Protein AF-A0A401PZJ7-F1 (afdb_monomer_lite)

Radius of gyration: 38.01 Å; chains: 1; bounding box: 97×87×136 Å

Sequence (450 aa):
APEYLLEGAASLKMEALFVRVILQQQQDALQALQRRCSITPVTDADALIGRIQQLTEECEKTSIPNIHKLLNKCSQAVEFTDRLRNDVHDWWEQPAQFVLPWVKHHGHNVQGWIHKWNGLIHWGFSPRGGGFGDRGGRGGFGGRGGFGDRVGRGGFGDRGGRGGFGGRGSFGDRGSRGGGFRSPGGRGGGFRGRGGGRGGGRGGRGGFRGGARVTVEPHRHEGVFICRGKEDALVTKNMVPGESVYGEKRIGVEEAETKIEYRAWNPFRSKLAAAILGGIDQIHIKPGAKVLYLGAASGTTVSHVSDIVGPEGLVYAVEFSHRSGRDLINVAKKRTNIIPIIEDARHPHKYRMLLGMVDVIFADVAQPDQGRIVALNAHHFLKVGGHFVISIKANCIDSTAAPEAVFAAEVKKMQQENMKPQEQLTLEPYERDHAVVVGTYRPASKQKRF

Foldseek 3Di:
DVVVVVVVVVVVVVVVVVVVVVVVVVVVVVVVVVVVVPPDDPPDDVVVVVVVVVVVVVCVVPVVVVVVVVVVVVVVVVVVVVVVVVVVVVVVPPCVLVVDCPDDDPNDHPVRVVVVVVVVVVVDDDDDDDDDDDDDDDDDDDDDDDDDDDDDDDDDDDDDDDDDDDDDDDDDDDDDDDDDDDDDDDDDDDDDDDDDDDDDDDDDDPDDDPDFDWDWAPDPAFQWIWIDGPDIFIKGWQLQPPDDLPPFDKDWDQDPHDTIIITTDDVLVDVVVLCSVLPPDDPQLAALFEEEEAACQLVNVVSRSLRRNDDNYAYEYEHQDPVSLVNNVVSCVRRVRYDYHHHDLLCVVVCLVVAAAGQEYEYPDLALCRLNSVLVCCVRHYDQFGKYKYKDQQCSNPVVDDLVVSVVVSQVSNVVSQWHWDDKTASPPSDPSIIMTMTTHNHDDPPPPD

InterPro domains:
  IPR000692 rRNA 2'-O-methyltransferase fibrillarin-like [MF_00351] (230-442)
  IPR000692 rRNA 2'-O-methyltransferase fibrillarin-like [NF003276] (226-439)
  IPR000692 rRNA 2'-O-methyltransferase fibrillarin-like [PF01269] (216-442)
  IPR000692 rRNA 2'-O-methyltransferase fibrillarin-like [PR00052] (234-253)
  IPR000692 rRNA 2'-O-methyltransferase fibrillarin-like [PR00052] (261-280)
  IPR000692 rRNA 2'-O-methyltransferase fibrillarin-like [PR00052] (288-309)
  IPR000692 rRNA 2'-O-methyltransferase fibrillarin-like [PR00052] (313-330)
  IPR000692 rRNA 2'-O-methyltransferase fibrillarin-like [PR00052] (338-367)
  IPR000692 rRNA 2'-O-methyltransferase fibrillarin-like [PR00052] (368-397)
  IPR000692 rRNA 2'-O-methyltransferase fibrillarin-like [PR00052] (420-441)
  IPR000692 rRNA 2'-O-methyltransferase fibrillarin-like [SM01206] (216-443)
  IPR020813 Fibrillarin, conserved site [PS00566] (313-327)
  IPR029063 S-adenosyl-L-methionine-dependent methyltransferase superfamily [G3DSA:3.40.50.150] (266-443)
  IPR029063 S-adenosyl-L-methionine-dependent methyltransferase superfamily [SSF53335] (215-441)
  IPR029131 HAUS augmin-like complex subunit 5 [PF14817] (1-114)

Organism: Scyliorhinus torazame (NCBI:txid75743)

Secondary structure (DSSP, 8-state):
-HHHHHHHHHHHHHHHHHHHHHHHHHHHHHHHHHHHHHS-----HHHHHHHHHHHHHHIIIIIHHHHHHHHHHHHHHHHHHHHHHHHHHHHHH-GGGGT-TT--BTTB-HHHHHHHHHHHHHHS--------------PPP--------------------------------------------------------------------TT---EEEE-SSTTEEEEESSS-EEEEE-SSTT--SSS--EEEEEETTEEEEEEE--TTT-HHHHHHHTT-S-----TT-EEEEE--TTSHHHHHHHHHHTTTSEEEEEE--HHHHHHHHHHHTT-TTEEEEES-TT-GGGTTTT---EEEEEE----TTHHHHHHHHHHHHEEEEEEEEEEEEHHHH-SSS-HHHHHHHHHHHHHHTTEEEEEEEE-TTTSTTEEEEEEEESPPP-----

pLDDT: mean 72.61, std 24.81, range [25.14, 98.25]

Structure (mmCIF, N/CA/C/O backbone):
data_AF-A0A401PZJ7-F1
#
_entry.id   AF-A0A401PZJ7-F1
#
loop_
_atom_site.group_PDB
_atom_site.id
_atom_site.type_symbol
_atom_site.label_atom_id
_atom_site.label_alt_id
_atom_site.label_comp_id
_atom_site.label_asym_id
_atom_site.label_entity_id
_atom_site.label_seq_id
_atom_site.pdbx_PDB_ins_code
_atom_site.Cartn_x
_atom_site.Cartn_y
_atom_site.Cartn_z
_atom_site.occupancy
_atom_site.B_iso_or_equiv
_atom_site.auth_seq_id
_atom_site.auth_comp_id
_atom_site.auth_asym_id
_atom_site.auth_atom_id
_atom_site.pdbx_PDB_model_num
ATOM 1 N N . ALA A 1 1 ? 2.634 43.056 -22.298 1.00 42.91 1 ALA A N 1
ATOM 2 C CA . ALA A 1 1 ? 2.279 43.895 -23.457 1.00 42.91 1 ALA A CA 1
ATOM 3 C C . ALA A 1 1 ? 2.464 43.071 -24.730 1.00 42.91 1 ALA A C 1
ATOM 5 O O . ALA A 1 1 ? 3.428 42.308 -24.773 1.00 42.91 1 ALA A O 1
ATOM 6 N N . PRO A 1 2 ? 1.566 43.188 -25.723 1.00 42.06 2 PRO A N 1
ATOM 7 C CA . PRO A 1 2 ? 1.641 42.486 -27.015 1.00 42.06 2 PRO A CA 1
ATOM 8 C C . PRO A 1 2 ? 2.972 42.691 -27.754 1.00 42.06 2 PRO A C 1
ATOM 10 O O . PRO A 1 2 ? 3.372 41.855 -28.551 1.00 42.06 2 PRO A O 1
ATOM 13 N N . GLU A 1 3 ? 3.673 43.772 -27.427 1.00 44.66 3 GLU A N 1
ATOM 14 C CA . GLU A 1 3 ? 4.953 44.196 -27.998 1.00 44.66 3 GLU A CA 1
ATOM 15 C C . GLU A 1 3 ? 6.093 43.189 -27.734 1.00 44.66 3 GLU A C 1
ATOM 17 O O . GLU A 1 3 ? 6.811 42.826 -28.658 1.00 44.66 3 GLU A O 1
ATOM 22 N N . TYR A 1 4 ? 6.181 42.615 -26.526 1.00 47.19 4 TYR A N 1
ATOM 23 C CA . TYR A 1 4 ? 7.206 41.608 -26.186 1.00 47.19 4 TYR A CA 1
ATOM 24 C C . TYR A 1 4 ? 6.922 40.222 -26.791 1.00 47.19 4 TYR A C 1
ATOM 26 O O . TYR A 1 4 ? 7.841 39.455 -27.073 1.00 47.19 4 TYR A O 1
ATOM 34 N N . LEU A 1 5 ? 5.644 39.889 -27.018 1.00 46.72 5 LEU A N 1
ATOM 35 C CA . LEU A 1 5 ? 5.260 38.677 -27.753 1.00 46.72 5 LEU A CA 1
ATOM 36 C C . LEU A 1 5 ? 5.563 38.820 -29.245 1.00 46.72 5 LEU A C 1
ATOM 38 O O . LEU A 1 5 ? 5.867 37.827 -29.901 1.00 46.72 5 LEU A O 1
ATOM 42 N N . LEU A 1 6 ? 5.508 40.046 -29.767 1.00 48.94 6 LEU A N 1
ATOM 43 C CA . LEU A 1 6 ? 5.826 40.353 -31.153 1.00 48.94 6 LEU A CA 1
ATOM 44 C C . LEU A 1 6 ? 7.336 40.261 -31.407 1.00 48.94 6 LEU A C 1
ATOM 46 O O . LEU A 1 6 ? 7.728 39.666 -32.405 1.00 48.94 6 LEU A O 1
ATOM 50 N N . GLU A 1 7 ? 8.177 40.730 -30.478 1.00 54.94 7 GLU A N 1
ATOM 51 C CA . GLU A 1 7 ? 9.636 40.530 -30.533 1.00 54.94 7 GLU A CA 1
ATOM 52 C C . GLU A 1 7 ? 10.036 39.053 -30.400 1.00 54.94 7 GLU A C 1
ATOM 54 O O . GLU A 1 7 ? 10.824 38.556 -31.206 1.00 54.94 7 GLU A O 1
ATOM 59 N N . GLY A 1 8 ? 9.456 38.317 -29.444 1.00 57.09 8 GLY A N 1
ATOM 60 C CA . GLY A 1 8 ? 9.737 36.887 -29.269 1.00 57.09 8 GLY A CA 1
ATOM 61 C C . GLY A 1 8 ? 9.267 36.034 -30.452 1.00 57.09 8 GLY A C 1
ATOM 62 O O . GLY A 1 8 ? 9.990 35.155 -30.923 1.00 57.09 8 GLY A O 1
ATOM 63 N N . ALA A 1 9 ? 8.082 36.326 -30.998 1.00 58.72 9 ALA A N 1
ATOM 64 C CA . ALA A 1 9 ? 7.582 35.665 -32.200 1.00 58.72 9 ALA A CA 1
ATOM 65 C C . ALA A 1 9 ? 8.387 36.054 -33.448 1.00 58.72 9 ALA A C 1
ATOM 67 O O . ALA A 1 9 ? 8.610 35.204 -34.307 1.00 58.72 9 ALA A O 1
ATOM 68 N N . ALA A 1 10 ? 8.852 37.303 -33.556 1.00 61.34 10 ALA A N 1
ATOM 69 C CA . ALA A 1 10 ? 9.729 37.734 -34.641 1.00 61.34 10 ALA A CA 1
ATOM 70 C C . ALA A 1 10 ? 11.089 37.026 -34.577 1.00 61.34 10 ALA A C 1
ATOM 72 O O . ALA A 1 10 ? 11.555 36.533 -35.601 1.00 61.34 10 ALA A O 1
ATOM 73 N N . SER A 1 11 ? 11.678 36.890 -33.386 1.00 68.56 11 SER A N 1
ATOM 74 C CA . SER A 1 11 ? 12.932 36.160 -33.167 1.00 68.56 11 SER A CA 1
ATOM 75 C C . SER A 1 11 ? 12.806 34.679 -33.544 1.00 68.56 11 SER A C 1
ATOM 77 O O . SER A 1 11 ? 13.568 34.198 -34.381 1.00 68.56 11 SER A O 1
ATOM 79 N N . LEU A 1 12 ? 11.771 33.984 -33.058 1.00 67.69 12 LEU A N 1
ATOM 80 C CA . LEU A 1 12 ? 11.519 32.582 -33.419 1.00 67.69 12 LEU A CA 1
ATOM 81 C C . LEU A 1 12 ? 11.203 32.402 -34.910 1.00 67.69 12 LEU A C 1
ATOM 83 O O . LEU A 1 12 ? 11.574 31.399 -35.519 1.00 67.69 12 LEU A O 1
ATOM 87 N N . LYS A 1 13 ? 10.536 33.379 -35.534 1.00 71.94 13 LYS A N 1
ATOM 88 C CA . LYS A 1 13 ? 10.262 33.362 -36.975 1.00 71.94 13 LYS A CA 1
ATOM 89 C C . LYS A 1 13 ? 11.540 33.573 -37.788 1.00 71.94 13 LYS A C 1
ATOM 91 O O . LYS A 1 13 ? 11.697 32.921 -38.816 1.00 71.94 13 LYS A O 1
ATOM 96 N N . MET A 1 14 ? 12.462 34.415 -37.322 1.00 72.25 14 MET A N 1
ATOM 97 C CA . MET A 1 14 ? 13.782 34.592 -37.934 1.00 72.25 14 MET A CA 1
ATOM 98 C C . MET A 1 14 ? 14.638 33.328 -37.813 1.00 72.25 14 MET A C 1
ATOM 100 O O . MET A 1 14 ? 15.237 32.915 -38.802 1.00 72.25 14 MET A O 1
ATOM 104 N N . GLU A 1 15 ? 14.630 32.656 -36.660 1.00 72.00 15 GLU A N 1
ATOM 105 C CA . GLU A 1 15 ? 15.321 31.371 -36.482 1.00 72.00 15 GLU A CA 1
ATOM 106 C C . GLU A 1 15 ? 14.721 30.269 -37.365 1.00 72.00 15 GLU A C 1
ATOM 108 O O . GLU A 1 15 ? 15.451 29.545 -38.042 1.00 72.00 15 GLU A O 1
ATOM 113 N N . ALA A 1 16 ? 13.391 30.181 -37.453 1.00 70.25 16 ALA A N 1
ATOM 114 C CA . ALA A 1 16 ? 12.723 29.224 -38.333 1.00 70.25 16 ALA A CA 1
ATOM 115 C C . ALA A 1 16 ? 13.013 29.491 -39.821 1.00 70.25 16 ALA A C 1
ATOM 117 O O . ALA A 1 16 ? 13.184 28.548 -40.599 1.00 70.25 16 ALA A O 1
ATOM 118 N N . LEU A 1 17 ? 13.087 30.762 -40.230 1.00 74.62 17 LEU A N 1
ATOM 119 C CA . LEU A 1 17 ? 13.484 31.144 -41.587 1.00 74.62 17 LEU A CA 1
ATOM 120 C C . LEU A 1 17 ? 14.946 30.785 -41.859 1.00 74.62 17 LEU A C 1
ATOM 122 O O . LEU A 1 17 ? 15.239 30.216 -42.907 1.00 74.62 17 LEU A O 1
ATOM 126 N N . PHE A 1 18 ? 15.842 31.034 -40.906 1.00 74.31 18 PHE A N 1
ATOM 127 C CA . PHE A 1 18 ? 17.253 30.679 -41.020 1.00 74.31 18 PHE A CA 1
ATOM 128 C C . PHE A 1 18 ? 17.451 29.165 -41.187 1.00 74.31 18 PHE A C 1
ATOM 130 O O . PHE A 1 18 ? 18.151 28.724 -42.099 1.00 74.31 18 PHE A O 1
ATOM 137 N N . VAL A 1 19 ? 16.753 28.354 -40.385 1.00 72.44 19 VAL A N 1
ATOM 138 C CA . VAL A 1 19 ? 16.792 26.887 -40.498 1.00 72.44 19 VAL A CA 1
ATOM 139 C C . VAL A 1 19 ? 16.222 26.410 -41.837 1.00 72.44 19 VAL A C 1
ATOM 141 O O . VAL A 1 19 ? 16.793 25.513 -42.454 1.00 72.44 19 VAL A O 1
ATOM 144 N N . ARG A 1 20 ? 15.142 27.026 -42.340 1.00 77.81 20 ARG A N 1
ATOM 145 C CA . ARG A 1 20 ? 14.593 26.698 -43.669 1.00 77.81 20 ARG A CA 1
ATOM 146 C C . ARG A 1 20 ? 15.560 27.026 -44.802 1.00 77.81 20 ARG A C 1
ATOM 148 O O . ARG A 1 20 ? 15.676 26.227 -45.724 1.00 77.81 20 ARG A O 1
ATOM 155 N N . VAL A 1 21 ? 16.269 28.153 -44.729 1.00 81.12 21 VAL A N 1
ATOM 156 C CA . VAL A 1 21 ? 17.274 28.534 -45.735 1.00 81.12 21 VAL A CA 1
ATOM 157 C C . VAL A 1 21 ? 18.438 27.541 -45.749 1.00 81.12 21 VAL A C 1
ATOM 159 O O . VAL A 1 21 ? 18.858 27.115 -46.823 1.00 81.12 21 VAL A O 1
ATOM 162 N N . ILE A 1 22 ? 18.913 27.107 -44.577 1.00 76.06 22 ILE A N 1
ATOM 163 C CA . ILE A 1 22 ? 19.961 26.080 -44.484 1.00 76.06 22 ILE A CA 1
ATOM 164 C C . ILE A 1 22 ? 19.470 24.748 -45.058 1.00 76.06 22 ILE A C 1
ATOM 166 O O . ILE A 1 22 ? 20.191 24.098 -45.811 1.00 76.06 22 ILE A O 1
ATOM 170 N N . LEU A 1 23 ? 18.241 24.341 -44.736 1.00 76.81 23 LEU A N 1
ATOM 171 C CA . LEU A 1 23 ? 17.678 23.081 -45.217 1.00 76.81 23 LEU A CA 1
ATOM 172 C C . LEU A 1 23 ? 17.476 23.092 -46.740 1.00 76.81 23 LEU A C 1
ATOM 174 O O . LEU A 1 23 ? 17.767 22.092 -47.394 1.00 76.81 23 LEU A O 1
ATOM 178 N N . GLN A 1 24 ? 17.081 24.236 -47.305 1.00 80.50 24 GLN A N 1
ATOM 179 C CA . GLN A 1 24 ? 16.994 24.435 -48.751 1.00 80.50 24 GLN A CA 1
ATOM 180 C C . GLN A 1 24 ? 18.377 24.359 -49.415 1.00 80.50 24 GLN A C 1
ATOM 182 O O . GLN A 1 24 ? 18.541 23.620 -50.379 1.00 80.50 24 GLN A O 1
ATOM 187 N N . GLN A 1 25 ? 19.399 25.026 -48.862 1.00 77.31 25 GLN A N 1
ATOM 188 C CA . GLN A 1 25 ? 20.772 24.929 -49.380 1.00 77.31 25 GLN A CA 1
ATOM 189 C C . GLN A 1 25 ? 21.308 23.492 -49.356 1.00 77.31 25 GLN A C 1
ATOM 191 O O . GLN A 1 25 ? 21.995 23.074 -50.287 1.00 77.31 25 GLN A O 1
ATOM 196 N N . GLN A 1 26 ? 20.987 22.723 -48.313 1.00 74.31 26 GLN A N 1
ATOM 197 C CA . GLN A 1 26 ? 21.368 21.313 -48.225 1.00 74.31 26 GLN A CA 1
ATOM 198 C C . GLN A 1 26 ? 20.631 20.461 -49.267 1.00 74.31 26 GLN A C 1
ATOM 200 O O . GLN A 1 26 ? 21.256 19.626 -49.915 1.00 74.31 26 GLN A O 1
ATOM 205 N N . GLN A 1 27 ? 19.333 20.692 -49.482 1.00 75.00 27 GLN A N 1
ATOM 206 C CA . GLN A 1 27 ? 18.560 19.999 -50.519 1.00 75.00 27 GLN A CA 1
ATOM 207 C C . GLN A 1 27 ? 19.060 20.324 -51.931 1.00 75.00 27 GLN A C 1
ATOM 209 O O . GLN A 1 27 ? 19.200 19.413 -52.747 1.00 75.00 27 GLN A O 1
ATOM 214 N N . ASP A 1 28 ? 19.401 21.583 -52.202 1.00 74.00 28 ASP A N 1
AT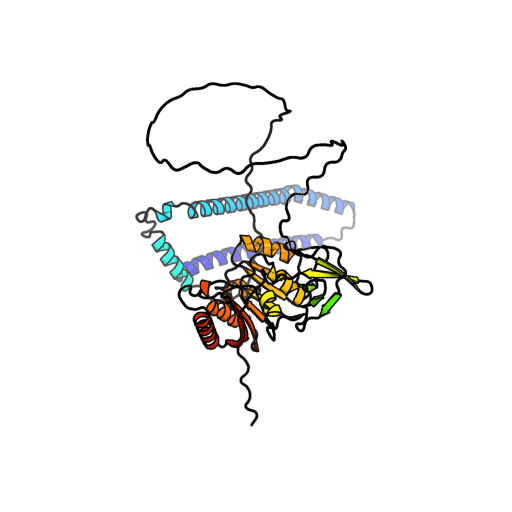OM 215 C CA . ASP A 1 28 ? 19.938 22.017 -53.493 1.00 74.00 28 ASP A CA 1
ATOM 216 C C . ASP A 1 28 ? 21.334 21.423 -53.745 1.00 74.00 28 ASP A C 1
ATOM 218 O O . ASP A 1 28 ? 21.620 20.955 -54.850 1.00 74.00 28 ASP A O 1
ATOM 222 N N . ALA A 1 29 ? 22.191 21.354 -52.718 1.00 67.62 29 ALA A N 1
ATOM 223 C CA . ALA A 1 29 ? 23.496 20.695 -52.802 1.00 67.62 29 ALA A CA 1
ATOM 224 C C . ALA A 1 29 ? 23.366 19.184 -53.069 1.00 67.62 29 ALA A C 1
ATOM 226 O O . ALA A 1 29 ? 24.102 18.626 -53.887 1.00 67.62 29 ALA A O 1
ATOM 227 N N . LEU A 1 30 ? 22.394 18.525 -52.432 1.00 70.38 30 LEU A N 1
ATOM 228 C CA . LEU A 1 30 ? 22.123 17.097 -52.607 1.00 70.38 30 LEU A CA 1
ATOM 229 C C . LEU A 1 30 ? 21.560 16.807 -54.007 1.00 70.38 30 LEU A C 1
ATOM 231 O O . LEU A 1 30 ? 22.012 15.875 -54.672 1.00 70.38 30 LEU A O 1
ATOM 235 N N . GLN A 1 31 ? 20.662 17.659 -54.512 1.00 73.94 31 GLN A N 1
ATOM 236 C CA . GLN A 1 31 ? 20.187 17.585 -55.895 1.00 73.94 31 GLN A CA 1
ATOM 237 C C . GLN A 1 31 ? 21.302 17.868 -56.908 1.00 73.94 31 GLN A C 1
ATOM 239 O O . GLN A 1 31 ? 21.369 17.199 -57.938 1.00 73.94 31 GLN A O 1
ATOM 244 N N . ALA A 1 32 ? 22.203 18.816 -56.637 1.00 68.69 32 ALA A N 1
ATOM 245 C CA . ALA A 1 32 ? 23.353 19.088 -57.497 1.00 68.69 32 ALA A CA 1
ATOM 246 C C . ALA A 1 32 ? 24.316 17.890 -57.557 1.00 68.69 32 ALA A C 1
ATOM 248 O O . ALA A 1 32 ? 24.800 17.550 -58.638 1.00 68.69 32 ALA A O 1
ATOM 249 N N . LEU A 1 33 ? 24.547 17.206 -56.432 1.00 61.28 33 LEU A N 1
ATOM 250 C CA . LEU A 1 33 ? 25.321 15.962 -56.379 1.00 61.28 33 LEU A CA 1
ATOM 251 C C . LEU A 1 33 ? 24.624 14.823 -57.136 1.00 61.28 33 LEU A C 1
ATOM 253 O O . LEU A 1 33 ? 25.261 14.153 -57.944 1.00 61.28 33 LEU A O 1
ATOM 257 N N . GLN A 1 34 ? 23.311 14.651 -56.971 1.00 64.81 34 GLN A N 1
ATOM 258 C CA . GLN A 1 34 ? 22.532 13.646 -57.708 1.00 64.81 34 GLN A CA 1
ATOM 259 C C . GLN A 1 34 ? 22.506 13.909 -59.223 1.00 64.81 34 GLN A C 1
ATOM 261 O O . GLN A 1 34 ? 22.612 12.974 -60.019 1.00 64.81 34 GLN A O 1
ATOM 266 N N . ARG A 1 35 ? 22.436 15.179 -59.646 1.00 61.78 35 ARG A N 1
ATOM 267 C CA . ARG A 1 35 ? 22.569 15.578 -61.059 1.00 61.78 35 ARG A CA 1
ATOM 268 C C . ARG A 1 35 ? 23.974 15.304 -61.599 1.00 61.78 35 ARG A C 1
ATOM 270 O O . ARG A 1 35 ? 24.113 14.873 -62.735 1.00 61.78 35 ARG A O 1
ATOM 277 N N . ARG A 1 36 ? 25.021 15.484 -60.787 1.00 60.12 36 ARG A N 1
ATOM 278 C CA . ARG A 1 36 ? 26.405 15.145 -61.169 1.00 60.12 36 ARG A CA 1
ATOM 279 C C . ARG A 1 36 ? 26.646 13.635 -61.257 1.00 60.12 36 ARG A C 1
ATOM 281 O O . ARG A 1 36 ? 27.396 13.215 -62.127 1.00 60.12 36 ARG A O 1
ATOM 288 N N . CYS A 1 37 ? 25.983 12.829 -60.427 1.00 56.44 37 CYS A N 1
ATOM 289 C CA . CYS A 1 37 ? 26.050 11.364 -60.499 1.00 56.44 37 CYS A CA 1
ATOM 290 C C . CYS A 1 37 ? 25.240 10.763 -61.662 1.00 56.44 37 CYS A C 1
ATOM 292 O O . CYS A 1 37 ? 25.500 9.631 -62.051 1.00 56.44 37 CYS A O 1
ATOM 294 N N . SER A 1 38 ? 24.262 11.490 -62.214 1.00 56.03 38 SER A N 1
ATOM 295 C CA . SER A 1 38 ? 23.412 11.014 -63.321 1.00 56.03 38 SER A CA 1
ATOM 296 C C . SER A 1 38 ? 23.908 11.420 -64.714 1.00 56.03 38 SER A C 1
ATOM 298 O O . SER A 1 38 ? 23.410 10.901 -65.711 1.00 56.03 38 SER A O 1
ATOM 300 N N . ILE A 1 39 ? 24.914 12.297 -64.811 1.00 55.81 39 ILE A N 1
ATOM 301 C CA . ILE A 1 39 ? 25.521 12.712 -66.082 1.00 55.81 39 ILE A CA 1
ATOM 302 C C . ILE A 1 39 ? 26.857 11.984 -66.243 1.00 55.81 39 ILE A C 1
ATOM 304 O O . ILE A 1 39 ? 27.904 12.518 -65.894 1.00 55.81 39 ILE A O 1
ATOM 308 N N . THR A 1 40 ? 26.786 10.742 -66.726 1.00 51.03 40 THR A N 1
ATOM 309 C CA . THR A 1 40 ? 27.726 10.004 -67.606 1.00 51.03 40 THR A CA 1
ATOM 310 C C . THR A 1 40 ? 27.756 8.516 -67.231 1.00 51.03 40 THR A C 1
ATOM 312 O O . THR A 1 40 ? 28.077 8.178 -66.093 1.00 51.03 40 THR A O 1
ATOM 315 N N . PRO A 1 41 ? 27.450 7.593 -68.162 1.00 56.16 41 PRO A N 1
ATOM 316 C CA . PRO A 1 41 ? 27.803 6.194 -67.976 1.00 56.16 41 PRO A CA 1
ATOM 317 C C . PRO A 1 41 ? 29.326 6.093 -68.100 1.00 56.16 41 PRO A C 1
ATOM 319 O O . PRO A 1 41 ? 29.883 6.234 -69.186 1.00 56.16 41 PRO A O 1
ATOM 322 N N . VAL A 1 42 ? 30.013 5.932 -66.971 1.00 54.16 42 VAL A N 1
ATOM 323 C CA . VAL A 1 42 ? 31.464 5.728 -66.945 1.00 54.16 42 VAL A CA 1
ATOM 324 C C . VAL A 1 42 ? 31.743 4.335 -67.503 1.00 54.16 42 VAL A C 1
ATOM 326 O O . VAL A 1 42 ? 31.357 3.336 -66.904 1.00 54.16 42 VAL A O 1
ATOM 329 N N . THR A 1 43 ? 32.373 4.270 -68.673 1.00 57.19 43 THR A N 1
ATOM 330 C CA . THR A 1 43 ? 32.692 3.014 -69.366 1.00 57.19 43 THR A CA 1
ATOM 331 C C . THR A 1 43 ? 34.053 2.429 -68.980 1.00 57.19 43 THR A C 1
ATOM 333 O O . THR A 1 43 ? 34.396 1.372 -69.495 1.00 57.19 43 THR A O 1
ATOM 336 N N . ASP A 1 44 ? 34.817 3.067 -68.082 1.00 63.16 44 ASP A N 1
ATOM 337 C CA . ASP A 1 44 ? 36.165 2.614 -67.713 1.00 63.16 44 ASP A CA 1
ATOM 338 C C . ASP A 1 44 ? 36.464 2.746 -66.206 1.00 63.16 44 ASP A C 1
ATOM 340 O O . ASP A 1 44 ? 36.192 3.779 -65.585 1.00 63.16 44 ASP A O 1
ATOM 344 N N . ALA A 1 45 ? 37.008 1.682 -65.608 1.00 60.75 45 ALA A N 1
ATOM 345 C CA . ALA A 1 45 ? 37.173 1.525 -64.159 1.00 60.75 45 ALA A CA 1
ATOM 346 C C . ALA A 1 45 ? 38.220 2.487 -63.570 1.00 60.75 45 ALA A C 1
ATOM 348 O O . ALA A 1 45 ? 38.030 3.012 -62.469 1.00 60.75 45 ALA A O 1
ATOM 349 N N . ASP A 1 46 ? 39.274 2.793 -64.329 1.00 67.19 46 ASP A N 1
ATOM 350 C CA . ASP A 1 46 ? 40.363 3.669 -63.884 1.00 67.19 46 ASP A CA 1
ATOM 351 C C . ASP A 1 46 ? 39.916 5.135 -63.754 1.00 67.19 46 ASP A C 1
ATOM 353 O O . ASP A 1 46 ? 40.320 5.847 -62.830 1.00 67.19 46 ASP A O 1
ATOM 357 N N . ALA A 1 47 ? 38.986 5.579 -64.606 1.00 63.16 47 ALA A N 1
ATOM 358 C CA . ALA A 1 47 ? 38.390 6.912 -64.512 1.00 63.16 47 ALA A CA 1
ATOM 359 C C . ALA A 1 47 ? 37.508 7.069 -63.259 1.00 63.16 47 ALA A C 1
ATOM 361 O O . ALA A 1 47 ? 37.427 8.154 -62.675 1.00 63.16 47 ALA A O 1
ATOM 362 N N . LEU A 1 48 ? 36.868 5.981 -62.819 1.00 62.47 48 LEU A N 1
ATOM 363 C CA . LEU A 1 48 ? 36.020 5.952 -61.628 1.00 62.47 48 LEU A CA 1
ATOM 364 C C . LEU A 1 48 ? 36.871 5.990 -60.350 1.00 62.47 48 LEU A C 1
ATOM 366 O O . LEU A 1 48 ? 36.570 6.759 -59.436 1.00 62.47 48 LEU A O 1
ATOM 370 N N . ILE A 1 49 ? 37.984 5.249 -60.326 1.00 70.12 49 ILE A N 1
ATOM 371 C CA . ILE A 1 49 ? 38.968 5.290 -59.234 1.00 70.12 49 ILE A CA 1
ATOM 372 C C . ILE A 1 49 ? 39.567 6.696 -59.102 1.00 70.12 49 ILE A C 1
ATOM 374 O O . ILE A 1 49 ? 39.595 7.242 -57.998 1.00 70.12 49 ILE A O 1
ATOM 378 N N . GLY A 1 50 ? 39.951 7.333 -60.215 1.00 73.25 50 GLY A N 1
ATOM 379 C CA . GLY A 1 50 ? 40.458 8.710 -60.199 1.00 73.25 50 GLY A CA 1
ATOM 380 C C . GLY A 1 50 ? 39.434 9.724 -59.672 1.00 73.25 50 GLY A C 1
ATOM 381 O O . GLY A 1 50 ? 39.777 10.625 -58.903 1.00 73.25 50 GLY A O 1
ATOM 382 N N . ARG A 1 51 ? 38.148 9.549 -60.009 1.00 69.56 51 ARG A N 1
ATOM 383 C CA . ARG A 1 51 ? 37.059 10.406 -59.511 1.00 69.56 51 ARG A CA 1
ATOM 384 C C . ARG A 1 51 ? 36.822 10.224 -58.011 1.00 69.56 51 ARG A C 1
ATOM 386 O O . ARG A 1 51 ? 36.615 11.211 -57.307 1.00 69.56 51 ARG A O 1
ATOM 393 N N . ILE A 1 52 ? 36.864 8.982 -57.524 1.00 72.44 52 ILE A N 1
ATOM 394 C CA . ILE A 1 52 ? 36.747 8.675 -56.093 1.00 72.44 52 ILE A CA 1
ATOM 395 C C . ILE A 1 52 ? 37.920 9.295 -55.331 1.00 72.44 52 ILE A C 1
ATOM 397 O O . ILE A 1 52 ? 37.698 9.917 -54.295 1.00 72.44 52 ILE A O 1
ATOM 401 N N . GLN A 1 53 ? 39.145 9.203 -55.851 1.00 75.75 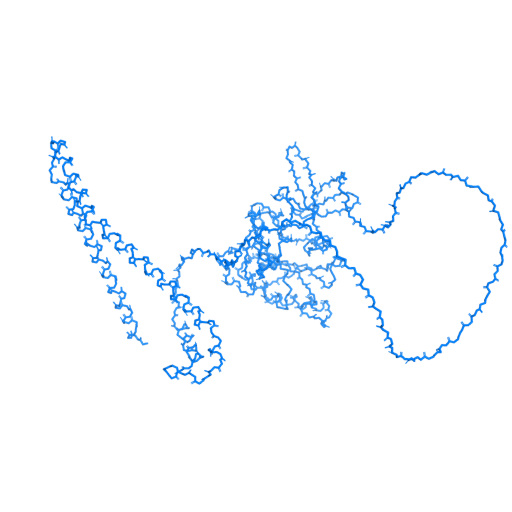53 GLN A N 1
ATOM 402 C CA . GLN A 1 53 ? 40.324 9.799 -55.215 1.00 75.75 53 GLN A CA 1
ATOM 403 C C . GLN A 1 53 ? 40.222 11.326 -55.125 1.00 75.75 53 GLN A C 1
ATOM 405 O O . GLN A 1 53 ? 40.445 11.878 -54.050 1.00 75.75 53 GLN A O 1
ATOM 410 N N . GLN A 1 54 ? 39.786 12.004 -56.194 1.00 77.31 54 GLN A N 1
ATOM 411 C CA . GLN A 1 54 ? 39.571 13.457 -56.166 1.00 77.31 54 GLN A CA 1
ATOM 412 C C . GLN A 1 54 ? 38.490 13.880 -55.166 1.00 77.31 54 GLN A C 1
ATOM 414 O O . GLN A 1 54 ? 38.698 14.820 -54.403 1.00 77.31 54 GLN A O 1
ATOM 419 N N . LEU A 1 55 ? 37.355 13.174 -55.130 1.00 70.62 55 LEU A N 1
ATOM 420 C CA . LEU A 1 55 ? 36.290 13.452 -54.161 1.00 70.62 55 LEU A CA 1
ATOM 421 C C . LEU A 1 55 ? 36.734 13.163 -52.721 1.00 70.62 55 LEU A C 1
ATOM 423 O O . LEU A 1 55 ? 36.376 13.907 -51.810 1.00 70.62 55 LEU A O 1
ATOM 427 N N . THR A 1 56 ? 37.542 12.122 -52.510 1.00 71.81 56 THR A N 1
ATOM 428 C CA . THR A 1 56 ? 38.098 11.801 -51.187 1.00 71.81 56 THR A CA 1
ATOM 429 C C . THR A 1 56 ? 39.042 12.908 -50.713 1.00 71.81 56 THR A C 1
ATOM 431 O O . THR A 1 56 ? 38.889 13.390 -49.591 1.00 71.81 56 THR A O 1
ATOM 434 N N . GLU A 1 57 ? 39.937 13.401 -51.577 1.00 77.94 57 GLU A N 1
ATOM 435 C CA . GLU A 1 57 ? 40.806 14.541 -51.253 1.00 77.94 57 GLU A CA 1
ATOM 436 C C . GLU A 1 57 ? 40.022 15.834 -50.989 1.00 77.94 57 GLU A C 1
ATOM 438 O O . GLU A 1 57 ? 40.376 16.602 -50.092 1.00 77.94 57 GLU A O 1
ATOM 443 N N . GLU A 1 58 ? 38.958 16.102 -51.751 1.00 75.38 58 GLU A N 1
ATOM 444 C CA . GLU A 1 58 ? 38.103 17.271 -51.524 1.00 75.38 58 GLU A CA 1
ATOM 445 C C . GLU A 1 58 ? 37.401 17.189 -50.165 1.00 75.38 58 GLU A C 1
ATOM 447 O O . GLU A 1 58 ? 37.388 18.171 -49.410 1.00 75.38 58 GLU A O 1
ATOM 452 N N . CYS A 1 59 ? 36.871 16.016 -49.808 1.00 66.19 59 CYS A N 1
ATOM 453 C CA . CYS A 1 59 ? 36.266 15.774 -48.503 1.00 66.19 59 CYS A CA 1
ATOM 454 C C . CYS A 1 59 ? 37.277 15.950 -47.361 1.00 66.19 59 CYS A C 1
ATOM 456 O O . CYS A 1 59 ? 36.952 16.617 -46.372 1.00 66.19 59 CYS A O 1
ATOM 458 N N . GLU A 1 60 ? 38.499 15.433 -47.505 1.00 70.88 60 GLU A N 1
ATOM 459 C CA . GLU A 1 60 ? 39.566 15.591 -46.510 1.00 70.88 60 GLU A CA 1
ATOM 460 C C . GLU A 1 60 ? 40.007 17.047 -46.336 1.00 70.88 60 GLU A C 1
ATOM 462 O O . GLU A 1 60 ? 40.176 17.509 -45.207 1.00 70.88 60 GLU A O 1
ATOM 467 N N . LYS A 1 61 ? 40.143 17.803 -47.432 1.00 75.81 61 LYS A N 1
ATOM 468 C CA . LYS A 1 61 ? 40.644 19.186 -47.385 1.00 75.81 61 LYS A CA 1
ATOM 469 C C . LYS A 1 61 ? 39.594 20.196 -46.924 1.00 75.81 61 LYS A C 1
ATOM 471 O O . LYS A 1 61 ? 39.953 21.202 -46.315 1.00 75.81 61 LYS A O 1
ATOM 476 N N . THR A 1 62 ? 38.309 19.961 -47.199 1.00 72.38 62 THR A N 1
ATOM 477 C CA . THR A 1 62 ? 37.257 20.972 -46.965 1.00 72.38 62 THR A CA 1
ATOM 478 C C . THR A 1 62 ? 36.196 20.549 -45.959 1.00 72.38 62 THR A C 1
ATOM 480 O O . THR A 1 62 ? 35.813 21.340 -45.096 1.00 72.38 62 THR A O 1
ATOM 483 N N . SER A 1 63 ? 35.711 19.312 -46.033 1.00 71.31 63 SER A N 1
ATOM 484 C CA . SER A 1 63 ? 34.541 18.889 -45.260 1.00 71.31 63 SER A CA 1
ATOM 485 C C . SER A 1 63 ? 34.929 18.466 -43.845 1.00 71.31 63 SER A C 1
ATOM 487 O O . SER A 1 63 ? 34.323 18.935 -42.880 1.00 71.31 63 SER A O 1
ATOM 489 N N . ILE A 1 64 ? 35.992 17.668 -43.696 1.00 73.88 64 ILE A N 1
ATOM 490 C CA . ILE A 1 64 ? 36.467 17.189 -42.386 1.00 73.88 64 ILE A CA 1
ATOM 491 C C . ILE A 1 64 ? 36.871 18.346 -41.446 1.00 73.88 64 ILE A C 1
ATOM 493 O O . ILE A 1 64 ? 36.394 18.374 -40.306 1.00 73.88 64 ILE A O 1
ATOM 497 N N . PRO A 1 65 ? 37.650 19.362 -41.876 1.00 80.88 65 PRO A N 1
ATOM 498 C CA . PRO A 1 65 ? 38.031 20.472 -40.999 1.00 80.88 65 PRO A CA 1
ATOM 499 C C . PRO A 1 65 ? 36.832 21.322 -40.565 1.00 80.88 65 PRO A C 1
ATOM 501 O 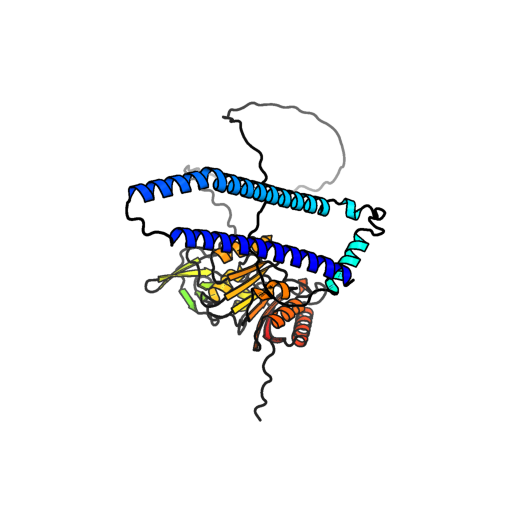O . PRO A 1 65 ? 36.773 21.786 -39.424 1.00 80.88 65 PRO A O 1
ATOM 504 N N . ASN A 1 66 ? 35.845 21.503 -41.448 1.00 70.44 66 ASN A N 1
ATOM 505 C CA . ASN A 1 66 ? 34.626 22.247 -41.137 1.00 70.44 66 ASN A CA 1
ATOM 506 C C . ASN A 1 66 ? 33.735 21.501 -40.138 1.00 70.44 66 ASN A C 1
ATOM 508 O O . ASN A 1 66 ? 33.200 22.127 -39.220 1.00 70.44 66 ASN A O 1
ATOM 512 N N . ILE A 1 67 ? 33.638 20.173 -40.255 1.00 71.12 67 ILE A N 1
ATOM 513 C CA . ILE A 1 67 ? 32.942 19.328 -39.277 1.00 71.12 67 ILE A CA 1
ATOM 514 C C . ILE A 1 67 ? 33.635 19.419 -37.916 1.00 71.12 67 ILE A C 1
ATOM 516 O O . ILE A 1 67 ? 32.972 19.698 -36.920 1.00 71.12 67 ILE A O 1
ATOM 520 N N . HIS A 1 68 ? 34.965 19.291 -37.858 1.00 76.69 68 HIS A N 1
ATOM 521 C CA . HIS A 1 68 ? 35.714 19.445 -36.604 1.00 76.69 68 HIS A CA 1
ATOM 522 C C . HIS A 1 68 ? 35.548 20.842 -35.987 1.00 76.69 68 HIS A C 1
ATOM 524 O O . HIS A 1 68 ? 35.381 20.975 -34.774 1.00 76.69 68 HIS A O 1
ATOM 530 N N . LYS A 1 69 ? 35.520 21.898 -36.807 1.00 81.00 69 LYS A N 1
ATOM 531 C CA . LYS A 1 69 ? 35.283 23.272 -36.341 1.00 81.00 69 LYS A CA 1
ATOM 532 C C . LYS A 1 69 ? 33.883 23.451 -35.750 1.00 81.00 69 LYS A C 1
ATOM 534 O O . LYS A 1 69 ? 33.739 24.135 -34.738 1.00 81.00 69 LYS A O 1
ATOM 539 N N . LEU A 1 70 ? 32.858 22.853 -36.359 1.00 71.12 70 LEU A N 1
ATOM 540 C CA . LEU A 1 70 ? 31.489 22.871 -35.834 1.00 71.12 70 LEU A CA 1
ATOM 541 C C . LEU A 1 70 ? 31.371 22.057 -34.544 1.00 71.12 70 LEU A C 1
ATOM 543 O O . LEU A 1 70 ? 30.774 22.532 -33.582 1.00 71.12 70 LEU A O 1
ATOM 547 N N . LEU A 1 71 ? 32.009 20.888 -34.488 1.00 77.25 71 LEU A N 1
ATOM 548 C CA . LEU A 1 71 ? 31.998 20.021 -33.313 1.00 77.25 71 LEU A CA 1
ATOM 549 C C . LEU A 1 71 ? 32.652 20.706 -32.102 1.00 77.25 71 LEU A C 1
ATOM 551 O O . LEU A 1 71 ? 32.091 20.700 -31.007 1.00 77.25 71 LEU A O 1
ATOM 555 N N . ASN A 1 72 ? 33.770 21.405 -32.321 1.00 82.94 72 ASN A N 1
ATOM 556 C CA . ASN A 1 72 ? 34.424 22.212 -31.289 1.00 82.94 72 ASN A CA 1
ATOM 557 C C . ASN A 1 72 ? 33.545 23.375 -30.805 1.00 82.94 72 ASN A C 1
ATOM 559 O O . ASN A 1 72 ? 33.487 23.636 -29.605 1.00 82.94 72 ASN A O 1
ATOM 563 N N . LYS A 1 73 ? 32.816 24.049 -31.706 1.00 78.75 73 LYS A N 1
ATOM 564 C CA . LYS A 1 73 ? 31.862 25.104 -31.319 1.00 78.75 73 LYS A CA 1
ATOM 565 C C . LYS A 1 73 ? 30.706 24.557 -30.482 1.00 78.75 73 LYS A C 1
ATOM 567 O O . LYS A 1 73 ? 30.328 25.181 -29.496 1.00 78.75 73 LYS A O 1
ATOM 572 N N . CYS A 1 74 ? 30.170 23.390 -30.838 1.00 67.38 74 CYS A N 1
ATOM 573 C CA . CYS A 1 74 ? 29.133 22.727 -30.049 1.00 67.38 74 CYS A CA 1
ATOM 574 C C . CYS A 1 74 ? 29.652 22.321 -28.664 1.00 67.38 74 CYS A C 1
ATOM 576 O O . CYS A 1 74 ? 28.967 22.558 -27.674 1.00 67.38 74 CYS A O 1
ATOM 578 N N . SER A 1 75 ? 30.875 21.789 -28.572 1.00 80.75 75 SER A N 1
ATOM 579 C CA . SER A 1 75 ? 31.495 21.441 -27.286 1.00 80.75 75 SER A CA 1
ATOM 580 C C . SER A 1 75 ? 31.663 22.666 -26.381 1.00 80.75 75 SER A C 1
ATOM 582 O O . SER A 1 75 ? 31.292 22.627 -25.211 1.00 80.75 75 SER A O 1
ATOM 584 N N . GLN A 1 76 ? 32.145 23.786 -26.931 1.00 80.12 76 GLN A N 1
ATOM 585 C CA . GLN A 1 76 ? 32.284 25.045 -26.191 1.00 80.12 76 GLN A CA 1
ATOM 586 C C . GLN A 1 76 ? 30.932 25.599 -25.716 1.00 80.12 76 GLN A C 1
ATOM 588 O O . GLN A 1 76 ? 30.839 26.124 -24.608 1.00 80.12 76 GLN A O 1
ATOM 593 N N . ALA A 1 77 ? 29.877 25.460 -26.524 1.00 67.81 77 ALA A N 1
ATOM 594 C CA . ALA A 1 77 ? 28.529 25.872 -26.139 1.00 67.81 77 ALA A CA 1
ATOM 595 C C . ALA A 1 77 ? 27.968 25.018 -24.989 1.00 67.81 77 ALA A C 1
ATOM 597 O O . ALA A 1 77 ? 27.369 25.569 -24.068 1.00 67.81 77 ALA A O 1
ATOM 598 N N . VAL A 1 78 ? 28.213 23.702 -25.002 1.00 73.88 78 VAL A N 1
ATOM 599 C CA . VAL A 1 78 ? 27.800 22.786 -23.924 1.00 73.88 78 VAL A CA 1
ATOM 600 C C . VAL A 1 78 ? 28.510 23.129 -22.611 1.00 73.88 78 VAL A C 1
ATOM 602 O O . VAL A 1 78 ? 27.857 23.273 -21.575 1.00 73.88 78 VAL A O 1
ATOM 605 N N . GLU A 1 79 ? 29.825 23.355 -22.652 1.00 75.31 79 GLU A N 1
ATOM 606 C CA . GLU A 1 79 ? 30.584 23.792 -21.474 1.00 75.31 79 GLU A CA 1
ATOM 607 C C . GLU A 1 79 ? 30.117 25.149 -20.936 1.00 75.31 79 GLU A C 1
ATOM 609 O O . GLU A 1 79 ? 30.098 25.366 -19.724 1.00 75.31 79 GLU A O 1
ATOM 614 N N . PHE A 1 80 ? 29.739 26.074 -21.822 1.00 77.50 80 PHE A N 1
ATOM 615 C CA . PHE A 1 80 ? 29.181 27.362 -21.423 1.00 77.50 80 PHE A CA 1
ATOM 616 C C . PHE A 1 80 ? 27.821 27.201 -20.732 1.00 77.50 80 PHE A C 1
ATOM 618 O O . PHE A 1 80 ? 27.589 27.839 -19.709 1.00 77.50 80 PHE A O 1
ATOM 625 N N . THR A 1 81 ? 26.944 26.318 -21.219 1.00 65.00 81 THR A N 1
ATOM 626 C CA . THR A 1 81 ? 25.660 26.039 -20.553 1.00 65.00 81 THR A CA 1
ATOM 627 C C . THR A 1 81 ? 25.814 25.385 -19.184 1.00 65.00 81 THR A C 1
ATOM 629 O O . THR A 1 81 ? 25.036 25.699 -18.284 1.00 65.00 81 THR A O 1
ATOM 632 N N . ASP A 1 82 ? 26.813 24.522 -18.990 1.00 69.12 82 ASP A N 1
ATOM 633 C CA . ASP A 1 82 ? 27.090 23.944 -17.670 1.00 69.12 82 ASP A CA 1
ATOM 634 C C . ASP A 1 82 ? 27.664 24.991 -16.704 1.00 69.12 82 ASP A C 1
ATOM 636 O O . ASP A 1 82 ? 27.269 25.022 -15.538 1.00 69.12 82 ASP A O 1
ATOM 640 N N . ARG A 1 83 ? 28.518 25.909 -17.184 1.00 69.50 83 ARG A N 1
ATOM 641 C CA . ARG A 1 83 ? 28.961 27.070 -16.391 1.00 69.50 83 ARG A CA 1
ATOM 642 C C . ARG A 1 83 ? 27.793 27.968 -16.003 1.00 69.50 83 ARG A C 1
ATOM 644 O O . ARG A 1 83 ? 27.629 28.247 -14.827 1.00 69.50 83 ARG A O 1
ATOM 651 N N . LEU A 1 84 ? 26.929 28.318 -16.955 1.00 64.38 84 LEU A N 1
ATOM 652 C CA . LEU A 1 84 ? 25.742 29.132 -16.697 1.00 64.38 84 LEU A CA 1
ATOM 653 C C . LEU A 1 84 ? 24.797 28.461 -15.686 1.00 64.38 84 LEU A C 1
ATOM 655 O O . LEU A 1 84 ? 24.231 29.128 -14.826 1.00 64.38 84 LEU A O 1
ATOM 659 N N . ARG A 1 85 ? 24.630 27.134 -15.762 1.00 67.81 85 ARG A N 1
ATOM 660 C CA . ARG A 1 85 ? 23.833 26.368 -14.794 1.00 67.81 85 ARG A CA 1
ATOM 661 C C . ARG A 1 85 ? 24.427 26.451 -13.389 1.00 67.81 85 ARG A C 1
ATOM 663 O O . ARG A 1 85 ? 23.668 26.632 -12.442 1.00 67.81 85 ARG A O 1
ATOM 670 N N . ASN A 1 86 ? 25.745 26.320 -13.262 1.00 70.50 86 ASN A N 1
ATOM 671 C CA . ASN A 1 86 ? 26.430 26.431 -11.976 1.00 70.50 86 ASN A CA 1
ATOM 672 C C . ASN A 1 86 ? 26.378 27.865 -11.442 1.00 70.50 86 ASN A C 1
ATOM 674 O O . ASN A 1 86 ? 26.033 28.048 -10.286 1.00 70.50 86 ASN A O 1
ATOM 678 N N . ASP A 1 87 ? 26.579 28.873 -12.292 1.00 65.44 87 ASP A N 1
ATOM 679 C CA . ASP A 1 87 ? 26.463 30.282 -11.909 1.00 65.44 87 ASP A CA 1
ATOM 680 C C . ASP A 1 87 ? 25.049 30.610 -11.408 1.00 65.44 87 ASP A C 1
ATOM 682 O O . ASP A 1 87 ? 24.894 31.299 -10.405 1.00 65.44 87 ASP A O 1
ATOM 686 N N . VAL A 1 88 ? 24.006 30.082 -12.062 1.00 61.06 88 VAL A N 1
ATOM 687 C CA . VAL A 1 88 ? 22.604 30.228 -11.629 1.00 61.06 88 VAL A CA 1
ATOM 688 C C . VAL A 1 88 ? 22.340 29.479 -10.322 1.00 61.06 88 VAL A C 1
ATOM 690 O O . VAL A 1 88 ? 21.649 30.009 -9.455 1.00 61.06 88 VAL A O 1
ATOM 693 N N . HIS A 1 89 ? 22.885 28.272 -10.161 1.00 61.91 89 HIS A N 1
ATOM 694 C CA . HIS A 1 89 ? 22.781 27.497 -8.924 1.00 61.91 89 HIS A CA 1
ATOM 695 C C . HIS A 1 89 ? 23.462 28.223 -7.752 1.00 61.91 89 HIS A C 1
ATOM 697 O O . HIS A 1 89 ? 22.873 28.359 -6.682 1.00 61.91 89 HIS A O 1
ATOM 703 N N . ASP A 1 90 ? 24.657 28.767 -7.973 1.00 59.75 90 ASP A N 1
ATOM 704 C CA . ASP A 1 90 ? 25.421 29.532 -6.988 1.00 59.75 90 ASP A CA 1
ATOM 705 C C . ASP A 1 90 ? 24.737 30.868 -6.660 1.00 59.75 90 ASP A C 1
ATOM 707 O O . ASP A 1 90 ? 24.711 31.287 -5.503 1.00 59.75 90 ASP A O 1
ATOM 711 N N . TRP A 1 91 ? 24.104 31.518 -7.645 1.00 56.50 91 TRP A N 1
ATOM 712 C CA . TRP A 1 91 ? 23.252 32.690 -7.412 1.00 56.50 91 TRP A CA 1
ATOM 713 C C . TRP A 1 91 ? 22.023 32.362 -6.561 1.00 56.50 91 TRP A C 1
ATOM 715 O O . TRP A 1 91 ? 21.591 33.192 -5.760 1.00 56.50 91 TRP A O 1
ATOM 725 N N . TRP A 1 92 ? 21.451 31.172 -6.748 1.00 58.53 92 TRP A N 1
ATOM 726 C CA . TRP A 1 92 ? 20.238 30.719 -6.070 1.00 58.53 92 TRP A CA 1
ATOM 727 C C . TRP A 1 92 ? 20.500 30.247 -4.632 1.00 58.53 92 TRP A C 1
ATOM 729 O O . TRP A 1 92 ? 19.635 30.408 -3.773 1.00 58.53 92 TRP A O 1
ATOM 739 N N . GLU A 1 93 ? 21.695 29.720 -4.342 1.00 53.00 93 GLU A N 1
ATOM 740 C CA . GLU A 1 93 ? 22.087 29.274 -2.997 1.00 53.00 93 GLU A CA 1
ATOM 741 C C . GLU A 1 93 ? 22.797 30.341 -2.143 1.00 53.00 93 GLU A C 1
ATOM 743 O O . GLU A 1 93 ? 23.048 30.103 -0.959 1.00 53.00 93 GLU A O 1
ATOM 748 N N . GLN A 1 94 ? 23.078 31.544 -2.662 1.00 56.94 94 GLN A N 1
ATOM 749 C CA . GLN A 1 94 ? 23.632 32.617 -1.830 1.00 56.94 94 GLN A CA 1
ATOM 750 C C . GLN A 1 94 ? 22.582 33.187 -0.848 1.00 56.94 94 GLN A C 1
ATOM 752 O O . GLN A 1 94 ? 21.620 33.837 -1.271 1.00 56.94 94 GLN A O 1
ATOM 757 N N . PRO A 1 95 ? 22.792 33.083 0.485 1.00 47.88 95 PRO A N 1
ATOM 758 C CA . PRO A 1 95 ? 21.847 33.573 1.498 1.00 47.88 95 PRO A CA 1
ATOM 759 C C . PRO A 1 95 ? 21.670 35.099 1.500 1.00 47.88 95 PRO A C 1
ATOM 761 O O . PRO A 1 95 ? 20.784 35.615 2.178 1.00 47.88 95 PRO A O 1
ATOM 764 N N . ALA A 1 96 ? 22.491 35.842 0.747 1.00 47.12 96 ALA A N 1
ATOM 765 C CA . ALA A 1 96 ? 22.449 37.301 0.678 1.00 47.12 96 ALA A CA 1
ATOM 766 C C . ALA A 1 96 ? 21.090 37.843 0.194 1.00 47.12 96 ALA A C 1
ATOM 768 O O . ALA A 1 96 ? 20.684 38.933 0.605 1.00 47.12 96 ALA A O 1
ATOM 769 N N . GLN A 1 97 ? 20.343 37.064 -0.600 1.00 50.16 97 GLN A N 1
ATOM 770 C CA . GLN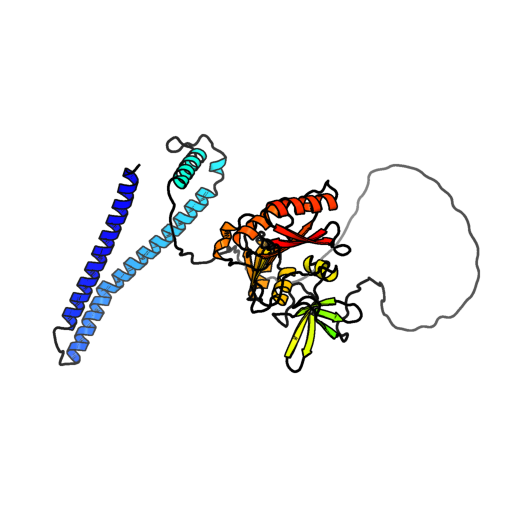 A 1 97 ? 19.010 37.446 -1.082 1.00 50.16 97 GLN A CA 1
ATOM 771 C C . GLN A 1 97 ? 17.951 37.515 0.033 1.00 50.16 97 GLN A C 1
ATOM 773 O O . GLN A 1 97 ? 16.929 38.182 -0.134 1.00 50.16 97 GLN A O 1
ATOM 778 N N . PHE A 1 98 ? 18.205 36.885 1.185 1.00 52.44 98 PHE A N 1
ATOM 779 C CA . PHE A 1 98 ? 17.306 36.888 2.343 1.00 52.44 98 PHE A CA 1
ATOM 780 C C . PHE A 1 98 ? 17.728 37.862 3.454 1.00 52.44 98 PHE A C 1
ATOM 782 O O . PHE A 1 98 ? 16.987 38.025 4.420 1.00 52.44 98 PHE A O 1
ATOM 789 N N . VAL A 1 99 ? 18.884 38.530 3.329 1.00 52.34 99 VAL A N 1
ATOM 790 C CA . VAL A 1 99 ? 19.461 39.359 4.409 1.00 52.34 99 VAL A CA 1
ATOM 791 C C . VAL A 1 99 ? 19.447 40.864 4.088 1.00 52.34 99 VAL A C 1
ATOM 793 O O . VAL A 1 99 ? 19.545 41.674 5.007 1.00 52.34 99 VAL A O 1
ATOM 796 N N . LEU A 1 100 ? 19.256 41.278 2.823 1.00 56.72 100 LEU A N 1
ATOM 797 C CA . LEU A 1 100 ? 19.371 42.692 2.409 1.00 56.72 100 LEU A CA 1
ATOM 798 C C . LEU A 1 100 ? 18.109 43.240 1.692 1.00 56.72 100 LEU A C 1
ATOM 800 O O . LEU A 1 100 ? 18.103 43.393 0.469 1.00 56.72 100 LEU A O 1
ATOM 804 N N . PRO A 1 101 ? 17.037 43.614 2.421 1.00 55.78 101 PRO A N 1
ATOM 805 C CA . PRO A 1 101 ? 15.803 44.183 1.849 1.00 55.78 101 PRO A CA 1
ATOM 806 C C . PRO A 1 101 ? 15.967 45.496 1.058 1.00 55.78 101 PRO A C 1
ATOM 808 O O . PRO A 1 101 ? 15.043 45.903 0.348 1.00 55.78 101 PRO A O 1
ATOM 811 N N . TRP A 1 102 ? 17.103 46.184 1.208 1.00 59.16 102 TRP A N 1
ATOM 812 C CA . TRP A 1 102 ? 17.375 47.503 0.623 1.00 59.16 102 TRP A CA 1
ATOM 813 C C . TRP A 1 102 ? 18.062 47.462 -0.745 1.00 59.16 102 TRP A C 1
ATOM 815 O O . TRP A 1 102 ? 18.099 48.485 -1.428 1.00 59.16 102 TRP A O 1
ATOM 825 N N . VAL A 1 103 ? 18.574 46.308 -1.178 1.00 57.50 103 VAL A N 1
ATOM 826 C CA . VAL A 1 103 ? 19.177 46.170 -2.508 1.00 57.50 103 VAL A CA 1
ATOM 827 C C . VAL A 1 103 ? 18.053 46.010 -3.533 1.00 57.50 103 VAL A C 1
ATOM 829 O O . VAL A 1 103 ? 17.356 44.996 -3.572 1.00 57.50 103 VAL A O 1
ATOM 832 N N . LYS A 1 104 ? 17.840 47.051 -4.342 1.00 57.69 104 LYS A N 1
ATOM 833 C CA . LYS A 1 104 ? 16.808 47.096 -5.384 1.00 57.69 104 LYS A CA 1
ATOM 834 C C . LYS A 1 104 ? 17.473 47.166 -6.750 1.00 57.69 104 LYS A C 1
ATOM 836 O O . LYS A 1 104 ? 18.183 48.124 -7.036 1.00 57.69 104 LYS A O 1
ATOM 841 N N . HIS A 1 105 ? 17.179 46.200 -7.612 1.00 51.28 105 HIS A N 1
ATOM 842 C CA . HIS A 1 105 ? 17.526 46.273 -9.029 1.00 51.28 105 HIS A CA 1
ATOM 843 C C . HIS A 1 105 ? 16.276 46.656 -9.822 1.00 51.28 105 HIS A C 1
ATOM 845 O O . HIS A 1 105 ? 15.217 46.043 -9.668 1.00 51.28 105 HIS A O 1
ATOM 851 N N . HIS A 1 106 ? 16.385 47.708 -10.639 1.00 53.84 106 HIS A N 1
ATOM 852 C CA . HIS A 1 106 ? 15.260 48.283 -11.393 1.00 53.84 106 HIS A CA 1
ATOM 853 C C . HIS A 1 106 ? 14.036 48.610 -10.514 1.00 53.84 106 HIS A C 1
ATOM 855 O O . HIS A 1 106 ? 12.893 48.336 -10.872 1.00 53.84 106 HIS A O 1
ATOM 861 N N . GLY A 1 107 ? 14.281 49.171 -9.325 1.00 68.62 107 GLY A N 1
ATOM 862 C CA . GLY A 1 107 ? 13.231 49.648 -8.418 1.00 68.62 107 GLY A CA 1
ATOM 863 C C . GLY A 1 107 ? 12.517 48.572 -7.589 1.00 68.62 107 GLY A C 1
ATOM 864 O O . GLY A 1 107 ? 11.743 48.928 -6.700 1.00 68.62 107 GLY A O 1
ATOM 865 N N . HIS A 1 108 ? 12.803 47.282 -7.796 1.00 61.75 108 HIS A N 1
ATOM 866 C CA . HIS A 1 108 ? 12.186 46.177 -7.054 1.00 61.75 108 HIS A CA 1
ATOM 867 C C . HIS A 1 108 ? 13.232 45.294 -6.354 1.00 61.75 108 HIS A C 1
ATOM 869 O O . HIS A 1 108 ? 14.354 45.132 -6.830 1.00 61.75 108 HIS A O 1
ATOM 875 N N . ASN A 1 109 ? 12.858 44.726 -5.204 1.00 70.50 109 ASN A N 1
ATOM 876 C CA . ASN A 1 109 ? 13.633 43.686 -4.520 1.00 70.50 109 ASN A CA 1
ATOM 877 C C . ASN A 1 109 ? 13.185 42.286 -4.988 1.00 70.50 109 ASN A C 1
ATOM 879 O O . ASN A 1 109 ? 12.212 42.158 -5.735 1.00 70.50 109 ASN A O 1
ATOM 883 N N . VAL A 1 110 ? 13.882 41.235 -4.548 1.00 60.22 110 VAL A N 1
ATOM 884 C CA . VAL A 1 110 ? 13.630 39.840 -4.968 1.00 60.22 110 VAL A CA 1
ATOM 885 C C . VAL A 1 110 ? 12.181 39.409 -4.701 1.00 60.22 110 VAL A C 1
ATOM 887 O O . VAL A 1 110 ? 11.549 38.826 -5.572 1.00 60.22 110 VAL A O 1
ATOM 890 N N . GLN A 1 111 ? 11.602 39.782 -3.557 1.00 61.41 111 GLN A N 1
ATOM 891 C CA . GLN A 1 111 ? 10.190 39.519 -3.234 1.00 61.41 111 GLN A CA 1
ATOM 892 C C . GLN A 1 111 ? 9.223 40.235 -4.196 1.00 61.41 111 GLN A C 1
ATOM 894 O O . GLN A 1 111 ? 8.247 39.642 -4.652 1.00 61.41 111 GLN A O 1
ATOM 899 N N . GLY A 1 112 ? 9.516 41.486 -4.565 1.00 67.00 112 GLY A N 1
ATOM 900 C CA . GLY A 1 112 ? 8.744 42.236 -5.558 1.00 67.00 112 GLY A CA 1
ATOM 901 C C . GLY A 1 112 ? 8.830 41.633 -6.962 1.00 67.00 112 GLY A C 1
ATOM 902 O O . GLY A 1 112 ? 7.826 41.593 -7.674 1.00 67.00 112 GLY A O 1
ATOM 903 N N . TRP A 1 113 ? 9.998 41.105 -7.338 1.00 63.31 113 TRP A N 1
ATOM 904 C CA . TRP A 1 113 ? 10.172 40.359 -8.583 1.00 63.31 113 TRP A CA 1
ATOM 905 C C . TRP A 1 113 ? 9.437 39.019 -8.558 1.00 63.31 113 TRP A C 1
ATOM 907 O O . TRP A 1 113 ? 8.713 38.743 -9.505 1.00 63.31 113 TRP A O 1
ATOM 917 N N . ILE A 1 114 ? 9.518 38.246 -7.470 1.00 62.34 114 ILE A N 1
ATOM 918 C CA . ILE A 1 114 ? 8.770 36.988 -7.290 1.00 62.34 114 ILE A CA 1
ATOM 919 C C . ILE A 1 114 ? 7.261 37.231 -7.396 1.00 62.34 114 ILE A C 1
ATOM 921 O O . ILE A 1 114 ? 6.561 36.480 -8.069 1.00 62.34 114 ILE A O 1
ATOM 925 N N . HIS A 1 115 ? 6.748 38.304 -6.792 1.00 62.72 115 HIS A N 1
ATOM 926 C CA . HIS A 1 115 ? 5.326 38.633 -6.866 1.00 62.72 115 HIS A CA 1
ATOM 927 C C . HIS A 1 115 ? 4.893 39.003 -8.295 1.00 62.72 115 HIS A C 1
ATOM 929 O O . HIS A 1 115 ? 3.869 38.521 -8.779 1.00 62.72 115 HIS A O 1
ATOM 935 N N . LYS A 1 116 ? 5.713 39.784 -9.015 1.00 58.06 116 LYS A N 1
ATOM 936 C CA . LYS A 1 116 ? 5.503 40.084 -10.443 1.00 58.06 116 LYS A CA 1
ATOM 937 C C . LYS A 1 116 ? 5.569 38.829 -11.317 1.00 58.06 116 LYS A C 1
ATOM 939 O O . LYS A 1 116 ? 4.760 38.678 -12.228 1.00 58.06 116 LYS A O 1
ATOM 944 N N . TRP A 1 117 ? 6.512 37.933 -11.038 1.00 57.12 117 TRP A N 1
ATOM 945 C CA . TRP A 1 117 ? 6.750 36.711 -11.805 1.00 57.12 117 TRP A CA 1
ATOM 946 C C . TRP A 1 117 ? 5.627 35.684 -11.598 1.00 57.12 117 TRP A C 1
ATOM 948 O O . TRP A 1 117 ? 5.098 35.138 -12.562 1.00 57.12 117 TRP A O 1
ATOM 958 N N . ASN A 1 118 ? 5.157 35.520 -10.360 1.00 62.47 118 ASN A N 1
ATOM 959 C CA . ASN A 1 118 ? 3.994 34.688 -10.043 1.00 62.47 118 ASN A CA 1
ATOM 960 C C . ASN A 1 118 ? 2.693 35.265 -10.626 1.00 62.47 118 ASN A C 1
ATOM 962 O O . ASN A 1 118 ? 1.840 34.511 -11.093 1.00 62.47 118 ASN A O 1
ATOM 966 N N . GLY A 1 119 ? 2.559 36.596 -10.670 1.00 50.00 119 GLY A N 1
ATOM 967 C CA . GLY A 1 119 ? 1.458 37.264 -11.370 1.00 50.00 119 GLY A CA 1
ATOM 968 C C . GLY A 1 119 ? 1.463 37.017 -12.884 1.00 50.00 119 GLY A C 1
ATOM 969 O O . GLY A 1 119 ? 0.399 36.878 -13.482 1.00 50.00 119 GLY A O 1
ATOM 970 N N . LEU A 1 120 ? 2.644 36.898 -13.500 1.00 48.34 120 LEU A N 1
ATOM 971 C CA . LEU A 1 120 ? 2.806 36.574 -14.922 1.00 48.34 120 LEU A CA 1
ATOM 972 C C . LEU A 1 120 ? 2.510 35.098 -15.234 1.00 48.34 120 LEU A C 1
ATOM 974 O O . LEU A 1 120 ? 1.877 34.821 -16.251 1.00 48.34 120 LEU A O 1
ATOM 978 N N . ILE A 1 121 ? 2.893 34.164 -14.353 1.00 50.16 121 ILE A N 1
ATOM 979 C CA . ILE A 1 121 ? 2.573 32.730 -14.505 1.00 50.16 121 ILE A CA 1
ATOM 980 C C . ILE A 1 121 ? 1.068 32.473 -14.417 1.00 50.16 121 ILE A C 1
ATOM 982 O O . ILE A 1 121 ? 0.539 31.653 -15.157 1.00 50.16 121 ILE A O 1
ATOM 986 N N . HIS A 1 122 ? 0.353 33.172 -13.536 1.00 46.50 122 HIS A N 1
ATOM 987 C CA . HIS A 1 122 ? -1.092 32.970 -13.408 1.00 46.50 122 HIS A CA 1
ATOM 988 C C . HIS A 1 122 ? -1.900 33.478 -14.617 1.00 46.50 122 HIS A C 1
ATOM 990 O O . HIS A 1 122 ? -3.033 33.040 -14.804 1.00 46.50 122 HIS A O 1
ATOM 996 N N . TRP A 1 123 ? -1.332 34.365 -15.445 1.00 37.31 123 TRP A N 1
ATOM 997 C CA . TRP A 1 123 ? -2.003 34.964 -16.608 1.00 37.31 123 TRP A CA 1
ATOM 998 C C . TRP A 1 123 ? -1.622 34.349 -17.963 1.00 37.31 123 TRP A C 1
ATOM 1000 O O . TRP A 1 123 ? -2.288 34.623 -18.961 1.00 37.31 123 TRP A O 1
ATOM 1010 N N . GLY A 1 124 ? -0.590 33.507 -18.028 1.00 36.66 124 GLY A N 1
ATOM 1011 C CA . GLY A 1 124 ? -0.201 32.790 -19.239 1.00 36.66 124 GLY A CA 1
ATOM 1012 C C . GLY A 1 124 ? -0.065 31.304 -18.942 1.00 36.66 124 GLY A C 1
ATOM 1013 O O . GLY A 1 124 ? 0.650 30.952 -18.021 1.00 36.66 124 GLY A O 1
ATOM 1014 N N . PHE A 1 125 ? -0.693 30.455 -19.758 1.00 31.55 125 PHE A N 1
ATOM 1015 C CA . PHE A 1 125 ? -0.665 28.980 -19.732 1.00 31.55 125 PHE A CA 1
ATOM 1016 C C . PHE A 1 125 ? -1.860 28.264 -19.072 1.00 31.55 125 PHE A C 1
ATOM 1018 O O . PHE A 1 125 ? -1.794 27.640 -18.020 1.00 31.55 125 PHE A O 1
ATOM 1025 N N . SER A 1 126 ? -2.941 28.174 -19.842 1.00 35.31 126 SER A N 1
ATOM 1026 C CA . SER A 1 126 ? -3.383 26.869 -20.369 1.00 35.31 126 SER A CA 1
ATOM 1027 C C . SER A 1 126 ? -3.335 26.992 -21.900 1.00 35.31 126 SER A C 1
ATOM 1029 O O . SER A 1 126 ? -3.754 28.051 -22.366 1.00 35.31 126 SER A O 1
ATOM 1031 N N . PRO A 1 127 ? -2.837 26.021 -22.706 1.00 37.34 127 PRO A N 1
ATOM 1032 C CA . PRO A 1 127 ? -3.227 24.605 -22.642 1.00 37.34 127 PRO A CA 1
ATOM 1033 C C . PRO A 1 127 ? -2.150 23.555 -23.060 1.00 37.34 127 PRO A C 1
ATOM 1035 O O . PRO A 1 127 ? -1.122 23.870 -23.639 1.00 37.34 127 PRO A O 1
ATOM 1038 N N . ARG A 1 128 ? -2.499 22.271 -22.860 1.00 28.66 128 ARG A N 1
ATOM 1039 C CA . ARG A 1 128 ? -2.143 21.087 -23.686 1.00 28.66 128 ARG A CA 1
ATOM 1040 C C . ARG A 1 128 ? -0.655 20.753 -23.957 1.00 28.66 128 ARG A C 1
ATOM 1042 O O . ARG A 1 128 ? -0.066 21.237 -24.907 1.00 28.66 128 ARG A O 1
ATOM 1049 N N . GLY A 1 129 ? -0.204 19.684 -23.288 1.00 27.06 129 GLY A N 1
ATOM 1050 C CA . GLY A 1 129 ? 0.240 18.452 -23.967 1.00 27.06 129 GLY A CA 1
ATOM 1051 C C . GLY A 1 129 ? 1.727 18.288 -24.325 1.00 27.06 129 GLY A C 1
ATOM 1052 O O . GLY A 1 129 ? 2.209 18.929 -25.244 1.00 27.06 129 GLY A O 1
ATOM 1053 N N . GLY A 1 130 ? 2.364 17.288 -23.691 1.00 28.23 130 GLY A N 1
ATOM 1054 C CA . GLY A 1 130 ? 3.593 16.597 -24.133 1.00 28.23 130 GLY A CA 1
ATOM 1055 C C . GLY A 1 130 ? 4.895 17.325 -23.766 1.00 28.23 130 GLY A C 1
ATOM 1056 O O . GLY A 1 130 ? 5.104 18.448 -24.183 1.00 28.23 130 GLY A O 1
ATOM 1057 N N . GLY A 1 131 ? 5.838 16.809 -22.978 1.00 27.86 131 GLY A N 1
ATOM 1058 C CA . GLY A 1 131 ? 6.175 15.422 -22.677 1.00 27.86 131 GLY A CA 1
ATOM 1059 C C . GLY A 1 131 ? 7.459 15.018 -23.404 1.00 27.86 131 GLY A C 1
ATOM 1060 O O . GLY A 1 131 ? 7.375 14.281 -24.370 1.00 27.86 131 GLY A O 1
ATOM 1061 N N . PHE A 1 132 ? 8.621 15.482 -22.931 1.00 25.14 132 PHE A N 1
ATOM 1062 C CA . PHE A 1 132 ? 9.929 14.849 -23.154 1.00 25.14 132 PHE A CA 1
ATOM 1063 C C . PHE A 1 132 ? 10.788 15.080 -21.905 1.00 25.14 132 PHE A C 1
ATOM 1065 O O . PHE A 1 132 ? 11.459 16.098 -21.766 1.00 25.14 132 PHE A O 1
ATOM 1072 N N . GLY A 1 133 ? 10.689 14.153 -20.954 1.00 31.30 133 GLY A N 1
ATOM 1073 C CA . GLY A 1 133 ? 11.563 14.068 -19.790 1.00 31.30 133 GLY A CA 1
ATOM 1074 C C . GLY A 1 133 ? 12.376 12.791 -19.899 1.00 31.30 133 GLY A C 1
ATOM 1075 O O . GLY A 1 133 ? 11.865 11.715 -19.602 1.00 31.30 133 GLY A O 1
ATOM 1076 N N . ASP A 1 134 ? 13.615 12.928 -20.360 1.00 29.52 134 ASP A N 1
ATOM 1077 C CA . ASP A 1 134 ? 14.632 11.891 -20.296 1.00 29.52 134 ASP A CA 1
ATOM 1078 C C . ASP A 1 134 ? 15.583 12.207 -19.129 1.00 29.52 134 ASP A C 1
ATOM 1080 O O . ASP A 1 134 ? 15.960 13.357 -18.910 1.00 29.52 134 ASP A O 1
ATOM 1084 N N . ARG A 1 135 ? 15.980 11.136 -18.438 1.00 30.91 135 ARG A N 1
ATOM 1085 C CA . ARG A 1 135 ? 17.122 10.988 -17.517 1.00 30.91 135 ARG A CA 1
ATOM 1086 C C . ARG A 1 135 ? 17.110 11.673 -16.147 1.00 30.91 135 ARG A C 1
ATOM 1088 O O . ARG A 1 135 ? 17.331 12.861 -15.983 1.00 30.91 135 ARG A O 1
ATOM 1095 N N . GLY A 1 136 ? 17.162 10.789 -15.151 1.00 27.47 136 GLY A N 1
ATOM 1096 C CA . GLY A 1 136 ? 18.476 10.391 -14.640 1.00 27.47 136 GLY A CA 1
ATOM 1097 C C . GLY A 1 136 ? 19.031 11.298 -13.554 1.00 27.47 136 GLY A C 1
ATOM 1098 O O . GLY A 1 136 ? 19.529 12.388 -13.806 1.00 27.47 136 GLY A O 1
ATOM 1099 N N . GLY A 1 137 ? 19.013 10.776 -12.330 1.00 30.17 137 GLY A N 1
ATOM 1100 C CA . GLY A 1 137 ? 19.732 11.378 -11.225 1.00 30.17 137 GLY A CA 1
ATOM 1101 C C . GLY A 1 137 ? 21.243 11.395 -11.431 1.00 30.17 137 GLY A C 1
ATOM 1102 O O . GLY A 1 137 ? 21.814 10.632 -12.213 1.00 30.17 137 GLY A O 1
ATOM 1103 N N . ARG A 1 138 ? 21.905 12.194 -10.600 1.00 31.73 138 ARG A N 1
ATOM 1104 C CA . ARG A 1 138 ? 23.256 11.885 -10.155 1.00 31.73 138 ARG A CA 1
ATOM 1105 C C . ARG A 1 138 ? 23.462 12.411 -8.745 1.00 31.73 138 ARG A C 1
ATOM 1107 O O . ARG A 1 138 ? 23.354 13.603 -8.490 1.00 31.73 138 ARG A O 1
ATOM 1114 N N . GLY A 1 139 ? 23.747 11.476 -7.843 1.00 29.48 139 GLY A N 1
ATOM 1115 C CA . GLY A 1 139 ? 24.446 11.763 -6.603 1.00 29.48 139 GLY A CA 1
ATOM 1116 C C . GLY A 1 139 ? 25.887 12.160 -6.905 1.00 29.48 139 GLY A C 1
ATOM 1117 O O . GLY A 1 139 ? 26.491 11.689 -7.873 1.00 29.48 139 GLY A O 1
ATOM 1118 N N . GLY A 1 140 ? 26.392 13.057 -6.066 1.00 30.84 140 GLY A N 1
ATOM 1119 C CA . GLY A 1 140 ? 27.734 13.603 -6.126 1.00 30.84 140 GLY A CA 1
ATOM 1120 C C . GLY A 1 140 ? 28.822 12.619 -5.701 1.00 30.84 140 GLY A C 1
ATOM 1121 O O . GLY A 1 140 ? 28.620 11.717 -4.887 1.00 30.84 140 GLY A O 1
ATOM 1122 N N . PHE A 1 141 ? 29.994 12.866 -6.275 1.00 26.67 141 PHE A N 1
ATOM 1123 C CA . PHE A 1 141 ? 31.294 12.388 -5.835 1.00 26.67 141 PHE A CA 1
ATOM 1124 C C . PHE A 1 141 ? 31.845 13.319 -4.749 1.00 26.67 141 PHE A C 1
ATOM 1126 O O . PHE A 1 141 ? 31.780 14.538 -4.883 1.00 26.67 141 PHE A O 1
ATOM 1133 N N . GLY A 1 142 ? 32.477 12.736 -3.735 1.00 29.14 142 GLY A N 1
ATOM 1134 C CA . GLY A 1 142 ? 33.466 13.398 -2.891 1.00 29.14 142 GLY A CA 1
ATOM 1135 C C . GLY A 1 142 ? 34.683 12.486 -2.801 1.00 29.14 142 GLY A C 1
ATOM 1136 O O . GLY A 1 142 ? 34.586 11.386 -2.264 1.00 29.14 142 GLY A O 1
ATOM 1137 N N . GLY A 1 143 ? 35.801 12.910 -3.388 1.00 29.08 143 GLY A N 1
ATOM 1138 C CA . GLY A 1 143 ? 37.075 12.201 -3.341 1.00 29.08 143 GLY A CA 1
ATOM 1139 C C . GLY A 1 143 ? 38.040 12.826 -2.337 1.00 29.08 143 GLY A C 1
ATOM 1140 O O . GLY A 1 143 ? 38.043 14.040 -2.140 1.00 29.08 143 GLY A O 1
ATOM 1141 N N . ARG A 1 144 ? 38.923 12.004 -1.764 1.00 28.77 144 ARG A N 1
ATOM 1142 C CA . ARG A 1 144 ? 40.285 12.420 -1.407 1.00 28.77 144 ARG A CA 1
ATOM 1143 C C . ARG A 1 144 ? 41.204 11.200 -1.362 1.00 28.77 144 ARG A C 1
ATOM 1145 O O . ARG A 1 144 ? 40.843 10.175 -0.793 1.00 28.77 144 ARG A O 1
ATOM 1152 N N . GLY A 1 145 ? 42.334 11.322 -2.056 1.00 29.30 145 GLY A N 1
ATOM 1153 C CA . GLY A 1 145 ? 43.263 10.245 -2.385 1.00 29.30 145 GLY A CA 1
ATOM 1154 C C . GLY A 1 145 ? 44.050 9.673 -1.208 1.00 29.30 145 GLY A C 1
ATOM 1155 O O . GLY A 1 145 ? 44.162 10.279 -0.144 1.00 29.30 145 GLY A O 1
ATOM 1156 N N . GLY A 1 146 ? 44.589 8.479 -1.448 1.00 28.41 146 GLY A N 1
ATOM 1157 C CA . GLY A 1 146 ? 45.538 7.793 -0.582 1.00 28.41 146 GLY A CA 1
ATOM 1158 C C . GLY A 1 146 ? 46.989 8.019 -1.002 1.00 28.41 146 GLY A C 1
ATOM 1159 O O . GLY A 1 146 ? 47.246 8.525 -2.087 1.00 28.41 146 GLY A O 1
ATOM 1160 N N . PHE A 1 147 ? 47.904 7.657 -0.106 1.00 26.64 147 PHE A N 1
ATOM 1161 C CA . PHE A 1 147 ? 49.064 6.772 -0.303 1.00 26.64 147 PHE A CA 1
ATOM 1162 C C . PHE A 1 147 ? 49.859 6.745 1.014 1.00 26.64 147 PHE A C 1
ATOM 1164 O O . PHE A 1 147 ? 50.056 7.790 1.632 1.00 26.64 147 PHE A O 1
ATOM 1171 N N . GLY A 1 148 ? 50.315 5.564 1.442 1.00 26.62 148 GLY A N 1
ATOM 1172 C CA . GLY A 1 148 ? 51.278 5.424 2.539 1.00 26.62 148 GLY A CA 1
ATOM 1173 C C . GLY A 1 148 ? 51.038 4.213 3.435 1.00 26.62 148 GLY A C 1
ATOM 1174 O O . GLY A 1 148 ? 50.287 4.291 4.404 1.00 26.62 148 GLY A O 1
ATOM 1175 N N . ASP A 1 149 ? 51.710 3.115 3.104 1.00 31.66 149 ASP A N 1
ATOM 1176 C CA . ASP A 1 149 ? 51.795 1.857 3.844 1.00 31.66 149 ASP A CA 1
ATOM 1177 C C . ASP A 1 149 ? 52.162 2.011 5.330 1.00 31.66 149 ASP A C 1
ATOM 1179 O O . ASP A 1 149 ? 53.013 2.824 5.701 1.00 31.66 149 ASP A O 1
ATOM 1183 N N . ARG A 1 150 ? 51.629 1.122 6.184 1.00 28.12 150 ARG A N 1
ATOM 1184 C CA . ARG A 1 150 ? 52.320 0.754 7.428 1.00 28.12 150 ARG A CA 1
ATOM 1185 C C . ARG A 1 150 ? 52.062 -0.684 7.873 1.00 28.12 150 ARG A C 1
ATOM 1187 O O . ARG A 1 150 ? 51.013 -1.039 8.402 1.00 28.12 150 ARG A O 1
ATOM 1194 N N . VAL A 1 151 ? 53.118 -1.468 7.682 1.00 27.62 151 VAL A N 1
ATOM 1195 C CA . VAL A 1 151 ? 53.524 -2.650 8.449 1.00 27.62 151 VAL A CA 1
ATOM 1196 C C . VAL A 1 151 ? 53.559 -2.323 9.954 1.00 27.62 151 VAL A C 1
ATOM 1198 O O . VAL A 1 151 ? 53.787 -1.178 10.340 1.00 27.62 151 VAL A O 1
ATOM 1201 N N . GLY A 1 152 ? 53.300 -3.336 10.790 1.00 26.45 152 GLY A N 1
ATOM 1202 C CA . GLY A 1 152 ? 53.105 -3.216 12.238 1.00 26.45 152 GLY A CA 1
ATOM 1203 C C . GLY A 1 152 ? 54.346 -2.954 13.105 1.00 26.45 152 GLY A C 1
ATOM 1204 O O . GLY A 1 152 ? 55.317 -2.350 12.657 1.00 26.45 152 GLY A O 1
ATOM 1205 N N . ARG A 1 153 ? 54.273 -3.477 14.349 1.00 27.05 153 ARG A N 1
ATOM 1206 C CA . ARG A 1 153 ? 55.162 -3.303 15.533 1.00 27.05 153 ARG A CA 1
ATOM 1207 C C . ARG A 1 153 ? 54.623 -2.205 16.471 1.00 27.05 153 ARG A C 1
ATOM 1209 O O . ARG A 1 153 ? 54.462 -1.070 16.055 1.00 27.05 153 ARG A O 1
ATOM 1216 N N . GLY A 1 154 ? 54.140 -2.508 17.680 1.00 25.66 154 GLY A N 1
ATOM 1217 C CA . GLY A 1 154 ? 54.856 -3.091 18.826 1.00 25.66 154 GLY A CA 1
ATOM 1218 C C . GLY A 1 154 ? 55.307 -1.929 19.725 1.00 25.66 154 GLY A C 1
ATOM 1219 O O . GLY A 1 154 ? 56.160 -1.166 19.305 1.00 25.66 154 GLY A O 1
ATOM 1220 N N . GLY A 1 155 ? 54.654 -1.665 20.858 1.00 25.48 155 GLY A N 1
ATOM 1221 C CA . GLY A 1 155 ? 55.147 -2.074 22.181 1.00 25.48 155 GLY A CA 1
ATOM 1222 C C . GLY A 1 155 ? 55.666 -0.860 22.979 1.00 25.48 155 GLY A C 1
ATOM 1223 O O . GLY A 1 155 ? 56.022 0.138 22.367 1.00 25.48 155 GLY A O 1
ATOM 1224 N N . PHE A 1 156 ? 55.739 -1.002 24.313 1.00 26.64 156 PHE A N 1
ATOM 1225 C CA . PHE A 1 156 ? 56.107 -0.015 25.360 1.00 26.64 156 PHE A CA 1
ATOM 1226 C C . PHE A 1 156 ? 54.965 0.947 25.742 1.00 26.64 156 PHE A C 1
ATOM 1228 O O . PHE A 1 156 ? 54.479 1.694 24.907 1.00 26.64 156 PHE A O 1
ATOM 1235 N N . GLY A 1 157 ? 54.392 0.901 26.952 1.00 26.53 157 GLY A N 1
ATOM 1236 C CA . GLY A 1 157 ? 55.023 0.861 28.286 1.00 26.53 157 GLY A CA 1
ATOM 1237 C C . GLY A 1 157 ? 55.013 2.292 28.853 1.00 26.53 157 GLY A C 1
ATOM 1238 O O . GLY A 1 157 ? 55.110 3.235 28.086 1.00 26.53 157 GLY A O 1
ATOM 1239 N N . ASP A 1 158 ? 54.918 2.607 30.134 1.00 30.34 158 ASP A N 1
ATOM 1240 C CA . ASP A 1 158 ? 54.748 1.909 31.402 1.00 30.34 158 ASP A CA 1
ATOM 1241 C C . ASP A 1 158 ? 54.665 3.057 32.450 1.00 30.34 158 ASP A C 1
ATOM 1243 O O . ASP A 1 158 ? 55.258 4.109 32.212 1.00 30.34 158 ASP A O 1
ATOM 1247 N N . ARG A 1 159 ? 54.015 2.842 33.609 1.00 30.06 159 ARG A N 1
ATOM 1248 C CA . ARG A 1 159 ? 54.060 3.684 34.847 1.00 30.06 159 ARG A CA 1
ATOM 1249 C C . ARG A 1 159 ? 53.493 5.119 34.758 1.00 30.06 159 ARG A C 1
ATOM 1251 O O . ARG A 1 159 ? 53.650 5.818 33.778 1.00 30.06 159 ARG A O 1
ATOM 1258 N N . GLY A 1 160 ? 52.851 5.696 35.771 1.00 26.11 160 GLY A N 1
ATOM 1259 C CA . GLY A 1 160 ? 52.738 5.396 37.196 1.00 26.11 160 GLY A CA 1
ATOM 1260 C C . GLY A 1 160 ? 52.683 6.727 37.973 1.00 26.11 160 GLY A C 1
ATOM 1261 O O . GLY A 1 160 ? 53.245 7.718 37.522 1.00 26.11 160 GLY A O 1
ATOM 1262 N N . GLY A 1 161 ? 52.053 6.727 39.154 1.00 27.78 161 GLY A N 1
ATOM 1263 C CA . GLY A 1 161 ? 52.165 7.791 40.173 1.00 27.78 161 GLY A CA 1
ATOM 1264 C C . GLY A 1 161 ? 51.011 8.810 40.157 1.00 27.78 161 GLY A C 1
ATOM 1265 O O . GLY A 1 161 ? 50.825 9.479 39.156 1.00 27.78 161 GLY A O 1
ATOM 1266 N N . ARG A 1 162 ? 50.094 8.905 41.134 1.00 29.44 162 ARG A N 1
ATOM 1267 C CA . ARG A 1 162 ? 50.156 9.082 42.610 1.00 29.44 162 ARG A CA 1
ATOM 1268 C C . ARG A 1 162 ? 49.964 10.558 43.007 1.00 29.44 162 ARG A C 1
ATOM 1270 O O . ARG A 1 162 ? 50.746 11.409 42.613 1.00 29.44 162 ARG A O 1
ATOM 1277 N N . GLY A 1 163 ? 48.985 10.784 43.892 1.00 28.03 163 GLY A N 1
ATOM 1278 C CA . GLY A 1 163 ? 48.728 12.025 44.644 1.00 28.03 163 GLY A CA 1
ATOM 1279 C C . GLY A 1 163 ? 47.369 12.634 44.275 1.00 28.03 163 GLY A C 1
ATOM 1280 O O . GLY A 1 163 ? 47.105 12.829 43.103 1.00 28.03 163 GLY A O 1
ATOM 1281 N N . GLY A 1 164 ? 46.420 12.918 45.163 1.00 26.77 164 GLY A N 1
ATOM 1282 C CA . GLY A 1 164 ? 46.431 12.998 46.619 1.00 26.77 164 GLY A CA 1
ATOM 1283 C C . GLY A 1 164 ? 45.686 14.270 47.051 1.00 26.77 164 GLY A C 1
ATOM 1284 O O . GLY A 1 164 ? 46.055 15.349 46.613 1.00 26.77 164 GLY A O 1
ATOM 1285 N N . PHE A 1 165 ? 44.721 14.098 47.961 1.00 26.83 165 PHE A N 1
ATOM 1286 C CA . PHE A 1 165 ? 44.086 15.091 48.849 1.00 26.83 165 PHE A CA 1
ATOM 1287 C C . PHE A 1 165 ? 42.910 15.960 48.373 1.00 26.83 165 PHE A C 1
ATOM 1289 O O . PHE A 1 165 ? 43.028 16.799 47.491 1.00 26.83 165 PHE A O 1
ATOM 1296 N N . GLY A 1 166 ? 41.832 15.872 49.169 1.00 27.69 166 GLY A N 1
ATOM 1297 C CA . GLY A 1 166 ? 41.092 17.045 49.640 1.00 27.69 166 GLY A CA 1
ATOM 1298 C C . GLY A 1 166 ? 39.573 16.876 49.710 1.00 27.69 166 GLY A C 1
ATOM 1299 O O . GLY A 1 166 ? 38.919 16.918 48.679 1.00 27.69 166 GLY A O 1
ATOM 1300 N N . GLY A 1 167 ? 39.003 16.786 50.922 1.00 28.02 167 GLY A N 1
ATOM 1301 C CA . GLY A 1 167 ? 37.602 17.183 51.153 1.00 28.02 167 GLY A CA 1
ATOM 1302 C C . GLY A 1 167 ? 36.778 16.286 52.077 1.00 28.02 167 GLY A C 1
ATOM 1303 O O . GLY A 1 167 ? 36.224 15.287 51.648 1.00 28.02 167 GLY A O 1
ATOM 1304 N N . ARG A 1 168 ? 36.679 16.677 53.350 1.00 29.00 168 ARG A N 1
ATOM 1305 C CA . ARG A 1 168 ? 35.892 16.064 54.436 1.00 29.00 168 ARG A CA 1
ATOM 1306 C C . ARG A 1 168 ? 34.376 16.265 54.283 1.00 29.00 168 ARG A C 1
ATOM 1308 O O . ARG A 1 168 ? 33.949 17.363 53.956 1.00 29.00 168 ARG A O 1
ATOM 1315 N N . GLY A 1 169 ? 33.625 15.292 54.813 1.00 27.11 169 GLY A N 1
ATOM 1316 C CA . GLY A 1 169 ? 32.528 15.554 55.759 1.00 27.11 169 GLY A CA 1
ATOM 1317 C C . GLY A 1 169 ? 31.153 15.005 55.371 1.00 27.11 169 GLY A C 1
ATOM 1318 O O . GLY A 1 169 ? 30.503 15.560 54.501 1.00 27.11 169 GLY A O 1
ATOM 1319 N N . SER A 1 170 ? 30.657 13.979 56.069 1.00 28.72 170 SER A N 1
ATOM 1320 C CA . SER A 1 170 ? 29.662 14.157 57.143 1.00 28.72 170 SER A CA 1
ATOM 1321 C C . SER A 1 170 ? 29.246 12.805 57.746 1.00 28.72 170 SER A C 1
ATOM 1323 O O . SER A 1 170 ? 29.325 11.761 57.105 1.00 28.72 170 SER A O 1
ATOM 1325 N N . PHE A 1 171 ? 28.891 12.847 59.024 1.00 28.23 171 PHE A N 1
ATOM 1326 C CA . PHE A 1 171 ? 28.704 11.736 59.955 1.00 28.23 171 PHE A CA 1
ATOM 1327 C C . PHE A 1 171 ? 27.288 11.139 59.937 1.00 28.23 171 PHE A C 1
ATOM 1329 O O . PHE A 1 171 ? 26.322 11.861 59.725 1.00 28.23 171 PHE A O 1
ATOM 1336 N N . GLY A 1 172 ? 27.208 9.869 60.360 1.00 28.17 172 GLY A N 1
ATOM 1337 C CA . GLY A 1 172 ? 26.111 9.323 61.173 1.00 28.17 172 GLY A CA 1
ATOM 1338 C C . GLY A 1 172 ? 25.052 8.513 60.423 1.00 28.17 172 GLY A C 1
ATOM 1339 O O . GLY A 1 172 ? 24.224 9.086 59.736 1.00 28.17 172 GLY A O 1
ATOM 1340 N N . ASP A 1 173 ? 25.011 7.191 60.618 1.00 30.22 173 ASP A N 1
ATOM 1341 C CA . ASP A 1 173 ? 24.158 6.659 61.685 1.00 30.22 173 ASP A CA 1
ATOM 1342 C C . ASP A 1 173 ? 24.474 5.201 62.060 1.00 30.22 173 ASP A C 1
ATOM 1344 O O . ASP A 1 173 ? 24.980 4.404 61.268 1.00 30.22 173 ASP A O 1
ATOM 1348 N N . ARG A 1 174 ? 24.225 4.893 63.333 1.00 30.59 174 ARG A N 1
ATOM 1349 C CA . ARG A 1 174 ? 24.434 3.600 64.000 1.00 30.59 174 ARG A CA 1
ATOM 1350 C C . ARG A 1 174 ? 23.208 2.706 63.809 1.00 30.59 174 ARG A C 1
ATOM 1352 O O . ARG A 1 174 ? 22.089 3.193 63.854 1.00 30.59 174 ARG A O 1
ATOM 1359 N N . GLY A 1 175 ? 23.399 1.384 63.760 1.00 28.55 175 GLY A N 1
ATOM 1360 C CA . GLY A 1 175 ? 22.260 0.465 63.866 1.00 28.55 175 GLY A CA 1
ATOM 1361 C C . GLY A 1 175 ? 22.568 -1.028 63.785 1.00 28.55 175 GLY A C 1
ATOM 1362 O O . GLY A 1 175 ? 22.335 -1.647 62.761 1.00 28.55 175 GLY A O 1
ATOM 1363 N N . SER A 1 176 ? 23.024 -1.583 64.908 1.00 31.48 176 SER A N 1
ATOM 1364 C CA . SER A 1 176 ? 22.726 -2.933 65.425 1.00 31.48 176 SER A CA 1
ATOM 1365 C C . SER A 1 176 ? 23.169 -4.215 64.694 1.00 31.48 176 SER A C 1
ATOM 1367 O O . SER A 1 176 ? 22.631 -4.664 63.688 1.00 31.48 176 SER A O 1
ATOM 1369 N N . ARG A 1 177 ? 24.103 -4.885 65.383 1.00 30.45 177 ARG A N 1
ATOM 1370 C CA . ARG A 1 177 ? 24.423 -6.320 65.365 1.00 30.45 177 ARG A CA 1
ATOM 1371 C C . ARG A 1 177 ? 23.273 -7.171 65.932 1.00 30.45 177 ARG A C 1
ATOM 1373 O O . ARG A 1 177 ? 22.630 -6.735 66.881 1.00 30.45 177 ARG A O 1
ATOM 1380 N N . GLY A 1 178 ? 23.231 -8.453 65.551 1.00 28.19 178 GLY A N 1
ATOM 1381 C CA . GLY A 1 178 ? 23.108 -9.530 66.550 1.00 28.19 178 GLY A CA 1
ATOM 1382 C C . GLY A 1 178 ? 22.242 -10.745 66.193 1.00 28.19 178 GLY A C 1
ATOM 1383 O O . GLY A 1 178 ? 21.046 -10.608 65.992 1.00 28.19 178 GLY A O 1
ATOM 1384 N N . GLY A 1 179 ? 22.858 -11.937 66.257 1.00 30.05 179 GLY A N 1
ATOM 1385 C CA . GLY A 1 179 ? 22.207 -13.255 66.391 1.00 30.05 179 GLY A CA 1
ATOM 1386 C C . GLY A 1 179 ? 22.298 -14.116 65.123 1.00 30.05 179 GLY A C 1
ATOM 1387 O O . GLY A 1 179 ? 21.652 -13.810 64.138 1.00 30.05 179 GLY A O 1
ATOM 1388 N N . GLY A 1 180 ? 23.080 -15.193 65.000 1.00 26.86 180 GLY A N 1
ATOM 1389 C CA . GLY A 1 180 ? 23.726 -16.043 65.995 1.00 26.86 180 GLY A CA 1
ATOM 1390 C C . GLY A 1 180 ? 22.892 -17.297 66.270 1.00 26.86 180 GLY A C 1
ATOM 1391 O O . GLY A 1 180 ? 22.155 -17.305 67.243 1.00 26.86 180 GLY A O 1
ATOM 1392 N N . PHE A 1 181 ? 23.046 -18.361 65.469 1.00 29.64 181 PHE A N 1
ATOM 1393 C CA . PHE A 1 181 ? 22.730 -19.732 65.893 1.00 29.64 181 PHE A CA 1
ATOM 1394 C C . PHE A 1 181 ? 23.712 -20.742 65.277 1.00 29.64 181 PHE A C 1
ATOM 1396 O O . PHE A 1 181 ? 24.149 -20.601 64.137 1.00 29.64 181 PHE A O 1
ATOM 1403 N N . ARG A 1 182 ? 24.129 -21.695 66.117 1.00 30.81 182 ARG A N 1
ATOM 1404 C CA . ARG A 1 182 ? 25.274 -22.607 65.976 1.00 30.81 182 ARG A CA 1
ATOM 1405 C C . ARG A 1 182 ? 24.916 -23.894 65.203 1.00 30.81 182 ARG A C 1
ATOM 1407 O O . ARG A 1 182 ? 23.805 -24.376 65.364 1.00 30.81 182 ARG A O 1
ATOM 1414 N N . SER A 1 183 ? 25.907 -24.381 64.433 1.00 33.03 183 SER A N 1
ATOM 1415 C CA . SER A 1 183 ? 26.452 -25.741 64.119 1.00 33.03 183 SER A CA 1
ATOM 1416 C C . SER A 1 183 ? 25.704 -27.025 64.589 1.00 33.03 183 SER A C 1
ATOM 1418 O O . SER A 1 183 ? 24.828 -26.880 65.429 1.00 33.03 183 SER A O 1
ATOM 1420 N N . PRO A 1 184 ? 26.091 -28.291 64.226 1.00 42.09 184 PRO A N 1
ATOM 1421 C CA . PRO A 1 184 ? 27.360 -28.761 63.607 1.00 42.09 184 PRO A CA 1
ATOM 1422 C C . PRO A 1 184 ? 27.336 -30.017 62.671 1.00 42.09 184 PRO A C 1
ATOM 1424 O O . PRO A 1 184 ? 26.515 -30.913 62.807 1.00 42.09 184 PRO A O 1
ATOM 1427 N N . GLY A 1 185 ? 28.406 -30.189 61.875 1.00 27.67 185 GLY A N 1
ATOM 1428 C CA . GLY A 1 185 ? 29.111 -31.487 61.767 1.00 27.67 185 GLY A CA 1
ATOM 1429 C C . GLY A 1 185 ? 28.889 -32.387 60.533 1.00 27.67 185 GLY A C 1
ATOM 1430 O O . GLY A 1 185 ? 27.766 -32.664 60.139 1.00 27.67 185 GLY A O 1
ATOM 1431 N N . GLY A 1 186 ? 30.000 -32.925 59.997 1.00 29.47 186 GLY A N 1
ATOM 1432 C CA . GLY A 1 186 ? 30.053 -34.053 59.041 1.00 29.47 186 GLY A CA 1
ATOM 1433 C C . GLY A 1 186 ? 30.770 -33.702 57.727 1.00 29.47 186 GLY A C 1
ATOM 1434 O O . GLY A 1 186 ? 30.141 -33.240 56.791 1.00 29.47 186 GLY A O 1
ATOM 1435 N N . ARG A 1 187 ? 32.107 -33.657 57.650 1.00 31.03 187 ARG A N 1
ATOM 1436 C CA . ARG A 1 187 ? 33.078 -34.770 57.540 1.00 31.03 187 ARG A CA 1
ATOM 1437 C C . ARG A 1 187 ? 32.992 -35.543 56.207 1.00 31.03 187 ARG A C 1
ATOM 1439 O O . ARG A 1 187 ? 32.215 -36.475 56.082 1.00 31.03 187 ARG A O 1
ATOM 1446 N N . GLY A 1 188 ? 33.941 -35.246 55.313 1.00 27.97 188 GLY A N 1
ATOM 1447 C CA . GLY A 1 188 ? 34.682 -36.275 54.571 1.00 27.97 188 GLY A CA 1
ATOM 1448 C C . GLY A 1 188 ? 34.388 -36.437 53.075 1.00 27.97 188 GLY A C 1
ATOM 1449 O O . GLY A 1 188 ? 33.248 -36.598 52.667 1.00 27.97 188 GLY A O 1
ATOM 1450 N N . GLY A 1 189 ? 35.469 -36.521 52.290 1.00 30.84 189 GLY A N 1
ATOM 1451 C CA . GLY A 1 189 ? 35.505 -37.332 51.069 1.00 30.84 189 GLY A CA 1
ATOM 1452 C C . GLY A 1 189 ? 35.671 -36.563 49.764 1.00 30.84 189 GLY A C 1
ATOM 1453 O O . GLY A 1 189 ? 34.704 -36.313 49.058 1.00 30.84 189 GLY A O 1
ATOM 1454 N N . GLY A 1 190 ? 36.915 -36.236 49.408 1.00 28.86 190 GLY A N 1
ATOM 1455 C CA . GLY A 1 190 ? 37.245 -35.792 48.058 1.00 28.86 190 GLY A CA 1
ATOM 1456 C C . GLY A 1 190 ? 37.199 -36.942 47.053 1.00 28.86 190 GLY A C 1
ATOM 1457 O O . GLY A 1 190 ? 37.659 -38.037 47.353 1.00 28.86 190 GLY A O 1
ATOM 1458 N N . PHE A 1 191 ? 36.739 -36.656 45.835 1.00 30.56 191 PHE A N 1
ATOM 1459 C CA . PHE A 1 191 ? 37.137 -37.387 44.636 1.00 30.56 191 PHE A CA 1
ATOM 1460 C C . PHE A 1 191 ? 37.315 -36.412 43.469 1.00 30.56 191 PHE A C 1
ATOM 1462 O O . PHE A 1 191 ? 36.474 -35.562 43.182 1.00 30.56 191 PHE A O 1
ATOM 1469 N N . ARG A 1 192 ? 38.485 -36.527 42.840 1.00 34.25 192 ARG A N 1
ATOM 1470 C CA . ARG A 1 192 ? 38.923 -35.819 41.638 1.00 34.25 192 ARG A CA 1
ATOM 1471 C C . ARG A 1 192 ? 38.091 -36.254 40.429 1.00 34.25 192 ARG A C 1
ATOM 1473 O O . ARG A 1 192 ? 37.864 -37.446 40.264 1.00 34.25 192 ARG A O 1
ATOM 1480 N N . GLY A 1 193 ? 37.852 -35.328 39.497 1.00 30.52 193 GLY A N 1
ATOM 1481 C CA . GLY A 1 193 ? 37.899 -35.679 38.074 1.00 30.52 193 GLY A CA 1
ATOM 1482 C C . GLY A 1 193 ? 36.874 -35.031 37.143 1.00 30.52 193 GLY A C 1
ATOM 1483 O O . GLY A 1 193 ? 35.835 -35.614 36.886 1.00 30.52 193 GLY A O 1
ATOM 1484 N N . ARG A 1 194 ? 37.322 -33.952 36.483 1.00 31.70 194 ARG A N 1
ATOM 1485 C CA . ARG A 1 194 ? 37.238 -33.754 35.018 1.00 31.70 194 ARG A CA 1
ATOM 1486 C C . ARG A 1 194 ? 35.899 -33.310 34.395 1.00 31.70 194 ARG A C 1
ATOM 1488 O O . ARG A 1 194 ? 34.965 -34.084 34.265 1.00 31.70 194 ARG A O 1
ATOM 1495 N N . GLY A 1 195 ? 35.936 -32.124 33.777 1.00 30.62 195 GLY A N 1
ATOM 1496 C CA . GLY A 1 195 ? 35.222 -31.859 32.519 1.00 30.62 195 GLY A CA 1
ATOM 1497 C C . GLY A 1 195 ? 34.388 -30.585 32.525 1.00 30.62 195 GLY A C 1
ATOM 1498 O O . GLY A 1 195 ? 33.356 -30.531 33.175 1.00 30.62 195 GLY A O 1
ATOM 1499 N N . GLY A 1 196 ? 34.849 -29.553 31.818 1.00 32.56 196 GLY A N 1
ATOM 1500 C CA . GLY A 1 196 ? 34.219 -28.237 31.776 1.00 32.56 196 GLY A CA 1
ATOM 1501 C C . GLY A 1 196 ? 32.890 -28.176 31.017 1.00 32.56 196 GLY A C 1
ATOM 1502 O O . GLY A 1 196 ? 32.531 -29.076 30.267 1.00 32.56 196 GLY A O 1
ATOM 1503 N N . GLY A 1 197 ? 32.196 -27.047 31.171 1.00 31.45 197 GLY A N 1
ATOM 1504 C CA . GLY A 1 197 ? 31.048 -26.705 30.332 1.00 31.45 197 GLY A CA 1
ATOM 1505 C C . GLY A 1 197 ? 30.113 -25.688 30.973 1.00 31.45 197 GLY A C 1
ATOM 1506 O O . GLY A 1 197 ? 29.135 -26.058 31.608 1.00 31.45 197 GLY A O 1
ATOM 1507 N N . ARG A 1 198 ? 30.415 -24.397 30.803 1.00 39.25 198 ARG A N 1
ATOM 1508 C CA . ARG A 1 198 ? 29.554 -23.260 31.173 1.00 39.25 198 ARG A CA 1
ATOM 1509 C C . ARG A 1 198 ? 28.137 -23.432 30.600 1.00 39.25 198 ARG A C 1
ATOM 1511 O O . ARG A 1 198 ? 27.964 -23.377 29.389 1.00 39.25 198 ARG A O 1
ATOM 1518 N N . GLY A 1 199 ? 27.133 -23.545 31.468 1.00 31.52 199 GLY A N 1
ATOM 1519 C CA . GLY A 1 199 ? 25.712 -23.506 31.112 1.00 31.52 199 GLY A CA 1
ATOM 1520 C C . GLY A 1 199 ? 24.977 -22.464 31.949 1.00 31.52 199 GLY A C 1
ATOM 1521 O O . GLY A 1 199 ? 24.280 -22.809 32.894 1.00 31.52 199 GLY A O 1
ATOM 1522 N N . GLY A 1 200 ? 25.179 -21.183 31.636 1.00 34.75 200 GLY A N 1
ATOM 1523 C CA . GLY A 1 200 ? 24.482 -20.070 32.276 1.00 34.75 200 GLY A CA 1
ATOM 1524 C C . GLY A 1 200 ? 23.474 -19.425 31.327 1.00 34.75 200 GLY A C 1
ATOM 1525 O O . GLY A 1 200 ? 23.838 -19.029 30.225 1.00 34.75 200 GLY A O 1
ATOM 1526 N N . GLY A 1 201 ? 22.234 -19.273 31.797 1.00 33.03 201 GLY A N 1
ATOM 1527 C CA . GLY A 1 201 ? 21.332 -18.208 31.351 1.00 33.03 201 GLY A CA 1
ATOM 1528 C C . GLY A 1 201 ? 20.301 -18.583 30.289 1.00 33.03 201 GLY A C 1
ATOM 1529 O O . GLY A 1 201 ? 20.465 -18.283 29.111 1.00 33.03 201 GLY A O 1
ATOM 1530 N N . ARG A 1 202 ? 19.169 -19.145 30.736 1.00 41.12 202 ARG A N 1
ATOM 1531 C CA . ARG A 1 202 ? 17.884 -19.114 30.019 1.00 41.12 202 ARG A CA 1
ATOM 1532 C C . ARG A 1 202 ? 17.472 -17.654 29.774 1.00 41.12 202 ARG A C 1
ATOM 1534 O O . ARG A 1 202 ? 16.927 -17.011 30.663 1.00 41.12 202 ARG A O 1
ATOM 1541 N N . GLY A 1 203 ? 17.713 -17.157 28.565 1.00 33.38 203 GLY A N 1
ATOM 1542 C CA . GLY A 1 203 ? 17.049 -15.982 28.002 1.00 33.38 203 GLY A CA 1
ATOM 1543 C C . GLY A 1 203 ? 15.936 -16.435 27.060 1.00 33.38 203 GLY A C 1
ATOM 1544 O O . GLY A 1 203 ? 16.187 -17.191 26.121 1.00 33.38 203 GLY A O 1
ATOM 1545 N N . GLY A 1 204 ? 14.702 -16.012 27.334 1.00 41.91 204 GLY A N 1
ATOM 1546 C CA . GLY A 1 204 ? 13.532 -16.311 26.516 1.00 41.91 204 GLY A CA 1
ATOM 1547 C C . GLY A 1 204 ? 13.698 -15.834 25.071 1.00 41.91 204 GLY A C 1
ATOM 1548 O O . GLY A 1 204 ? 13.812 -14.644 24.798 1.00 41.91 204 GLY A O 1
ATOM 1549 N N . ARG A 1 205 ? 13.679 -16.785 24.138 1.00 41.03 205 ARG A N 1
ATOM 1550 C CA . ARG A 1 205 ? 13.400 -16.566 22.715 1.00 41.03 205 ARG A CA 1
ATOM 1551 C C . ARG A 1 205 ? 12.445 -17.667 22.269 1.00 41.03 205 ARG A C 1
ATOM 1553 O O . ARG A 1 205 ? 12.866 -18.713 21.780 1.00 41.03 205 ARG A O 1
ATOM 1560 N N . GLY A 1 206 ? 11.156 -17.437 22.508 1.00 39.47 206 GLY A N 1
ATOM 1561 C CA . GLY A 1 206 ? 10.078 -18.157 21.839 1.00 39.47 206 GLY A CA 1
ATOM 1562 C C . GLY A 1 206 ? 10.044 -17.693 20.390 1.00 39.47 206 GLY A C 1
ATOM 1563 O O . GLY A 1 206 ? 9.507 -16.639 20.076 1.00 39.47 206 GLY A O 1
ATOM 1564 N N . GLY A 1 207 ? 10.744 -18.419 19.530 1.00 46.19 207 GLY A N 1
ATOM 1565 C CA . GLY A 1 207 ? 10.742 -18.205 18.095 1.00 46.19 207 GLY A CA 1
ATOM 1566 C C . GLY A 1 207 ? 10.845 -19.559 17.419 1.00 46.19 207 GLY A C 1
ATOM 1567 O O . GLY A 1 207 ? 11.681 -20.384 17.796 1.00 46.19 207 GLY A O 1
ATOM 1568 N N . PHE A 1 208 ? 9.966 -19.788 16.448 1.00 51.78 208 PHE A N 1
ATOM 1569 C CA . PHE A 1 208 ? 9.852 -21.010 15.663 1.00 51.78 208 PHE A CA 1
ATOM 1570 C C . PHE A 1 208 ? 11.212 -21.580 15.225 1.00 51.78 208 PHE A C 1
ATOM 1572 O O . PHE A 1 208 ? 11.784 -21.137 14.223 1.00 51.78 208 PHE A O 1
ATOM 1579 N N . ARG A 1 209 ? 11.697 -22.628 15.903 1.00 54.16 209 ARG A N 1
ATOM 1580 C CA . ARG A 1 209 ? 12.905 -23.365 15.491 1.00 54.16 209 ARG A CA 1
ATOM 1581 C C . ARG A 1 209 ? 12.757 -23.855 14.039 1.00 54.16 209 ARG A C 1
ATOM 1583 O O . ARG A 1 209 ? 11.682 -24.295 13.625 1.00 54.16 209 ARG A O 1
ATOM 1590 N N . GLY A 1 210 ? 13.805 -23.699 13.231 1.00 47.75 210 GLY A N 1
ATOM 1591 C CA . GLY A 1 210 ? 13.852 -24.241 11.868 1.00 47.75 210 GLY A CA 1
ATOM 1592 C C . GLY A 1 210 ? 13.829 -25.773 11.888 1.00 47.75 210 GLY A C 1
ATOM 1593 O O . GLY A 1 210 ? 14.384 -26.368 12.808 1.00 47.75 210 GLY A O 1
ATOM 1594 N N . GLY A 1 211 ? 13.172 -26.401 10.907 1.00 58.91 211 GLY A N 1
ATOM 1595 C CA . GLY A 1 211 ? 13.195 -27.861 10.714 1.00 58.91 211 GLY A CA 1
ATOM 1596 C C . GLY A 1 211 ? 11.997 -28.661 11.248 1.00 58.91 211 GLY A C 1
ATOM 1597 O O . GLY A 1 211 ? 11.999 -29.881 11.131 1.00 58.91 211 GLY A O 1
ATOM 1598 N N . ALA A 1 212 ? 10.967 -28.025 11.817 1.00 63.88 212 ALA A N 1
ATOM 1599 C CA . ALA A 1 212 ? 9.710 -28.720 12.110 1.00 63.88 212 ALA A CA 1
ATOM 1600 C C . ALA A 1 212 ? 8.913 -28.945 10.813 1.00 63.88 212 ALA A C 1
ATOM 1602 O O . ALA A 1 212 ? 8.806 -28.017 10.009 1.00 63.88 212 ALA A O 1
ATOM 1603 N N . ARG A 1 213 ? 8.348 -30.148 10.620 1.00 70.38 213 ARG A N 1
ATOM 1604 C CA . ARG A 1 213 ? 7.366 -30.387 9.551 1.00 70.38 213 ARG A CA 1
ATOM 1605 C C . ARG A 1 213 ? 6.149 -29.507 9.815 1.00 70.38 213 ARG A C 1
ATOM 1607 O O . ARG A 1 213 ? 5.638 -29.492 10.933 1.00 70.38 213 ARG A O 1
ATOM 1614 N N . VAL A 1 214 ? 5.738 -28.770 8.798 1.00 82.00 214 VAL A N 1
ATOM 1615 C CA . VAL A 1 214 ? 4.602 -27.854 8.841 1.00 82.00 214 VAL A CA 1
ATOM 1616 C C . VAL A 1 214 ? 3.697 -28.145 7.657 1.00 82.00 214 VAL A C 1
ATOM 1618 O O . VAL A 1 214 ? 4.188 -28.513 6.590 1.00 82.00 214 VAL A O 1
ATOM 1621 N N . THR A 1 215 ? 2.394 -28.004 7.854 1.00 87.50 215 THR A N 1
ATOM 1622 C CA . THR A 1 215 ? 1.396 -28.101 6.785 1.00 87.50 215 THR A CA 1
ATOM 1623 C C . THR A 1 215 ? 0.890 -26.703 6.461 1.00 87.50 215 THR A C 1
ATOM 1625 O O . THR A 1 215 ? 0.779 -25.857 7.348 1.00 87.50 215 THR A O 1
ATOM 1628 N N . VAL A 1 216 ? 0.634 -26.429 5.184 1.00 91.19 216 VAL A N 1
ATOM 1629 C CA . VAL A 1 216 ? 0.130 -25.130 4.729 1.00 91.19 216 VAL A CA 1
ATOM 1630 C C . VAL A 1 216 ? -1.300 -25.319 4.243 1.00 91.19 216 VAL A C 1
ATOM 1632 O O . VAL A 1 216 ? -1.552 -26.132 3.362 1.00 91.19 216 VAL A O 1
ATOM 1635 N N . GLU A 1 217 ? -2.227 -24.577 4.835 1.00 93.06 217 GLU A N 1
ATOM 1636 C CA . GLU A 1 217 ? -3.654 -24.593 4.517 1.00 93.06 217 GLU A CA 1
ATOM 1637 C C . GLU A 1 217 ? -4.066 -23.230 3.941 1.00 93.06 217 GLU A C 1
ATOM 1639 O O . GLU A 1 217 ? -3.560 -22.196 4.388 1.00 93.06 217 GLU A O 1
ATOM 1644 N N . PRO A 1 218 ? -4.979 -23.172 2.960 1.00 94.12 218 PRO A N 1
ATOM 1645 C CA . PRO A 1 218 ? -5.518 -21.902 2.484 1.00 94.12 218 PRO A CA 1
ATOM 1646 C C . PRO A 1 218 ? -6.342 -21.204 3.578 1.00 94.12 218 PRO A C 1
ATOM 1648 O O . PRO A 1 218 ? -7.098 -21.839 4.311 1.00 94.12 218 PRO A O 1
ATOM 1651 N N . HIS A 1 219 ? -6.201 -19.881 3.691 1.00 94.81 219 HIS A N 1
ATOM 1652 C CA . HIS A 1 219 ? -7.036 -19.052 4.565 1.00 94.81 219 HIS A CA 1
ATOM 1653 C C . HIS A 1 219 ? -8.372 -18.721 3.872 1.00 94.81 219 HIS A C 1
ATOM 1655 O O . HIS A 1 219 ? -8.495 -18.835 2.655 1.00 94.81 219 HIS A O 1
ATOM 1661 N N . ARG A 1 220 ? -9.361 -18.198 4.616 1.00 93.25 220 ARG A N 1
ATOM 1662 C CA . ARG A 1 220 ? -10.614 -17.653 4.038 1.00 93.25 220 ARG A CA 1
ATOM 1663 C C . ARG A 1 220 ? -10.407 -16.491 3.051 1.00 93.25 220 ARG A C 1
ATOM 1665 O O . ARG A 1 220 ? -11.323 -16.159 2.312 1.00 93.25 220 ARG A O 1
ATOM 1672 N N . HIS A 1 221 ? -9.243 -15.837 3.081 1.00 93.94 221 HIS A N 1
ATOM 1673 C CA . HIS A 1 221 ? -8.919 -14.745 2.163 1.00 93.94 221 HIS A CA 1
ATOM 1674 C C . HIS A 1 221 ? -8.011 -15.290 1.070 1.00 93.94 221 HIS A C 1
ATOM 1676 O O . HIS A 1 221 ? -7.015 -15.952 1.362 1.00 93.94 221 HIS A O 1
ATOM 1682 N N . GLU A 1 222 ? -8.344 -14.982 -0.177 1.00 93.06 222 GLU A N 1
ATOM 1683 C CA . GLU A 1 222 ? -7.591 -15.435 -1.341 1.00 93.06 222 GLU A CA 1
ATOM 1684 C C . GLU A 1 222 ? -6.136 -14.939 -1.295 1.00 93.06 222 GLU A C 1
ATOM 1686 O O . GLU A 1 222 ? -5.863 -13.793 -0.942 1.00 93.06 222 GLU A O 1
ATOM 1691 N N . GLY A 1 223 ? -5.187 -15.813 -1.641 1.00 91.31 223 GLY A N 1
ATOM 1692 C CA . GLY A 1 223 ? -3.749 -15.505 -1.639 1.00 91.31 223 GLY A CA 1
ATOM 1693 C C . GLY A 1 223 ? -3.079 -15.501 -0.255 1.00 91.31 223 GLY A C 1
ATOM 1694 O O . GLY A 1 223 ? -1.858 -15.346 -0.171 1.00 91.31 223 GLY A O 1
ATOM 1695 N N . VAL A 1 224 ? -3.840 -15.723 0.821 1.00 95.12 224 VAL A N 1
ATOM 1696 C CA . VAL A 1 224 ? -3.332 -15.856 2.193 1.00 95.12 224 VAL A CA 1
ATOM 1697 C C . VAL A 1 224 ? -3.453 -17.308 2.651 1.00 95.12 224 VAL A C 1
ATOM 1699 O O . VAL A 1 224 ? -4.419 -18.000 2.335 1.00 95.12 224 VAL A O 1
ATOM 1702 N N . PHE A 1 225 ? -2.472 -17.780 3.414 1.00 95.31 225 PHE A N 1
ATOM 1703 C CA . PHE A 1 225 ? -2.402 -19.161 3.881 1.00 95.31 225 PHE A CA 1
ATOM 1704 C C . PHE A 1 225 ? -2.048 -19.201 5.374 1.00 95.31 225 PHE A C 1
ATOM 1706 O O . PHE A 1 225 ? -1.476 -18.258 5.927 1.00 95.31 225 PHE A O 1
ATOM 1713 N N . ILE A 1 226 ? -2.386 -20.301 6.038 1.00 95.00 226 ILE A N 1
ATOM 1714 C CA . ILE A 1 226 ? -2.013 -20.594 7.421 1.00 95.00 226 ILE A CA 1
ATOM 1715 C C . ILE A 1 226 ? -1.033 -21.758 7.403 1.00 95.00 226 ILE A C 1
ATOM 1717 O O . ILE A 1 226 ? -1.312 -22.825 6.868 1.00 95.00 226 ILE A O 1
ATOM 1721 N N . CYS A 1 227 ? 0.120 -21.559 8.020 1.00 92.69 227 CYS A N 1
ATOM 1722 C CA . CYS A 1 227 ? 1.065 -22.621 8.303 1.00 92.69 227 CYS A CA 1
ATOM 1723 C C . CYS A 1 227 ? 0.733 -23.212 9.677 1.00 92.69 227 CYS A C 1
ATOM 1725 O O . CYS A 1 227 ? 0.964 -22.551 10.694 1.00 92.69 227 CYS A O 1
ATOM 1727 N N . ARG A 1 228 ? 0.226 -24.448 9.708 1.00 89.88 228 ARG A N 1
ATOM 1728 C CA . ARG A 1 228 ? -0.033 -25.202 10.939 1.00 89.88 228 ARG A CA 1
ATOM 1729 C C . ARG A 1 228 ? 1.238 -25.903 11.405 1.00 89.88 228 ARG A C 1
ATOM 1731 O O . ARG A 1 228 ? 1.961 -26.534 10.628 1.00 89.88 228 ARG A O 1
ATOM 1738 N N . GLY A 1 229 ? 1.526 -25.782 12.693 1.00 84.31 229 GLY A N 1
ATOM 1739 C CA . GLY A 1 229 ? 2.714 -26.357 13.313 1.00 84.31 229 GLY A CA 1
ATOM 1740 C C . GLY A 1 229 ? 2.547 -26.484 14.822 1.00 84.31 229 GLY A C 1
ATOM 1741 O O . GLY A 1 229 ? 1.477 -26.814 15.311 1.00 84.31 229 GLY A O 1
ATOM 1742 N N . LYS A 1 230 ? 3.616 -26.221 15.584 1.00 81.00 230 LYS A N 1
ATOM 1743 C CA . LYS A 1 230 ? 3.505 -26.092 17.053 1.00 81.00 230 LYS A CA 1
ATOM 1744 C C . LYS A 1 230 ? 2.762 -24.826 17.474 1.00 81.00 230 LYS A C 1
ATOM 1746 O O . LYS A 1 230 ? 2.125 -24.799 18.516 1.00 81.00 230 LYS A O 1
ATOM 1751 N N . GLU A 1 231 ? 2.915 -23.793 16.667 1.00 83.12 231 GLU A N 1
ATOM 1752 C CA . GLU A 1 231 ? 2.214 -22.524 16.739 1.00 83.12 231 GLU A CA 1
ATOM 1753 C C . GLU A 1 231 ? 1.746 -22.249 15.308 1.00 83.12 231 GLU A C 1
ATOM 1755 O O . GLU A 1 231 ? 2.440 -22.611 14.351 1.00 83.12 231 GLU A O 1
ATOM 1760 N N . ASP A 1 232 ? 0.575 -21.650 15.150 1.00 89.62 232 ASP A N 1
ATOM 1761 C CA . ASP A 1 232 ? 0.070 -21.317 13.825 1.00 89.62 232 ASP A CA 1
ATOM 1762 C C . ASP A 1 232 ? 0.649 -19.979 13.373 1.00 89.62 232 ASP A C 1
ATOM 1764 O O . ASP A 1 232 ? 0.783 -19.039 14.160 1.00 89.62 232 ASP A O 1
ATOM 1768 N N . ALA A 1 233 ? 1.014 -19.890 12.097 1.00 91.00 233 ALA A N 1
ATOM 1769 C CA . ALA A 1 233 ? 1.567 -18.674 11.519 1.00 91.00 233 ALA A CA 1
ATOM 1770 C C . ALA A 1 233 ? 0.825 -18.289 10.243 1.00 91.00 233 ALA A C 1
ATOM 1772 O O . ALA A 1 233 ? 0.602 -19.124 9.365 1.00 91.00 233 ALA A O 1
ATOM 1773 N N . LEU A 1 234 ? 0.504 -17.002 10.112 1.00 95.19 234 LEU A N 1
ATOM 1774 C CA . LEU A 1 234 ? 0.008 -16.445 8.861 1.00 95.19 234 LEU A CA 1
ATOM 1775 C C . LEU A 1 234 ? 1.155 -16.391 7.848 1.00 95.19 234 LEU A C 1
ATOM 1777 O O . LEU A 1 234 ? 2.254 -15.931 8.173 1.00 95.19 234 LEU A O 1
ATOM 1781 N N . VAL A 1 235 ? 0.920 -16.866 6.629 1.00 95.88 235 VAL A N 1
ATOM 1782 C CA . VAL A 1 235 ? 1.940 -16.932 5.579 1.00 95.88 235 VAL A CA 1
ATOM 1783 C C . VAL A 1 235 ? 1.384 -16.493 4.219 1.00 95.88 235 VAL A C 1
ATOM 1785 O O . VAL A 1 235 ? 0.203 -16.665 3.923 1.00 95.88 235 VAL A O 1
ATOM 1788 N N . THR A 1 236 ? 2.247 -15.928 3.373 1.00 95.81 236 THR A N 1
ATOM 1789 C CA . THR A 1 236 ? 1.946 -15.599 1.965 1.00 95.81 236 THR A CA 1
ATOM 1790 C C . THR A 1 236 ? 2.864 -16.383 1.034 1.00 95.81 236 THR A C 1
ATOM 1792 O O . THR A 1 236 ? 3.989 -16.721 1.410 1.00 95.81 236 THR A O 1
ATOM 1795 N N . LYS A 1 237 ? 2.401 -16.691 -0.182 1.00 94.56 237 LYS A N 1
ATOM 1796 C CA . LYS A 1 237 ? 3.222 -17.361 -1.202 1.00 94.56 237 LYS A CA 1
ATOM 1797 C C . LYS A 1 237 ? 4.277 -16.385 -1.725 1.00 94.56 237 LYS A C 1
ATOM 1799 O O . LYS A 1 237 ? 3.936 -15.322 -2.225 1.00 94.56 237 LYS A O 1
ATOM 1804 N N . ASN A 1 238 ? 5.553 -16.729 -1.607 1.00 94.75 238 ASN A N 1
ATOM 1805 C CA . ASN A 1 238 ? 6.646 -15.859 -2.023 1.00 94.75 238 ASN A CA 1
ATOM 1806 C C . ASN A 1 238 ? 6.688 -15.743 -3.549 1.00 94.75 238 ASN A C 1
ATOM 1808 O O . ASN A 1 238 ? 6.864 -16.747 -4.240 1.00 94.75 238 ASN A O 1
ATOM 1812 N N . MET A 1 239 ? 6.597 -14.518 -4.069 1.00 91.12 239 MET A N 1
ATOM 1813 C CA . MET A 1 239 ? 6.742 -14.277 -5.505 1.00 91.12 239 MET A CA 1
ATOM 1814 C C . MET A 1 239 ? 8.202 -14.385 -5.984 1.00 91.12 239 MET A C 1
ATOM 1816 O O . MET A 1 239 ? 8.440 -14.691 -7.148 1.00 91.12 239 MET A O 1
ATOM 1820 N N . VAL A 1 240 ? 9.182 -14.163 -5.096 1.00 91.25 240 VAL A N 1
ATOM 1821 C CA . VAL A 1 240 ? 10.624 -14.256 -5.399 1.00 91.25 240 VAL A CA 1
ATOM 1822 C C . VAL A 1 240 ? 11.264 -15.299 -4.475 1.00 91.25 240 VAL A C 1
ATOM 1824 O O . VAL A 1 240 ? 11.811 -14.937 -3.426 1.00 91.25 240 VAL A O 1
ATOM 1827 N N . PRO A 1 241 ? 11.168 -16.602 -4.814 1.00 90.62 241 PRO A N 1
ATOM 1828 C CA . PRO A 1 241 ? 11.718 -17.677 -3.993 1.00 90.62 241 PRO A CA 1
ATOM 1829 C C . PRO A 1 241 ? 13.215 -17.489 -3.729 1.00 90.62 241 PRO A C 1
ATOM 1831 O O . PRO A 1 241 ? 13.950 -16.988 -4.577 1.00 90.62 241 PRO A O 1
ATOM 1834 N N . GLY A 1 242 ? 13.690 -17.911 -2.557 1.00 87.31 242 GLY A N 1
ATOM 1835 C CA . GLY A 1 242 ? 15.104 -17.801 -2.201 1.00 87.31 242 GLY A CA 1
ATOM 1836 C C . GLY A 1 242 ? 15.474 -16.503 -1.478 1.00 87.31 242 GLY A C 1
ATOM 1837 O O . GLY A 1 242 ? 16.496 -16.492 -0.786 1.00 87.31 242 GLY A O 1
ATOM 1838 N N . GLU A 1 243 ? 14.601 -15.494 -1.468 1.00 87.50 243 GLU A N 1
ATOM 1839 C CA . GLU A 1 243 ? 14.869 -14.210 -0.824 1.00 87.50 243 GLU A CA 1
ATOM 1840 C C . GLU A 1 243 ? 13.853 -13.815 0.264 1.00 87.50 243 GLU A C 1
ATOM 1842 O O . GLU A 1 243 ? 12.641 -13.925 0.086 1.00 87.50 243 GLU A O 1
ATOM 1847 N N . SER A 1 244 ? 14.357 -13.301 1.393 1.00 91.12 244 SER A N 1
ATOM 1848 C CA . SER A 1 244 ? 13.566 -12.603 2.418 1.00 91.12 244 SER A CA 1
ATOM 1849 C C . SER A 1 244 ? 13.758 -11.088 2.331 1.00 91.12 244 SER A C 1
ATOM 1851 O O . SER A 1 244 ? 14.829 -10.611 1.962 1.00 91.12 244 SER A O 1
ATOM 1853 N N . VAL A 1 245 ? 12.731 -10.320 2.705 1.00 90.00 245 VAL A N 1
ATOM 1854 C CA . VAL A 1 245 ? 12.770 -8.847 2.621 1.00 90.00 245 VAL A CA 1
ATOM 1855 C C . VAL A 1 245 ? 13.335 -8.221 3.890 1.00 90.00 245 VAL A C 1
ATOM 1857 O O . VAL A 1 245 ? 14.164 -7.320 3.823 1.00 90.00 245 VAL A O 1
ATOM 1860 N N . TYR A 1 246 ? 12.899 -8.691 5.057 1.00 90.38 246 TYR A N 1
ATOM 1861 C CA . TYR A 1 246 ? 13.271 -8.125 6.355 1.00 90.38 246 TYR A CA 1
ATOM 1862 C C . TYR A 1 246 ? 13.774 -9.193 7.339 1.00 90.38 246 TYR A C 1
ATOM 1864 O O . TYR A 1 246 ? 13.788 -8.975 8.553 1.00 90.38 246 TYR A O 1
ATOM 1872 N N . GLY A 1 247 ? 14.210 -10.345 6.818 1.00 90.19 247 GLY A N 1
ATOM 1873 C CA . GLY A 1 247 ? 14.731 -11.458 7.615 1.00 90.19 247 GLY A CA 1
ATOM 1874 C C . GLY A 1 247 ? 13.650 -12.346 8.238 1.00 90.19 247 GLY A C 1
ATOM 1875 O O . GLY A 1 247 ? 13.919 -13.054 9.206 1.00 90.19 247 GLY A O 1
ATOM 1876 N N . GLU A 1 248 ? 12.427 -12.308 7.712 1.00 91.81 248 GLU A N 1
ATOM 1877 C CA . GLU A 1 248 ? 11.338 -13.198 8.099 1.00 91.81 248 GLU A CA 1
ATOM 1878 C C . GLU A 1 248 ? 11.639 -14.671 7.812 1.00 91.81 248 GLU A C 1
ATOM 1880 O O . GLU A 1 248 ? 12.426 -15.025 6.928 1.00 91.81 248 GLU A O 1
ATOM 1885 N N . LYS A 1 249 ? 10.974 -15.550 8.569 1.00 90.88 249 LYS A N 1
ATOM 1886 C CA . LYS A 1 249 ? 11.071 -16.992 8.360 1.00 90.88 249 LYS A CA 1
ATOM 1887 C C . LYS A 1 249 ? 10.402 -17.370 7.039 1.00 90.88 249 LYS A C 1
ATOM 1889 O O . LYS A 1 249 ? 9.315 -16.890 6.721 1.00 90.88 249 LYS A O 1
ATOM 1894 N N . ARG A 1 250 ? 11.051 -18.272 6.308 1.00 91.88 250 ARG A N 1
ATOM 1895 C CA . ARG A 1 250 ? 10.581 -18.813 5.033 1.00 91.88 250 ARG A CA 1
ATOM 1896 C C . ARG A 1 250 ? 10.360 -20.310 5.165 1.00 91.88 250 ARG A C 1
ATOM 1898 O O . ARG A 1 250 ? 11.091 -20.981 5.897 1.00 91.88 250 ARG A O 1
ATOM 1905 N N . ILE A 1 251 ? 9.326 -20.807 4.506 1.00 90.12 251 ILE A N 1
ATOM 1906 C CA . ILE A 1 251 ? 8.884 -22.196 4.569 1.00 90.12 251 ILE A CA 1
ATOM 1907 C C . ILE A 1 251 ? 8.865 -22.711 3.137 1.00 90.12 251 ILE A C 1
ATOM 1909 O O . ILE A 1 251 ? 8.072 -22.249 2.327 1.00 90.12 251 ILE A O 1
ATOM 1913 N N . GLY A 1 252 ? 9.767 -23.634 2.817 1.00 87.00 252 GLY A N 1
ATOM 1914 C CA . GLY A 1 252 ? 9.738 -24.336 1.538 1.00 87.00 252 GLY A CA 1
ATOM 1915 C C . GLY A 1 252 ? 8.816 -25.545 1.635 1.00 87.00 252 GLY A C 1
ATOM 1916 O O . GLY A 1 252 ? 8.972 -26.344 2.557 1.00 87.00 252 GLY A O 1
ATOM 1917 N N . VAL A 1 253 ? 7.889 -25.669 0.691 1.00 85.56 253 VAL A N 1
ATOM 1918 C CA . VAL A 1 253 ? 7.047 -26.848 0.487 1.00 85.56 253 VAL A CA 1
ATOM 1919 C C . VAL A 1 253 ? 7.319 -27.366 -0.922 1.00 85.56 253 VAL A C 1
ATOM 1921 O O . VAL A 1 253 ? 7.350 -26.598 -1.884 1.00 85.56 253 VAL A O 1
ATOM 1924 N N . GLU A 1 254 ? 7.572 -28.663 -1.038 1.00 80.50 254 GLU A N 1
ATOM 1925 C CA . GLU A 1 254 ? 7.718 -29.336 -2.327 1.00 80.50 254 GLU A CA 1
ATOM 1926 C C . GLU A 1 254 ? 6.354 -29.911 -2.699 1.00 80.50 254 GLU A C 1
ATOM 1928 O O . GLU A 1 254 ? 5.864 -30.829 -2.042 1.00 80.50 254 GLU A O 1
ATOM 1933 N N . GLU A 1 255 ? 5.713 -29.320 -3.706 1.00 73.12 255 GLU A N 1
ATOM 1934 C CA . GLU A 1 255 ? 4.400 -29.747 -4.184 1.00 73.12 255 GLU A CA 1
ATOM 1935 C C . GLU A 1 255 ? 4.544 -30.273 -5.611 1.00 73.12 255 GLU A C 1
ATOM 1937 O O . GLU A 1 255 ? 4.914 -29.519 -6.517 1.00 73.12 255 GLU A O 1
ATOM 1942 N N . ALA A 1 256 ? 4.269 -31.573 -5.770 1.00 61.78 256 ALA A N 1
ATOM 1943 C CA . ALA A 1 256 ? 4.326 -32.386 -6.990 1.00 61.78 256 ALA A CA 1
ATOM 1944 C C . ALA A 1 256 ? 5.683 -32.416 -7.725 1.00 61.78 256 ALA A C 1
ATOM 1946 O O . ALA A 1 256 ? 6.204 -33.501 -7.929 1.00 61.78 256 ALA A O 1
ATOM 1947 N N . GLU A 1 257 ? 6.262 -31.262 -8.064 1.00 64.56 257 GLU A N 1
ATOM 1948 C CA . GLU A 1 257 ? 7.555 -31.073 -8.752 1.00 64.56 257 GLU A CA 1
ATOM 1949 C C . GLU A 1 257 ? 8.103 -29.628 -8.642 1.00 64.56 257 GLU A C 1
ATOM 1951 O O . GLU A 1 257 ? 9.260 -29.365 -8.976 1.00 64.56 257 GLU A O 1
ATOM 1956 N N . THR A 1 258 ? 7.313 -28.667 -8.141 1.00 75.00 258 THR A N 1
ATOM 1957 C CA . THR A 1 258 ? 7.734 -27.268 -7.965 1.00 75.00 258 THR A CA 1
ATOM 1958 C C . THR A 1 258 ? 7.981 -26.934 -6.501 1.00 75.00 258 THR A C 1
ATOM 1960 O O . THR A 1 258 ? 7.133 -27.153 -5.635 1.00 75.00 258 THR A O 1
ATOM 1963 N N . LYS A 1 259 ? 9.144 -26.340 -6.221 1.00 84.12 259 LYS A N 1
ATOM 1964 C CA . LYS A 1 259 ? 9.476 -25.824 -4.893 1.00 84.12 259 LYS A CA 1
ATOM 1965 C C . LYS A 1 259 ? 8.760 -24.496 -4.667 1.00 84.12 259 LYS A C 1
ATOM 1967 O O . LYS A 1 259 ? 9.197 -23.455 -5.159 1.00 84.12 259 LYS A O 1
ATOM 1972 N N . ILE A 1 260 ? 7.664 -24.536 -3.918 1.00 90.00 260 ILE A N 1
ATOM 1973 C CA . ILE A 1 260 ? 6.926 -23.345 -3.510 1.00 90.00 260 ILE A CA 1
ATOM 1974 C C . ILE A 1 260 ? 7.519 -22.850 -2.194 1.00 90.00 260 ILE A C 1
ATOM 1976 O O . ILE A 1 260 ? 7.748 -23.612 -1.257 1.00 90.00 260 ILE A O 1
ATOM 1980 N N . GLU A 1 261 ? 7.787 -21.553 -2.113 1.00 93.44 261 GLU A N 1
ATOM 1981 C CA . GLU A 1 261 ? 8.268 -20.925 -0.890 1.00 93.44 261 GLU A CA 1
ATOM 1982 C C . GLU A 1 261 ? 7.182 -20.012 -0.326 1.00 93.44 261 GLU A C 1
ATOM 1984 O O . GLU A 1 261 ? 6.594 -19.216 -1.050 1.00 93.44 261 GLU A O 1
ATOM 1989 N N . TYR A 1 262 ? 6.929 -20.112 0.972 1.00 94.19 262 TYR A N 1
ATOM 1990 C CA . TYR A 1 262 ? 6.027 -19.250 1.724 1.00 94.19 262 TYR A CA 1
ATOM 1991 C C . TYR A 1 262 ? 6.818 -18.370 2.690 1.00 94.19 262 TYR A C 1
ATOM 1993 O O . TYR A 1 262 ? 7.871 -18.763 3.201 1.00 94.19 262 TYR A O 1
ATOM 2001 N N . ARG A 1 263 ? 6.301 -17.176 2.977 1.00 95.06 263 ARG A N 1
ATOM 2002 C CA . ARG A 1 263 ? 6.899 -16.196 3.893 1.00 95.06 263 ARG A CA 1
ATOM 2003 C C . ARG A 1 263 ? 5.995 -15.976 5.093 1.00 95.06 263 ARG A C 1
ATOM 2005 O O . ARG A 1 263 ? 4.806 -15.726 4.925 1.00 95.06 263 ARG A O 1
ATOM 2012 N N . ALA A 1 264 ? 6.566 -16.033 6.294 1.00 94.94 264 ALA A N 1
ATOM 2013 C CA . ALA A 1 264 ? 5.848 -15.743 7.530 1.00 94.94 264 ALA A CA 1
ATOM 2014 C C . ALA A 1 264 ? 5.516 -14.252 7.642 1.00 94.94 264 ALA A C 1
ATOM 2016 O O . ALA A 1 264 ? 6.407 -13.398 7.612 1.00 94.94 264 ALA A O 1
ATOM 2017 N N . TRP A 1 265 ? 4.233 -13.956 7.823 1.00 96.00 265 TRP A N 1
ATOM 2018 C CA . TRP A 1 265 ? 3.712 -12.607 7.954 1.00 96.00 265 TRP A CA 1
ATOM 2019 C C . TRP A 1 265 ? 3.437 -12.291 9.424 1.00 96.00 265 TRP A C 1
ATOM 2021 O O . TRP A 1 265 ? 2.621 -12.933 10.082 1.00 96.00 265 TRP A O 1
ATOM 2031 N N . ASN A 1 266 ? 4.170 -11.319 9.968 1.00 94.12 266 ASN A N 1
ATOM 2032 C CA . ASN A 1 266 ? 4.116 -10.998 11.391 1.00 94.12 266 ASN A CA 1
ATOM 2033 C C . ASN A 1 266 ? 3.015 -9.957 11.698 1.00 94.12 266 ASN A C 1
ATOM 2035 O O . ASN A 1 266 ? 3.164 -8.806 11.270 1.00 94.12 266 ASN A O 1
ATOM 2039 N N . PRO A 1 267 ? 1.978 -10.294 12.492 1.00 94.44 267 PRO A N 1
ATOM 2040 C CA . PRO A 1 267 ? 0.912 -9.357 12.854 1.00 94.44 267 PRO A CA 1
ATOM 2041 C C . PRO A 1 267 ? 1.379 -8.196 13.741 1.00 94.44 267 PRO A C 1
ATOM 2043 O O . PRO A 1 267 ? 0.849 -7.101 13.629 1.00 94.44 267 PRO A O 1
ATOM 2046 N N . PHE A 1 268 ? 2.444 -8.362 14.532 1.00 93.12 268 PHE A N 1
ATOM 2047 C CA . PHE A 1 268 ? 3.019 -7.280 15.350 1.00 93.12 268 PHE A CA 1
ATOM 2048 C C . PHE A 1 268 ? 3.829 -6.254 14.545 1.00 93.12 268 PHE A C 1
ATOM 2050 O O . PHE A 1 268 ? 4.354 -5.295 15.104 1.00 93.12 268 PHE A O 1
ATOM 2057 N N . ARG A 1 269 ? 4.027 -6.488 13.242 1.00 91.69 269 ARG A N 1
ATOM 2058 C CA . ARG A 1 269 ? 4.720 -5.555 12.338 1.00 91.69 269 ARG A CA 1
ATOM 2059 C C . ARG A 1 269 ? 3.831 -5.039 11.218 1.00 91.69 269 ARG A C 1
ATOM 2061 O O . ARG A 1 269 ? 4.234 -4.119 10.511 1.00 91.69 269 ARG A O 1
ATOM 2068 N N . SER A 1 270 ? 2.681 -5.667 11.004 1.00 95.00 270 SER A N 1
ATOM 2069 C CA . SER A 1 270 ? 1.821 -5.397 9.866 1.00 95.00 270 SER A CA 1
ATOM 2070 C C . SER A 1 270 ? 0.374 -5.339 10.317 1.00 95.00 270 SER A C 1
ATOM 2072 O O . SER A 1 270 ? -0.228 -6.353 10.666 1.00 95.00 270 SER A O 1
ATOM 2074 N N . LYS A 1 271 ? -0.193 -4.137 10.243 1.00 94.00 271 LYS A N 1
ATOM 2075 C CA . LYS A 1 271 ? -1.572 -3.853 10.650 1.00 94.00 271 LYS A CA 1
ATOM 2076 C C . LYS A 1 271 ? -2.590 -4.625 9.816 1.00 94.00 271 LYS A C 1
ATOM 2078 O O . LYS A 1 271 ? -3.613 -5.055 10.332 1.00 94.00 271 LYS A O 1
ATOM 2083 N N . LEU A 1 272 ? -2.267 -4.889 8.548 1.00 94.56 272 LEU A N 1
ATOM 2084 C CA . LEU A 1 272 ? -3.084 -5.736 7.681 1.00 94.56 272 LEU A CA 1
ATOM 2085 C C . LEU A 1 272 ? -3.078 -7.207 8.136 1.00 94.56 272 LEU A C 1
ATOM 2087 O O . LEU A 1 272 ? -4.134 -7.827 8.174 1.00 94.56 272 LEU A O 1
ATOM 2091 N N . ALA A 1 273 ? -1.927 -7.757 8.543 1.00 95.06 273 ALA A N 1
ATOM 2092 C CA . ALA A 1 273 ? -1.877 -9.107 9.116 1.00 95.06 273 ALA A CA 1
ATOM 2093 C C . ALA A 1 273 ? -2.618 -9.192 10.457 1.00 95.06 273 ALA A C 1
ATOM 2095 O O . ALA A 1 273 ? -3.322 -10.170 10.700 1.00 95.06 273 ALA A O 1
ATOM 2096 N N . ALA A 1 274 ? -2.487 -8.166 11.304 1.00 95.62 274 ALA A N 1
ATOM 2097 C CA . ALA A 1 274 ? -3.250 -8.063 12.545 1.00 95.62 274 ALA A CA 1
ATOM 2098 C C . ALA A 1 274 ? -4.763 -8.036 12.275 1.00 95.62 274 ALA A C 1
ATOM 2100 O O . ALA A 1 274 ? -5.502 -8.740 12.950 1.00 95.62 274 ALA A O 1
ATOM 2101 N N . ALA A 1 275 ? -5.219 -7.306 11.251 1.00 94.88 275 ALA A N 1
ATOM 2102 C CA . ALA A 1 275 ? -6.629 -7.269 10.858 1.00 94.88 275 ALA A CA 1
ATOM 2103 C C . ALA A 1 275 ? -7.138 -8.628 10.350 1.00 94.88 275 ALA A C 1
ATOM 2105 O O . ALA A 1 275 ? -8.230 -9.062 10.714 1.00 94.88 275 ALA A O 1
ATOM 2106 N N . ILE A 1 276 ? -6.332 -9.322 9.537 1.00 94.69 276 ILE A N 1
ATOM 2107 C CA . ILE A 1 276 ? -6.666 -10.655 9.019 1.00 94.69 276 ILE A CA 1
ATOM 2108 C C . ILE A 1 276 ? -6.838 -11.657 10.164 1.00 94.69 276 ILE A C 1
ATOM 2110 O O . ILE A 1 276 ? -7.842 -12.370 10.193 1.00 94.69 276 ILE A O 1
ATOM 2114 N N . LEU A 1 277 ? -5.894 -11.687 11.113 1.00 93.31 277 LEU A N 1
ATOM 2115 C CA . LEU A 1 277 ? -5.970 -12.564 12.287 1.00 93.31 277 LEU A CA 1
ATOM 2116 C C . LEU A 1 277 ? -7.048 -12.132 13.284 1.00 93.31 277 LEU A C 1
ATOM 2118 O O . LEU A 1 277 ? -7.643 -12.985 13.934 1.00 93.31 277 LEU A O 1
ATOM 2122 N N . GLY A 1 278 ? -7.315 -10.830 13.385 1.00 92.19 278 GLY A N 1
ATOM 2123 C CA . GLY A 1 278 ? -8.368 -10.271 14.229 1.00 92.19 278 GLY A CA 1
ATOM 2124 C C . GLY A 1 278 ? -9.784 -10.561 13.726 1.00 92.19 278 GLY A C 1
ATOM 2125 O O . GLY A 1 278 ? -10.740 -10.300 14.446 1.00 92.19 278 GLY A O 1
ATOM 2126 N N . GLY A 1 279 ? -9.937 -11.131 12.528 1.00 92.50 279 GLY A N 1
ATOM 2127 C CA . GLY A 1 279 ? -11.225 -11.647 12.077 1.00 92.50 279 GLY A CA 1
ATOM 2128 C C . GLY A 1 279 ? -11.955 -10.799 11.039 1.00 92.50 279 GLY A C 1
ATOM 2129 O O . GLY A 1 279 ? -13.101 -11.123 10.750 1.00 92.50 279 GLY A O 1
ATOM 2130 N N . ILE A 1 280 ? -11.291 -9.844 10.374 1.00 92.88 280 ILE A N 1
ATOM 2131 C CA . ILE A 1 280 ? -11.926 -8.969 9.367 1.00 92.88 280 ILE A CA 1
ATOM 2132 C C . ILE A 1 280 ? -12.601 -9.748 8.222 1.00 92.88 280 ILE A C 1
ATOM 2134 O O . ILE A 1 280 ? -11.993 -10.673 7.692 1.00 92.88 280 ILE A O 1
ATOM 2138 N N . ASP A 1 281 ? -13.834 -9.436 7.837 1.00 90.19 281 ASP A N 1
ATOM 2139 C CA . ASP A 1 281 ? -14.624 -10.270 6.917 1.00 90.19 281 ASP A CA 1
ATOM 2140 C C . ASP A 1 281 ? -14.044 -10.273 5.493 1.00 90.19 281 ASP A C 1
ATOM 2142 O O . ASP A 1 281 ? -13.740 -11.328 4.928 1.00 90.19 281 ASP A O 1
ATOM 2146 N N . GLN A 1 282 ? -13.795 -9.087 4.926 1.00 88.31 282 GLN A N 1
ATOM 2147 C CA . GLN A 1 282 ? -13.216 -8.944 3.586 1.00 88.31 282 GLN A CA 1
ATOM 2148 C C . GLN A 1 282 ? -12.164 -7.835 3.519 1.00 88.31 282 GLN A C 1
ATOM 2150 O O . GLN A 1 282 ? -12.446 -6.662 3.723 1.00 88.31 282 GLN A O 1
ATOM 2155 N N . ILE A 1 283 ? -10.935 -8.193 3.133 1.00 91.19 283 ILE A N 1
ATOM 2156 C CA . ILE A 1 283 ? -9.860 -7.220 2.863 1.00 91.19 283 ILE A CA 1
ATOM 2157 C C . ILE A 1 283 ? -9.907 -6.648 1.438 1.00 91.19 283 ILE A C 1
ATOM 2159 O O . ILE A 1 283 ? -9.200 -5.691 1.138 1.00 91.19 283 ILE A O 1
ATOM 2163 N N . HIS A 1 284 ? -10.683 -7.270 0.543 1.00 93.44 284 HIS A N 1
ATOM 2164 C CA . HIS A 1 284 ? -10.814 -6.961 -0.892 1.00 93.44 284 HIS A CA 1
ATOM 2165 C C . HIS A 1 284 ? -9.524 -7.026 -1.737 1.00 93.44 284 HIS A C 1
ATOM 2167 O O . HIS A 1 284 ? -9.588 -6.935 -2.963 1.00 93.44 284 HIS A O 1
ATOM 2173 N N . ILE A 1 285 ? -8.362 -7.238 -1.119 1.00 95.38 285 ILE A N 1
ATOM 2174 C CA . ILE A 1 285 ? -7.099 -7.551 -1.789 1.00 95.38 285 ILE A CA 1
ATOM 2175 C C . ILE A 1 285 ? -7.132 -9.027 -2.183 1.00 95.38 285 ILE A C 1
ATOM 2177 O O . ILE A 1 285 ? -7.095 -9.902 -1.322 1.00 95.38 285 ILE A O 1
ATOM 2181 N N . LYS A 1 286 ? -7.207 -9.281 -3.487 1.00 94.50 286 LYS A N 1
ATOM 2182 C CA . LYS A 1 286 ? -7.270 -10.618 -4.081 1.00 94.50 286 LYS A CA 1
ATOM 2183 C C . LYS A 1 286 ? -6.240 -10.767 -5.205 1.00 94.50 286 LYS A C 1
ATOM 2185 O O . LYS A 1 286 ? -5.784 -9.742 -5.731 1.00 94.50 286 LYS A O 1
ATOM 2190 N N . PRO A 1 287 ? -5.888 -11.998 -5.605 1.00 96.19 287 PRO A N 1
ATOM 2191 C CA . PRO A 1 287 ? -5.057 -12.229 -6.780 1.00 96.19 287 PRO A CA 1
ATOM 2192 C C . PRO A 1 287 ? -5.598 -11.484 -8.014 1.00 96.19 287 PRO A C 1
ATOM 2194 O O . PRO A 1 287 ? -6.804 -11.461 -8.261 1.00 96.19 287 PRO A O 1
ATOM 2197 N N . GLY A 1 288 ? -4.715 -10.810 -8.754 1.00 95.44 288 GLY A N 1
ATOM 2198 C CA . GLY A 1 288 ? -5.060 -10.009 -9.936 1.00 95.44 288 GLY A CA 1
ATOM 2199 C C . GLY A 1 288 ? -5.618 -8.603 -9.654 1.00 95.44 288 GLY A C 1
ATOM 2200 O O . GLY A 1 288 ? -5.809 -7.826 -10.590 1.00 95.44 288 GLY A O 1
ATOM 2201 N N . ALA A 1 289 ? -5.867 -8.228 -8.393 1.00 95.88 289 ALA A N 1
ATOM 2202 C CA . ALA A 1 289 ? -6.377 -6.895 -8.058 1.00 95.88 289 ALA A CA 1
ATOM 2203 C C . ALA A 1 289 ? -5.325 -5.788 -8.252 1.00 95.88 289 ALA A C 1
ATOM 2205 O O . ALA A 1 289 ? -4.123 -6.000 -8.088 1.00 95.88 289 ALA A O 1
ATOM 2206 N N . LYS A 1 290 ? -5.776 -4.562 -8.539 1.00 97.81 290 LYS A N 1
ATOM 2207 C CA . LYS A 1 290 ? -4.915 -3.370 -8.502 1.00 97.81 290 LYS A CA 1
ATOM 2208 C C . LYS A 1 290 ? -5.073 -2.654 -7.167 1.00 97.81 290 LYS A C 1
ATOM 2210 O O . LYS A 1 290 ? -6.163 -2.178 -6.849 1.00 97.81 290 LYS A O 1
ATOM 2215 N N . VAL A 1 291 ? -3.985 -2.548 -6.410 1.00 98.12 291 VAL A N 1
ATOM 2216 C CA . VAL A 1 291 ? -3.967 -1.977 -5.059 1.00 98.12 291 VAL A CA 1
ATOM 2217 C C . VAL A 1 291 ? -3.139 -0.696 -5.034 1.00 98.12 291 VAL A C 1
ATOM 2219 O O . VAL A 1 291 ? -1.994 -0.683 -5.480 1.00 98.12 291 VAL A O 1
ATOM 2222 N N . LEU A 1 292 ? -3.696 0.378 -4.478 1.00 98.25 292 LEU A N 1
ATOM 2223 C CA . LEU A 1 292 ? -2.956 1.587 -4.116 1.00 98.25 292 LEU A CA 1
ATOM 2224 C C . LEU A 1 292 ? -2.661 1.558 -2.615 1.00 98.25 292 LEU A C 1
ATOM 2226 O O . LEU A 1 292 ? -3.572 1.606 -1.794 1.00 98.25 292 LEU A O 1
ATOM 2230 N N . TYR A 1 293 ? -1.384 1.478 -2.263 1.00 98.12 293 TYR A N 1
ATOM 2231 C CA . TYR A 1 293 ? -0.900 1.463 -0.890 1.00 98.12 293 TYR A CA 1
ATOM 2232 C C . TYR A 1 293 ? -0.364 2.850 -0.520 1.00 98.12 293 TYR A C 1
ATOM 2234 O O . TYR A 1 293 ? 0.645 3.296 -1.067 1.00 98.12 293 TYR A O 1
ATOM 2242 N N . LEU A 1 294 ? -1.019 3.529 0.421 1.00 97.44 294 LEU A N 1
ATOM 2243 C CA . LEU A 1 294 ? -0.622 4.844 0.925 1.00 97.44 294 LEU A CA 1
ATOM 2244 C C . LEU A 1 294 ? 0.159 4.686 2.236 1.00 97.44 294 LEU A C 1
ATOM 2246 O O . LEU A 1 294 ? -0.366 4.123 3.198 1.00 97.44 294 LEU A O 1
ATOM 2250 N N . GLY A 1 295 ? 1.389 5.205 2.284 1.00 95.75 295 GLY A N 1
ATOM 2251 C CA . GLY A 1 295 ? 2.275 5.068 3.446 1.00 95.75 295 GLY A CA 1
ATOM 2252 C C . GLY A 1 295 ? 3.037 3.743 3.439 1.00 95.75 295 GLY A C 1
ATOM 2253 O O . GLY A 1 295 ? 3.002 2.986 4.405 1.00 95.75 295 GLY A O 1
ATOM 2254 N N . ALA A 1 296 ? 3.689 3.426 2.320 1.00 94.12 296 ALA A N 1
ATOM 2255 C CA . ALA A 1 296 ? 4.386 2.156 2.109 1.00 94.12 296 ALA A CA 1
ATOM 2256 C C . ALA A 1 296 ? 5.626 1.941 3.004 1.00 94.12 296 ALA A C 1
ATOM 2258 O O . ALA A 1 296 ? 6.086 0.802 3.153 1.00 94.12 296 ALA A O 1
ATOM 2259 N N . ALA A 1 297 ? 6.168 3.004 3.602 1.00 93.88 297 ALA A N 1
ATOM 2260 C CA . ALA A 1 297 ? 7.392 3.008 4.391 1.00 93.88 297 ALA A CA 1
ATOM 2261 C C . ALA A 1 297 ? 8.531 2.265 3.664 1.00 93.88 297 ALA A C 1
ATOM 2263 O O . ALA A 1 297 ? 8.852 2.578 2.520 1.00 93.88 297 ALA A O 1
ATOM 2264 N N . SER A 1 298 ? 9.176 1.295 4.314 1.00 91.81 298 SER A N 1
ATOM 2265 C CA . SER A 1 298 ? 10.260 0.496 3.726 1.00 91.81 298 SER A CA 1
ATOM 2266 C C . SER A 1 298 ? 9.775 -0.678 2.862 1.00 91.81 298 SER A C 1
ATOM 2268 O O . SER A 1 298 ? 10.591 -1.439 2.347 1.00 91.81 298 SER A O 1
ATOM 2270 N N . GLY A 1 299 ? 8.460 -0.860 2.697 1.00 92.31 299 GLY A N 1
ATOM 2271 C CA . GLY A 1 299 ? 7.887 -1.905 1.845 1.00 92.31 299 GLY A CA 1
ATOM 2272 C C . GLY A 1 299 ? 7.739 -3.285 2.495 1.00 92.31 299 GLY A C 1
ATOM 2273 O O . GLY A 1 299 ? 7.509 -4.267 1.789 1.00 92.31 299 GLY A O 1
ATOM 2274 N N . THR A 1 300 ? 7.827 -3.396 3.825 1.00 94.12 300 THR A N 1
ATOM 2275 C CA . THR A 1 300 ? 7.664 -4.674 4.548 1.00 94.12 300 THR A CA 1
ATOM 2276 C C . THR A 1 300 ? 6.285 -5.295 4.306 1.00 94.12 300 THR A C 1
ATOM 2278 O O . THR A 1 300 ? 6.200 -6.390 3.754 1.00 94.12 300 THR A O 1
ATOM 2281 N N . THR A 1 301 ? 5.203 -4.581 4.632 1.00 95.56 301 THR A N 1
ATOM 2282 C CA . THR A 1 301 ? 3.822 -5.031 4.375 1.00 95.56 301 THR A CA 1
ATOM 2283 C C . THR A 1 301 ? 3.499 -5.046 2.882 1.00 95.56 301 THR A C 1
ATOM 2285 O O . THR A 1 301 ? 2.868 -5.984 2.405 1.00 95.56 301 THR A O 1
ATOM 2288 N N . VAL A 1 302 ? 3.989 -4.058 2.124 1.00 96.81 302 VAL A N 1
ATOM 2289 C CA . VAL A 1 302 ? 3.784 -3.977 0.665 1.00 96.81 302 VAL A CA 1
ATOM 2290 C C . VAL A 1 302 ? 4.285 -5.238 -0.035 1.00 96.81 302 VAL A C 1
ATOM 2292 O O . VAL A 1 302 ? 3.631 -5.727 -0.950 1.00 96.81 302 VAL A O 1
ATOM 2295 N N . SER A 1 303 ? 5.397 -5.818 0.429 1.00 96.62 303 SER A N 1
ATOM 2296 C CA . SER A 1 303 ? 5.909 -7.072 -0.124 1.00 96.62 303 SER A CA 1
ATOM 2297 C C . SER A 1 303 ? 4.949 -8.254 0.060 1.00 96.62 303 SER A C 1
ATOM 2299 O O . SER A 1 303 ? 4.891 -9.105 -0.817 1.00 96.62 303 SER A O 1
ATOM 2301 N N . HIS A 1 304 ? 4.180 -8.305 1.153 1.00 97.00 304 HIS A N 1
ATOM 2302 C CA . HIS A 1 304 ? 3.151 -9.331 1.362 1.00 97.00 304 HIS A CA 1
ATOM 2303 C C . HIS A 1 304 ? 1.884 -9.043 0.551 1.00 97.00 304 HIS A C 1
ATOM 2305 O O . HIS A 1 304 ? 1.291 -9.961 0.001 1.00 97.00 304 HIS A O 1
ATOM 2311 N N . VAL A 1 305 ? 1.494 -7.772 0.413 1.00 97.06 305 VAL A N 1
ATOM 2312 C CA . VAL A 1 305 ? 0.378 -7.380 -0.467 1.00 97.06 305 VAL A CA 1
ATOM 2313 C C . VAL A 1 305 ? 0.683 -7.750 -1.922 1.00 97.06 305 VAL A C 1
ATOM 2315 O O . VAL A 1 305 ? -0.171 -8.296 -2.609 1.00 97.06 305 VAL A O 1
ATOM 2318 N N . SER A 1 306 ? 1.918 -7.518 -2.370 1.00 97.12 306 SER A N 1
ATOM 2319 C CA . SER A 1 306 ? 2.417 -7.941 -3.684 1.00 97.12 306 SER A CA 1
ATOM 2320 C C . SER A 1 306 ? 2.391 -9.462 -3.858 1.00 97.12 306 SER A C 1
ATOM 2322 O O . SER A 1 306 ? 1.961 -9.932 -4.909 1.00 97.12 306 SER A O 1
ATOM 2324 N N . ASP A 1 307 ? 2.777 -10.226 -2.833 1.00 96.19 307 ASP A N 1
ATOM 2325 C CA . ASP A 1 307 ? 2.692 -11.692 -2.844 1.00 96.19 307 ASP A CA 1
ATOM 2326 C C . ASP A 1 307 ? 1.230 -12.189 -2.986 1.00 96.19 307 ASP A C 1
ATOM 2328 O O . ASP A 1 307 ? 0.980 -13.145 -3.716 1.00 96.19 307 ASP A O 1
ATOM 2332 N N . ILE A 1 308 ? 0.259 -11.535 -2.329 1.00 96.50 308 ILE A N 1
ATOM 2333 C CA . ILE A 1 308 ? -1.179 -11.889 -2.391 1.00 96.50 308 ILE A CA 1
ATOM 2334 C C . ILE A 1 308 ? -1.779 -11.566 -3.760 1.00 96.50 308 ILE A C 1
ATOM 2336 O O . ILE A 1 308 ? -2.496 -12.376 -4.344 1.00 96.50 308 ILE A O 1
ATOM 2340 N N . VAL A 1 309 ? -1.501 -10.362 -4.260 1.00 96.50 309 VAL A N 1
ATOM 2341 C CA . VAL A 1 309 ? -2.000 -9.877 -5.550 1.00 96.50 309 VAL A CA 1
ATOM 2342 C C . VAL A 1 309 ? -1.409 -10.688 -6.710 1.00 96.50 309 VAL A C 1
ATOM 2344 O O . VAL A 1 309 ? -2.070 -10.895 -7.729 1.00 96.50 309 VAL A O 1
ATOM 2347 N N . GLY A 1 310 ? -0.184 -11.185 -6.546 1.00 94.44 310 GLY A N 1
ATOM 2348 C CA . GLY A 1 310 ? 0.481 -12.033 -7.524 1.00 94.44 310 GLY A CA 1
ATOM 2349 C C . GLY A 1 310 ? 0.948 -11.276 -8.776 1.00 94.44 310 GLY A C 1
ATOM 2350 O O . GLY A 1 310 ? 0.910 -10.043 -8.819 1.00 94.44 310 GLY A O 1
ATOM 2351 N N . PRO A 1 311 ? 1.422 -12.006 -9.800 1.00 93.94 311 PRO A N 1
ATOM 2352 C CA . PRO A 1 311 ? 2.053 -11.417 -10.983 1.00 93.94 311 PRO A CA 1
ATOM 2353 C C . PRO A 1 311 ? 1.070 -10.706 -11.924 1.00 93.94 311 PRO A C 1
ATOM 2355 O O . PRO A 1 311 ? 1.488 -9.845 -12.691 1.00 93.94 311 PRO A O 1
ATOM 2358 N N . GLU A 1 312 ? -0.217 -11.062 -11.882 1.00 94.50 312 GLU A N 1
ATOM 2359 C CA . GLU A 1 312 ? -1.245 -10.477 -12.756 1.00 94.50 312 GLU A CA 1
ATOM 2360 C C . GLU A 1 312 ? -1.782 -9.136 -12.244 1.00 94.50 312 GLU A C 1
ATOM 2362 O O . GLU A 1 312 ? -2.282 -8.324 -13.024 1.00 94.50 312 GLU A O 1
ATOM 2367 N N . GLY A 1 313 ? -1.697 -8.894 -10.936 1.00 95.50 313 GLY A N 1
ATOM 2368 C CA . GLY A 1 313 ? -2.134 -7.634 -10.352 1.00 95.50 313 GLY A CA 1
ATOM 2369 C C . GLY A 1 313 ? -0.980 -6.659 -10.134 1.00 95.50 313 GLY A C 1
ATOM 2370 O O . GLY A 1 313 ? 0.179 -6.942 -10.429 1.00 95.50 313 GLY A O 1
ATOM 2371 N N . LEU A 1 314 ? -1.307 -5.470 -9.632 1.00 96.62 314 LEU A N 1
ATOM 2372 C CA . LEU A 1 314 ? -0.349 -4.375 -9.469 1.00 96.62 314 LEU A CA 1
ATOM 2373 C C . LEU A 1 314 ? -0.503 -3.725 -8.103 1.00 96.62 314 LEU A C 1
ATOM 2375 O O . LEU A 1 314 ? -1.620 -3.485 -7.645 1.00 96.62 314 LEU A O 1
ATOM 2379 N N . VAL A 1 315 ? 0.623 -3.377 -7.487 1.00 98.00 315 VAL A N 1
ATOM 2380 C CA . VAL A 1 315 ? 0.667 -2.639 -6.226 1.00 98.00 315 VAL A CA 1
ATOM 2381 C C . VAL A 1 315 ? 1.389 -1.319 -6.445 1.00 98.00 315 VAL A C 1
ATOM 2383 O O . VAL A 1 315 ? 2.604 -1.274 -6.631 1.00 98.00 315 VAL A O 1
ATOM 2386 N N . TYR A 1 316 ? 0.642 -0.224 -6.398 1.00 98.12 316 TYR A N 1
ATOM 2387 C CA . TYR A 1 316 ? 1.197 1.121 -6.410 1.00 98.12 316 TYR A CA 1
ATOM 2388 C C . TYR A 1 316 ? 1.525 1.528 -4.979 1.00 98.12 316 TYR A C 1
ATOM 2390 O O . TYR A 1 316 ? 0.625 1.681 -4.157 1.00 98.12 316 TYR A O 1
ATOM 2398 N N . ALA A 1 317 ? 2.806 1.680 -4.664 1.00 97.88 317 ALA A N 1
ATOM 2399 C CA . ALA A 1 317 ? 3.272 1.938 -3.309 1.00 97.88 317 ALA A CA 1
ATOM 2400 C C . ALA A 1 317 ? 3.723 3.395 -3.177 1.00 97.88 317 ALA A C 1
ATOM 2402 O O . ALA A 1 317 ? 4.789 3.757 -3.672 1.00 97.88 317 ALA A O 1
ATOM 2403 N N . VAL A 1 318 ? 2.908 4.223 -2.520 1.00 97.81 318 VAL A N 1
ATOM 2404 C CA . VAL A 1 318 ? 3.183 5.648 -2.306 1.00 97.81 318 VAL A CA 1
ATOM 2405 C C . VAL A 1 318 ? 3.898 5.840 -0.975 1.00 97.81 318 VAL A C 1
ATOM 2407 O O . VAL A 1 318 ? 3.388 5.448 0.080 1.00 97.81 318 VAL A O 1
ATOM 2410 N N . GLU A 1 319 ? 5.066 6.472 -1.023 1.00 97.06 319 GLU A N 1
ATOM 2411 C CA . GLU A 1 319 ? 5.856 6.815 0.153 1.00 97.06 319 GLU A CA 1
ATOM 2412 C C . GLU A 1 319 ? 6.450 8.217 0.025 1.00 97.06 319 GLU A C 1
ATOM 2414 O O . GLU A 1 319 ? 7.017 8.570 -1.001 1.00 97.06 319 GLU A O 1
ATOM 2419 N N . PHE A 1 320 ? 6.363 9.018 1.084 1.00 95.38 320 PHE A N 1
ATOM 2420 C CA . PHE A 1 320 ? 6.891 10.382 1.065 1.00 95.38 320 PHE A CA 1
ATOM 2421 C C . PHE A 1 320 ? 8.396 10.424 1.367 1.00 95.38 320 PHE A C 1
ATOM 2423 O O . PHE A 1 320 ? 9.145 11.194 0.767 1.00 95.38 320 PHE A O 1
ATOM 2430 N N . SER A 1 321 ? 8.868 9.599 2.307 1.00 95.19 321 SER A N 1
ATOM 2431 C CA . SER A 1 321 ? 10.253 9.666 2.774 1.00 95.19 321 SER A CA 1
ATOM 2432 C C . SER A 1 321 ? 11.231 9.121 1.738 1.00 95.19 321 SER A C 1
ATOM 2434 O O . SER A 1 321 ? 11.182 7.947 1.380 1.00 95.19 321 SER A O 1
ATOM 2436 N N . HIS A 1 322 ? 12.225 9.920 1.344 1.00 94.06 322 HIS A N 1
ATOM 2437 C CA . HIS A 1 322 ? 13.298 9.453 0.461 1.00 94.06 322 HIS A CA 1
ATOM 2438 C C . HIS A 1 322 ? 14.135 8.321 1.069 1.00 94.06 322 HIS A C 1
ATOM 2440 O O . HIS A 1 322 ? 14.644 7.481 0.330 1.00 94.06 322 HIS A O 1
ATOM 2446 N N . ARG A 1 323 ? 14.302 8.282 2.401 1.00 95.06 323 ARG A N 1
ATOM 2447 C CA . ARG A 1 323 ? 15.061 7.208 3.063 1.00 95.06 323 ARG A CA 1
ATOM 2448 C C . ARG A 1 323 ? 14.320 5.883 2.923 1.00 95.06 323 ARG A C 1
ATOM 2450 O O . ARG A 1 323 ? 14.879 4.948 2.364 1.00 95.06 323 ARG A O 1
ATOM 2457 N N . SER A 1 324 ? 13.068 5.844 3.374 1.00 94.62 324 SER A N 1
ATOM 2458 C CA . SER A 1 324 ? 12.206 4.664 3.265 1.00 94.62 324 SER A CA 1
ATOM 2459 C C . SER A 1 324 ? 11.970 4.282 1.802 1.00 94.62 324 SER A C 1
ATOM 2461 O O . SER A 1 324 ? 11.989 3.107 1.448 1.00 94.62 324 SER A O 1
ATOM 2463 N N . GLY A 1 325 ? 11.870 5.286 0.928 1.00 94.44 325 GLY A N 1
ATOM 2464 C CA . GLY A 1 325 ? 11.755 5.122 -0.512 1.00 94.44 325 GLY A CA 1
ATOM 2465 C C . GLY A 1 325 ? 12.923 4.371 -1.149 1.00 94.44 325 GLY A C 1
ATOM 2466 O O . GLY A 1 325 ? 12.700 3.590 -2.068 1.00 94.44 325 GLY A O 1
ATOM 2467 N N . ARG A 1 326 ? 14.162 4.525 -0.654 1.00 95.44 326 ARG A N 1
ATOM 2468 C CA . ARG A 1 326 ? 15.306 3.726 -1.141 1.00 95.44 326 ARG A CA 1
ATOM 2469 C C . ARG A 1 326 ? 15.105 2.238 -0.867 1.00 95.44 326 ARG A C 1
ATOM 2471 O O . ARG A 1 326 ? 15.362 1.424 -1.753 1.00 95.44 326 ARG A O 1
ATOM 2478 N N . ASP A 1 327 ? 14.628 1.898 0.326 1.00 94.94 327 ASP A N 1
ATOM 2479 C CA . ASP A 1 327 ? 14.348 0.512 0.707 1.00 94.94 327 ASP A CA 1
ATOM 2480 C C . ASP A 1 327 ? 13.179 -0.043 -0.114 1.00 94.94 327 ASP A C 1
ATOM 2482 O O . ASP A 1 327 ? 13.297 -1.118 -0.702 1.00 94.94 327 ASP A O 1
ATOM 2486 N N . LEU A 1 328 ? 12.107 0.741 -0.272 1.00 96.50 328 LEU A N 1
ATOM 2487 C CA . LEU A 1 328 ? 10.958 0.386 -1.105 1.00 96.50 328 LEU A CA 1
ATOM 2488 C C . LEU A 1 328 ? 11.357 0.128 -2.567 1.00 96.50 328 LEU A C 1
ATOM 2490 O O . LEU A 1 328 ? 10.934 -0.866 -3.156 1.00 96.50 328 LEU A O 1
ATOM 2494 N N . ILE A 1 329 ? 12.215 0.973 -3.146 1.00 96.44 329 ILE A N 1
ATOM 2495 C CA . ILE A 1 329 ? 12.751 0.781 -4.502 1.00 96.44 329 ILE A CA 1
ATOM 2496 C C . ILE A 1 329 ? 13.554 -0.521 -4.584 1.00 96.44 329 ILE A C 1
ATOM 2498 O O . ILE A 1 329 ? 13.454 -1.239 -5.576 1.00 96.44 329 ILE A O 1
ATOM 2502 N N . ASN A 1 330 ? 14.340 -0.863 -3.561 1.00 94.69 330 ASN A N 1
ATOM 2503 C CA . ASN A 1 330 ? 15.098 -2.114 -3.554 1.00 94.69 330 ASN A CA 1
ATOM 2504 C C . ASN A 1 330 ? 14.191 -3.350 -3.493 1.00 94.69 330 ASN A C 1
ATOM 2506 O O . ASN A 1 330 ? 14.502 -4.351 -4.137 1.00 94.69 330 ASN A O 1
ATOM 2510 N N . VAL A 1 331 ? 13.057 -3.271 -2.790 1.00 94.81 331 VAL A N 1
ATOM 2511 C CA . VAL A 1 331 ? 12.024 -4.319 -2.813 1.00 94.81 331 VAL A CA 1
ATOM 2512 C C . VAL A 1 331 ? 11.369 -4.404 -4.197 1.00 94.81 331 VAL A C 1
ATOM 2514 O O . VAL A 1 331 ? 11.235 -5.501 -4.744 1.00 94.81 331 VAL A O 1
ATOM 2517 N N . ALA A 1 332 ? 11.019 -3.261 -4.792 1.00 95.69 332 ALA A N 1
ATOM 2518 C CA . ALA A 1 332 ? 10.374 -3.182 -6.104 1.00 95.69 332 ALA A CA 1
ATOM 2519 C C . ALA A 1 332 ? 11.276 -3.637 -7.265 1.00 95.69 332 ALA A C 1
ATOM 2521 O O . ALA A 1 332 ? 10.795 -4.230 -8.221 1.00 95.69 332 ALA A O 1
ATOM 2522 N N . LYS A 1 333 ? 12.603 -3.463 -7.169 1.00 95.00 333 LYS A N 1
ATOM 2523 C CA . LYS A 1 333 ? 13.558 -4.008 -8.159 1.00 95.00 333 LYS A CA 1
ATOM 2524 C C . LYS A 1 333 ? 13.429 -5.519 -8.339 1.00 95.00 333 LYS A C 1
ATOM 2526 O O . LYS A 1 333 ? 13.746 -6.037 -9.402 1.00 95.00 333 LYS A O 1
ATOM 2531 N N . LYS A 1 334 ? 13.028 -6.218 -7.280 1.00 93.75 334 LYS A N 1
ATOM 2532 C CA . LYS A 1 334 ? 12.939 -7.679 -7.250 1.00 93.75 334 LYS A CA 1
ATOM 2533 C C . LYS A 1 334 ? 11.518 -8.165 -7.499 1.00 93.75 334 LYS A C 1
ATOM 2535 O O . LYS A 1 334 ? 11.331 -9.253 -8.025 1.00 93.75 334 LYS A O 1
ATOM 2540 N N . ARG A 1 335 ? 10.522 -7.353 -7.136 1.00 95.12 335 ARG A N 1
ATOM 2541 C CA . ARG A 1 335 ? 9.094 -7.628 -7.318 1.00 95.12 335 ARG A CA 1
ATOM 2542 C C . ARG A 1 335 ? 8.522 -6.719 -8.397 1.00 95.12 335 ARG A C 1
ATOM 2544 O O . ARG A 1 335 ? 8.178 -5.572 -8.130 1.00 95.12 335 ARG A O 1
ATOM 2551 N N . THR A 1 336 ? 8.397 -7.258 -9.603 1.00 94.50 336 THR A N 1
ATOM 2552 C CA . THR A 1 336 ? 7.995 -6.515 -10.808 1.00 94.50 336 THR A CA 1
ATOM 2553 C C . THR A 1 336 ? 6.567 -5.969 -10.769 1.00 94.50 336 THR A C 1
ATOM 2555 O O . THR A 1 336 ? 6.268 -5.020 -11.487 1.00 94.50 336 THR A O 1
ATOM 2558 N N . ASN A 1 337 ? 5.691 -6.517 -9.923 1.00 96.50 337 ASN A N 1
ATOM 2559 C CA . ASN A 1 337 ? 4.320 -6.035 -9.736 1.00 96.50 337 ASN A CA 1
ATOM 2560 C C . ASN A 1 337 ? 4.203 -4.831 -8.774 1.00 96.50 337 ASN A C 1
ATOM 2562 O O . ASN A 1 337 ? 3.098 -4.327 -8.568 1.00 96.50 337 ASN A O 1
ATOM 2566 N N . ILE A 1 338 ? 5.308 -4.360 -8.178 1.00 97.50 338 ILE A N 1
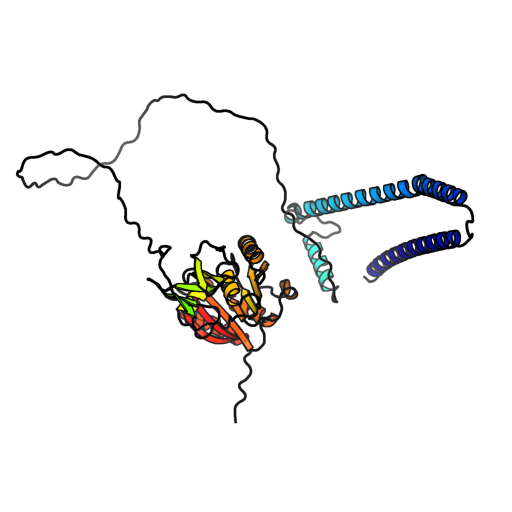ATOM 2567 C CA . ILE A 1 338 ? 5.328 -3.177 -7.309 1.00 97.50 338 ILE A CA 1
ATOM 2568 C C . ILE A 1 338 ? 5.828 -1.966 -8.097 1.00 97.50 338 ILE A C 1
ATOM 2570 O O . ILE A 1 338 ? 6.951 -1.959 -8.597 1.00 97.50 338 ILE A O 1
ATOM 2574 N N . ILE A 1 339 ? 5.031 -0.898 -8.120 1.00 97.25 339 ILE A N 1
ATOM 2575 C CA . ILE A 1 339 ? 5.416 0.401 -8.678 1.00 97.25 339 ILE A CA 1
ATOM 2576 C C . ILE A 1 339 ? 5.658 1.368 -7.508 1.00 97.25 339 ILE A C 1
ATOM 2578 O O . ILE A 1 339 ? 4.692 1.808 -6.878 1.00 97.25 339 ILE A O 1
ATOM 2582 N N . PRO A 1 340 ? 6.924 1.689 -7.174 1.00 97.50 340 PRO A N 1
ATOM 2583 C CA . PRO A 1 340 ? 7.242 2.607 -6.089 1.00 97.50 340 PRO A CA 1
ATOM 2584 C C . PRO A 1 340 ? 7.056 4.059 -6.548 1.00 97.50 340 PRO A C 1
ATOM 2586 O O . PRO A 1 340 ? 7.615 4.478 -7.561 1.00 97.50 340 PRO A O 1
ATOM 2589 N N . ILE A 1 341 ? 6.298 4.843 -5.786 1.00 97.38 341 ILE A N 1
ATOM 2590 C CA . ILE A 1 341 ? 6.013 6.255 -6.056 1.00 97.38 341 ILE A CA 1
ATOM 2591 C C . ILE A 1 341 ? 6.501 7.061 -4.857 1.00 97.38 341 ILE A C 1
ATOM 2593 O O . ILE A 1 341 ? 5.910 7.002 -3.780 1.00 97.38 341 ILE A O 1
ATOM 2597 N N . ILE A 1 342 ? 7.598 7.799 -5.042 1.00 96.88 342 ILE A N 1
ATOM 2598 C CA . ILE A 1 342 ? 8.187 8.612 -3.976 1.00 96.88 342 ILE A CA 1
ATOM 2599 C C . ILE A 1 342 ? 7.639 10.039 -4.058 1.00 96.88 342 ILE A C 1
ATOM 2601 O O . ILE A 1 342 ? 8.265 10.913 -4.652 1.00 96.88 342 ILE A O 1
ATOM 2605 N N . GLU A 1 343 ? 6.438 10.243 -3.520 1.00 96.56 343 GLU A N 1
ATOM 2606 C CA . GLU A 1 343 ? 5.761 11.542 -3.438 1.00 96.56 343 GLU A CA 1
ATOM 2607 C C . GLU A 1 343 ? 4.798 11.603 -2.237 1.00 96.56 343 GLU A C 1
ATOM 2609 O O . GLU A 1 343 ? 4.431 10.595 -1.635 1.00 96.56 343 GLU A O 1
ATOM 2614 N N . ASP A 1 344 ? 4.369 12.814 -1.893 1.00 95.06 344 ASP A N 1
ATOM 2615 C CA . ASP A 1 344 ? 3.401 13.106 -0.845 1.00 95.06 344 ASP A CA 1
ATOM 2616 C C . ASP A 1 344 ? 1.980 12.696 -1.256 1.00 95.06 344 ASP A C 1
ATOM 2618 O O . ASP A 1 344 ? 1.385 13.236 -2.198 1.00 95.06 344 ASP A O 1
ATOM 2622 N N . ALA A 1 345 ? 1.389 11.784 -0.481 1.00 95.81 345 ALA A N 1
ATOM 2623 C CA . ALA A 1 345 ? 0.033 11.290 -0.685 1.00 95.81 345 ALA A CA 1
ATOM 2624 C C . ALA A 1 345 ? -1.042 12.395 -0.625 1.00 95.81 345 ALA A C 1
ATOM 2626 O O . ALA A 1 345 ? -2.124 12.208 -1.182 1.00 95.81 345 ALA A O 1
ATOM 2627 N N . ARG A 1 346 ? -0.749 13.557 -0.018 1.00 95.50 346 ARG A N 1
ATOM 2628 C CA . ARG A 1 346 ? -1.643 14.732 0.013 1.00 95.50 346 ARG A CA 1
ATOM 2629 C C . ARG A 1 346 ? -1.888 15.359 -1.361 1.00 95.50 346 ARG A C 1
ATOM 2631 O O . ARG A 1 346 ? -2.870 16.084 -1.521 1.00 95.50 346 ARG A O 1
ATOM 2638 N N . HIS A 1 347 ? -1.010 15.103 -2.332 1.00 95.62 347 HIS A N 1
ATOM 2639 C CA . HIS A 1 347 ? -1.008 15.753 -3.641 1.00 95.62 347 HIS A CA 1
ATOM 2640 C C . HIS A 1 347 ? -1.131 14.730 -4.790 1.00 95.62 347 HIS A C 1
ATOM 2642 O O . HIS A 1 347 ? -0.216 14.610 -5.609 1.00 95.62 347 HIS A O 1
ATOM 2648 N N . PRO A 1 348 ? -2.269 14.013 -4.917 1.00 95.81 348 PRO A N 1
ATOM 2649 C CA . PRO A 1 348 ? -2.438 12.943 -5.911 1.00 95.81 348 PRO A CA 1
ATOM 2650 C C . PRO A 1 348 ? -2.274 13.393 -7.368 1.00 95.81 348 PRO A C 1
ATOM 2652 O O . PRO A 1 348 ? -1.889 12.609 -8.234 1.00 95.81 348 PRO A O 1
ATOM 2655 N N . HIS A 1 349 ? -2.490 14.679 -7.654 1.00 94.69 349 HIS A N 1
ATOM 2656 C CA . HIS A 1 349 ? -2.279 15.253 -8.982 1.00 94.69 349 HIS A CA 1
ATOM 2657 C C . HIS A 1 349 ? -0.826 15.152 -9.470 1.00 94.69 349 HIS A C 1
ATOM 2659 O O . HIS A 1 349 ? -0.613 15.154 -10.679 1.00 94.69 349 HIS A O 1
ATOM 2665 N N . LYS A 1 350 ? 0.162 15.041 -8.573 1.00 95.25 350 LYS A N 1
ATOM 2666 C CA . LYS A 1 350 ? 1.577 14.957 -8.954 1.00 95.25 350 LYS A CA 1
ATOM 2667 C C . LYS A 1 350 ? 1.962 13.609 -9.556 1.00 95.25 350 LYS A C 1
ATOM 2669 O O . LYS A 1 350 ? 2.779 13.554 -10.465 1.00 95.25 350 LYS A O 1
ATOM 2674 N N . TYR A 1 351 ? 1.341 12.528 -9.092 1.00 96.56 351 TYR A N 1
ATOM 2675 C CA . TYR A 1 351 ? 1.601 11.169 -9.577 1.00 96.56 351 TYR A CA 1
ATOM 2676 C C . TYR A 1 351 ? 0.443 10.589 -10.396 1.00 96.56 351 TYR A C 1
ATOM 2678 O O . TYR A 1 351 ? 0.447 9.407 -10.737 1.00 96.56 351 TYR A O 1
ATOM 2686 N N . ARG A 1 352 ? -0.522 11.430 -10.795 1.00 94.44 352 ARG A N 1
ATOM 2687 C CA . ARG A 1 352 ? -1.676 11.020 -11.613 1.00 94.44 352 ARG A CA 1
ATOM 2688 C C . ARG A 1 352 ? -1.310 10.347 -12.934 1.00 94.44 352 ARG A C 1
ATOM 2690 O O . ARG A 1 352 ? -2.127 9.630 -13.486 1.00 94.44 352 ARG A O 1
ATOM 2697 N N . MET A 1 353 ? -0.124 10.635 -13.475 1.00 94.25 353 MET A N 1
ATOM 2698 C CA . MET A 1 353 ? 0.328 10.069 -14.749 1.00 94.25 353 MET A CA 1
ATOM 2699 C C . MET A 1 353 ? 0.829 8.629 -14.607 1.00 94.25 353 MET A C 1
ATOM 2701 O O . MET A 1 353 ? 0.874 7.908 -15.596 1.00 94.25 353 MET A O 1
ATOM 2705 N N . LEU A 1 354 ? 1.208 8.217 -13.394 1.00 92.12 354 LEU A N 1
ATOM 2706 C CA . LEU A 1 354 ? 1.768 6.892 -13.115 1.00 92.12 354 LEU A CA 1
ATOM 2707 C C . LEU A 1 354 ? 0.685 5.871 -12.740 1.00 92.12 354 LEU A C 1
ATOM 2709 O O . LEU A 1 354 ? 0.895 4.665 -12.860 1.00 92.12 354 LEU A O 1
ATOM 2713 N N . LEU A 1 355 ? -0.462 6.353 -12.263 1.00 93.44 355 LEU A N 1
ATOM 2714 C CA . LEU A 1 355 ? -1.521 5.556 -11.657 1.00 93.44 355 LEU A CA 1
ATOM 2715 C C . LEU A 1 355 ? -2.744 5.444 -12.567 1.00 93.44 355 LEU A C 1
ATOM 2717 O O . LEU A 1 355 ? -3.310 6.446 -12.999 1.00 93.44 355 LEU A O 1
ATOM 2721 N N . GLY A 1 356 ? -3.175 4.206 -12.816 1.00 92.19 356 GLY A N 1
ATOM 2722 C CA . GLY A 1 356 ? -4.490 3.916 -13.386 1.00 92.19 356 GLY A CA 1
ATOM 2723 C C . GLY A 1 356 ? -5.568 3.787 -12.306 1.00 92.19 356 GLY A C 1
ATOM 2724 O O . GLY A 1 356 ? -5.287 3.882 -11.113 1.00 92.19 356 GLY A O 1
ATOM 2725 N N . MET A 1 357 ? -6.805 3.512 -12.727 1.00 96.31 357 MET A N 1
ATOM 2726 C CA . MET A 1 357 ? -7.894 3.220 -11.790 1.00 96.31 357 MET A CA 1
ATOM 2727 C C . MET A 1 357 ? -7.619 1.916 -11.024 1.00 96.31 357 MET A C 1
ATOM 2729 O O . MET A 1 357 ? -7.389 0.868 -11.640 1.00 96.31 357 MET A O 1
ATOM 2733 N N . VAL A 1 358 ? -7.684 1.977 -9.696 1.00 97.38 358 VAL A N 1
ATOM 2734 C CA . VAL A 1 358 ? -7.417 0.872 -8.766 1.00 97.38 358 VAL A CA 1
ATOM 2735 C C . VAL A 1 358 ? -8.704 0.291 -8.186 1.00 97.38 358 VAL A C 1
ATOM 2737 O O . VAL A 1 358 ? -9.745 0.950 -8.160 1.00 97.38 358 VAL A O 1
ATOM 2740 N N . ASP A 1 359 ? -8.630 -0.960 -7.738 1.00 97.06 359 ASP A N 1
ATOM 2741 C CA . ASP A 1 359 ? -9.754 -1.686 -7.138 1.00 97.06 359 ASP A CA 1
ATOM 2742 C C . ASP A 1 359 ? -9.830 -1.460 -5.626 1.00 97.06 359 ASP A C 1
ATOM 2744 O O . ASP A 1 359 ? -10.926 -1.367 -5.070 1.00 97.06 359 ASP A O 1
ATOM 2748 N N . VAL A 1 360 ? -8.666 -1.359 -4.971 1.00 97.31 360 VAL A N 1
ATOM 2749 C CA . VAL A 1 360 ? -8.557 -1.218 -3.515 1.00 97.31 360 VAL A CA 1
ATOM 2750 C C . VAL A 1 360 ? -7.524 -0.162 -3.135 1.00 97.31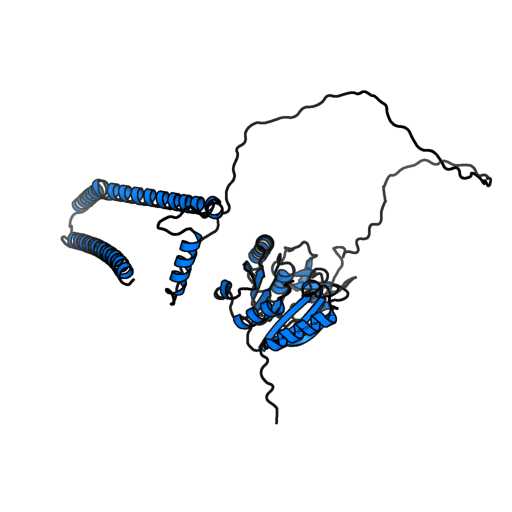 360 VAL A C 1
ATOM 2752 O O . VAL A 1 360 ? -6.424 -0.138 -3.687 1.00 97.31 360 VAL A O 1
ATOM 2755 N N . ILE A 1 361 ? -7.851 0.681 -2.156 1.00 97.75 361 ILE A N 1
ATOM 2756 C CA . ILE A 1 361 ? -6.878 1.530 -1.456 1.00 97.75 361 ILE A CA 1
ATOM 2757 C C . ILE A 1 361 ? -6.604 0.941 -0.075 1.00 97.75 361 ILE A C 1
ATOM 2759 O O . ILE A 1 361 ? -7.535 0.750 0.701 1.00 97.75 361 ILE A O 1
ATOM 2763 N N . PHE A 1 362 ? -5.337 0.711 0.260 1.00 97.56 362 PHE A N 1
ATOM 2764 C CA . PHE A 1 362 ? -4.908 0.444 1.630 1.00 97.56 362 PHE A CA 1
ATOM 2765 C C . PHE A 1 362 ? -4.147 1.659 2.167 1.00 97.56 362 PHE A C 1
ATOM 2767 O O . PHE A 1 362 ? -3.172 2.091 1.555 1.00 97.56 362 PHE A O 1
ATOM 2774 N N . ALA A 1 363 ? -4.578 2.220 3.295 1.00 96.44 363 ALA A N 1
ATOM 2775 C CA . ALA A 1 363 ? -3.980 3.417 3.875 1.00 96.44 363 ALA A CA 1
ATOM 2776 C C . ALA A 1 363 ? -3.415 3.153 5.276 1.00 96.44 363 ALA A C 1
ATOM 2778 O O . ALA A 1 363 ? -4.166 2.922 6.222 1.00 96.44 363 ALA A O 1
ATOM 2779 N N . ASP A 1 364 ? -2.091 3.271 5.406 1.00 94.31 364 ASP A N 1
ATOM 2780 C CA . ASP A 1 364 ? -1.335 3.162 6.666 1.00 94.31 364 ASP A CA 1
ATOM 2781 C C . ASP A 1 364 ? -0.565 4.460 6.965 1.00 94.31 364 ASP A C 1
ATOM 2783 O O . ASP A 1 364 ? 0.582 4.478 7.412 1.00 94.31 364 ASP A O 1
ATOM 2787 N N . VAL A 1 365 ? -1.196 5.587 6.640 1.00 91.69 365 VAL A N 1
ATOM 2788 C CA . VAL A 1 365 ? -0.638 6.922 6.852 1.00 91.69 365 VAL A CA 1
ATOM 2789 C C . VAL A 1 365 ? -0.991 7.399 8.258 1.00 91.69 365 VAL A C 1
ATOM 2791 O O . VAL A 1 365 ? -2.158 7.594 8.576 1.00 91.69 365 VAL A O 1
ATOM 2794 N N . ALA A 1 366 ? 0.019 7.661 9.084 1.00 88.88 366 ALA A N 1
ATOM 2795 C CA . ALA A 1 366 ? -0.158 8.238 10.416 1.00 88.88 366 ALA A CA 1
ATOM 2796 C C . ALA A 1 366 ? -0.125 9.777 10.356 1.00 88.88 366 ALA A C 1
ATOM 2798 O O . ALA A 1 366 ? 0.891 10.392 10.687 1.00 88.88 366 ALA A O 1
ATOM 2799 N N . GLN A 1 367 ? -1.203 10.403 9.876 1.00 90.38 367 GLN A N 1
ATOM 2800 C CA . GLN A 1 367 ? -1.356 11.865 9.821 1.00 90.38 367 GLN A CA 1
ATOM 2801 C C . GLN A 1 367 ? -2.715 12.297 10.404 1.00 90.38 367 GLN A C 1
ATOM 2803 O O . GLN A 1 367 ? -3.685 11.559 10.251 1.00 90.38 367 GLN A O 1
ATOM 2808 N N . PRO A 1 368 ? -2.829 13.491 11.014 1.00 90.50 368 PRO A N 1
ATOM 2809 C CA . PRO A 1 368 ? -4.111 13.985 11.527 1.00 90.50 368 PRO A CA 1
ATOM 2810 C C . PRO A 1 368 ? -5.181 14.208 10.447 1.00 90.50 368 PRO A C 1
ATOM 2812 O O . PRO A 1 368 ? -6.375 14.109 10.717 1.00 90.50 368 PRO A O 1
ATOM 2815 N N . ASP A 1 369 ? -4.765 14.498 9.212 1.00 89.62 369 ASP A N 1
ATOM 2816 C CA . ASP A 1 369 ? -5.637 14.712 8.054 1.00 89.62 369 ASP A CA 1
ATOM 2817 C C . ASP A 1 369 ? -5.818 13.447 7.191 1.00 89.62 369 ASP A C 1
ATOM 2819 O O . ASP A 1 369 ? -6.088 13.541 5.989 1.00 89.62 369 ASP A O 1
ATOM 2823 N N . GLN A 1 370 ? -5.695 12.260 7.800 1.00 92.19 370 GLN A N 1
ATOM 2824 C CA . GLN A 1 370 ? -5.765 10.957 7.128 1.00 92.19 370 GLN A CA 1
ATOM 2825 C C . GLN A 1 370 ? -7.015 10.805 6.251 1.00 92.19 370 GLN A C 1
ATOM 2827 O O . GLN A 1 370 ? -6.880 10.485 5.070 1.00 92.19 370 GLN A O 1
ATOM 2832 N N . GLY A 1 371 ? -8.213 11.088 6.772 1.00 91.50 371 GLY A N 1
ATOM 2833 C CA . GLY A 1 371 ? -9.464 10.965 6.022 1.00 91.50 371 GLY A CA 1
ATOM 2834 C C . GLY A 1 371 ? -9.482 11.796 4.741 1.00 91.50 371 GLY A C 1
ATOM 2835 O O . GLY A 1 371 ? -9.876 11.294 3.691 1.00 91.50 371 GLY A O 1
ATOM 2836 N N . ARG A 1 372 ? -8.948 13.024 4.782 1.00 93.88 372 ARG A N 1
ATOM 2837 C CA . ARG A 1 372 ? -8.818 13.891 3.599 1.00 93.88 372 ARG A CA 1
ATOM 2838 C C . ARG A 1 372 ? -7.840 13.307 2.580 1.00 93.88 372 ARG A C 1
ATOM 2840 O O . ARG A 1 372 ? -8.119 13.323 1.384 1.00 93.88 372 ARG A O 1
ATOM 2847 N N . ILE A 1 373 ? -6.695 12.792 3.035 1.00 95.56 373 ILE A N 1
ATOM 2848 C CA . ILE A 1 373 ? -5.691 12.165 2.159 1.00 95.56 373 ILE A CA 1
ATOM 2849 C C . ILE A 1 373 ? -6.302 10.972 1.424 1.00 95.56 373 ILE A C 1
ATOM 2851 O O . ILE A 1 373 ? -6.150 10.855 0.205 1.00 95.56 373 ILE A O 1
ATOM 2855 N N . VAL A 1 374 ? -7.006 10.098 2.146 1.00 95.94 374 VAL A N 1
ATOM 2856 C CA . VAL A 1 374 ? -7.626 8.915 1.545 1.00 95.94 374 VAL A CA 1
ATOM 2857 C C . VAL A 1 374 ? -8.759 9.314 0.602 1.00 95.94 374 VAL A C 1
ATOM 2859 O O . VAL A 1 374 ? -8.800 8.801 -0.513 1.00 95.94 374 VAL A O 1
ATOM 2862 N N . ALA A 1 375 ? -9.614 10.264 0.987 1.00 95.19 375 ALA A N 1
ATOM 2863 C CA . ALA A 1 375 ? -10.701 10.759 0.144 1.00 95.19 375 ALA A CA 1
ATOM 2864 C C . ALA A 1 375 ? -10.191 11.340 -1.181 1.00 95.19 375 ALA A C 1
ATOM 2866 O O . ALA A 1 375 ? -10.657 10.944 -2.249 1.00 95.19 375 ALA A O 1
ATOM 2867 N N . LEU A 1 376 ? -9.165 12.198 -1.142 1.00 95.88 376 LEU A N 1
ATOM 2868 C CA . LEU A 1 376 ? -8.551 12.746 -2.354 1.00 95.88 376 LEU A CA 1
ATOM 2869 C C . LEU A 1 376 ? -8.014 11.632 -3.262 1.00 95.88 376 LEU A C 1
ATOM 2871 O O . LEU A 1 376 ? -8.303 11.611 -4.456 1.00 95.88 376 LEU A O 1
ATOM 2875 N N . ASN A 1 377 ? -7.280 10.669 -2.707 1.00 97.12 377 ASN A N 1
ATOM 2876 C CA . ASN A 1 377 ? -6.774 9.536 -3.484 1.00 97.12 377 ASN A CA 1
ATOM 2877 C C . ASN A 1 377 ? -7.897 8.668 -4.064 1.00 97.12 377 ASN A C 1
ATOM 2879 O O . ASN A 1 377 ? -7.818 8.254 -5.221 1.00 97.12 377 ASN A O 1
ATOM 2883 N N . ALA A 1 378 ? -8.964 8.439 -3.299 1.00 96.31 378 ALA A N 1
ATOM 2884 C CA . ALA A 1 378 ? -10.134 7.704 -3.755 1.00 96.31 378 ALA A CA 1
ATOM 2885 C C . ALA A 1 378 ? -10.843 8.425 -4.909 1.00 96.31 378 ALA A C 1
ATOM 2887 O O . ALA A 1 378 ? -11.183 7.797 -5.908 1.00 96.31 378 ALA A O 1
ATOM 2888 N N . HIS A 1 379 ? -10.996 9.748 -4.829 1.00 95.12 379 HIS A N 1
ATOM 2889 C CA . HIS A 1 379 ? -11.582 10.547 -5.905 1.00 95.12 379 HIS A CA 1
ATOM 2890 C C . HIS A 1 379 ? -10.784 10.495 -7.205 1.00 95.12 379 HIS A C 1
ATOM 2892 O O . HIS A 1 379 ? -11.383 10.516 -8.280 1.00 95.12 379 HIS A O 1
ATOM 2898 N N . HIS A 1 380 ? -9.458 10.423 -7.112 1.00 95.31 380 HIS A N 1
ATOM 2899 C CA . HIS A 1 380 ? -8.582 10.399 -8.277 1.00 95.31 380 HIS A CA 1
ATOM 2900 C C . HIS A 1 380 ? -8.421 9.008 -8.899 1.00 95.31 380 HIS A C 1
ATOM 2902 O O . HIS A 1 380 ? -8.347 8.913 -10.123 1.00 95.31 380 HIS A O 1
ATOM 2908 N N . PHE A 1 381 ? -8.341 7.953 -8.082 1.00 97.06 381 PHE A N 1
ATOM 2909 C CA . PHE A 1 381 ? -7.868 6.645 -8.548 1.00 97.06 381 PHE A CA 1
ATOM 2910 C C . PHE A 1 381 ? -8.794 5.475 -8.224 1.00 97.06 381 PHE A C 1
ATOM 2912 O O . PHE A 1 381 ? -8.700 4.448 -8.891 1.00 97.06 381 PHE A O 1
ATOM 2919 N N . LEU A 1 382 ? -9.679 5.566 -7.230 1.00 96.69 382 LEU A N 1
ATOM 2920 C CA . LEU A 1 382 ? -10.505 4.422 -6.842 1.00 96.69 382 LEU A CA 1
ATOM 2921 C C . LEU A 1 382 ? -11.722 4.295 -7.761 1.00 96.69 382 LEU A C 1
ATOM 2923 O O . LEU A 1 382 ? -12.454 5.259 -8.001 1.00 96.69 382 LEU A O 1
ATOM 2927 N N . LYS A 1 383 ? -11.955 3.088 -8.281 1.00 96.12 383 LYS A N 1
ATOM 2928 C CA . LYS A 1 383 ? -13.151 2.786 -9.080 1.00 96.12 383 LYS A CA 1
ATOM 2929 C C . LYS A 1 383 ? -14.422 3.015 -8.263 1.00 96.12 383 LYS A C 1
ATOM 2931 O O . LYS A 1 383 ? -14.442 2.832 -7.050 1.00 96.12 383 LYS A O 1
ATOM 2936 N N . VAL A 1 384 ? -15.509 3.378 -8.941 1.00 94.38 384 VAL A N 1
ATOM 2937 C CA . VAL A 1 384 ? -16.842 3.413 -8.320 1.00 94.38 384 VAL A CA 1
ATOM 2938 C C . VAL A 1 384 ? -17.207 1.997 -7.873 1.00 94.38 384 VAL A C 1
ATOM 2940 O O . VAL A 1 384 ? -17.080 1.059 -8.656 1.00 94.38 384 VAL A O 1
ATOM 2943 N N . GLY A 1 385 ? -17.621 1.841 -6.616 1.00 93.50 385 GLY A N 1
ATOM 2944 C CA . GLY A 1 385 ? -17.809 0.530 -5.993 1.00 93.50 385 GLY A CA 1
ATOM 2945 C C . GLY A 1 385 ? -16.508 -0.161 -5.571 1.00 93.50 385 GLY A C 1
ATOM 2946 O O . GLY A 1 385 ? -16.568 -1.280 -5.076 1.00 93.50 385 GLY A O 1
ATOM 2947 N N . GLY A 1 386 ? -15.351 0.484 -5.749 1.00 95.19 386 GLY A N 1
ATOM 2948 C CA . GLY A 1 386 ? -14.069 0.014 -5.233 1.00 95.19 386 GLY A CA 1
ATOM 2949 C C . GLY A 1 386 ? -14.003 0.101 -3.711 1.00 95.19 386 GLY A C 1
ATOM 2950 O O . GLY A 1 386 ? -14.820 0.768 -3.068 1.00 95.19 386 GLY A O 1
ATOM 2951 N N . HIS A 1 387 ? -13.011 -0.562 -3.131 1.00 96.38 387 HIS A N 1
ATOM 2952 C CA . HIS A 1 387 ? -12.914 -0.727 -1.685 1.00 96.38 387 HIS A CA 1
ATOM 2953 C C . HIS A 1 387 ? -11.767 0.082 -1.092 1.00 96.38 387 HIS A C 1
ATOM 2955 O O . HIS A 1 387 ? -10.768 0.380 -1.745 1.00 96.38 387 HIS A O 1
ATOM 2961 N N . PHE A 1 388 ? -11.902 0.439 0.175 1.00 96.00 388 PHE A N 1
ATOM 2962 C CA . PHE A 1 388 ? -10.828 1.055 0.932 1.00 96.00 388 PHE A CA 1
ATOM 2963 C C . PHE A 1 388 ? -10.668 0.347 2.268 1.00 96.00 388 PHE A C 1
ATOM 2965 O O . PHE A 1 388 ? -11.640 -0.099 2.874 1.00 96.00 388 PHE A O 1
ATOM 2972 N N . VAL A 1 389 ? -9.425 0.274 2.718 1.00 95.94 389 VAL A N 1
ATOM 2973 C CA . VAL A 1 389 ? -9.020 -0.281 4.000 1.00 95.94 389 VAL A CA 1
ATOM 2974 C C . VAL A 1 389 ? -8.106 0.749 4.645 1.00 95.94 389 VAL A C 1
ATOM 2976 O O . VAL A 1 389 ? -7.045 1.069 4.109 1.00 95.94 389 VAL A O 1
ATOM 2979 N N . ILE A 1 390 ? -8.524 1.314 5.769 1.00 95.31 390 ILE A N 1
ATOM 2980 C CA . ILE A 1 390 ? -7.801 2.393 6.443 1.00 95.31 390 ILE A CA 1
ATOM 2981 C C . ILE A 1 390 ? -7.417 1.912 7.828 1.00 95.31 390 ILE A C 1
ATOM 2983 O O . ILE A 1 390 ? -8.273 1.475 8.592 1.00 95.31 390 ILE A O 1
ATOM 2987 N N . SER A 1 391 ? -6.134 2.019 8.154 1.00 94.44 391 SER A N 1
ATOM 2988 C CA . SER A 1 391 ? -5.638 1.803 9.505 1.00 94.44 391 SER A CA 1
ATOM 2989 C C . SER A 1 391 ? -5.581 3.131 10.250 1.00 94.44 391 SER A C 1
ATOM 2991 O O . SER A 1 391 ? -4.732 3.975 9.964 1.00 94.44 391 SER A O 1
ATOM 2993 N N . ILE A 1 392 ? -6.470 3.309 11.219 1.00 94.19 392 ILE A N 1
ATOM 2994 C CA . ILE A 1 392 ? -6.587 4.508 12.041 1.00 94.19 392 ILE A CA 1
ATOM 2995 C C . ILE A 1 392 ? -5.817 4.293 13.341 1.00 94.19 392 ILE A C 1
ATOM 2997 O O . ILE A 1 392 ? -6.077 3.341 14.075 1.00 94.19 392 ILE A O 1
ATOM 3001 N N . LYS A 1 393 ? -4.900 5.212 13.651 1.00 93.25 393 LYS A N 1
ATOM 3002 C CA . LYS A 1 393 ? -4.213 5.284 14.944 1.00 93.25 393 LYS A CA 1
ATOM 3003 C C . LYS A 1 393 ? -4.738 6.485 15.717 1.00 93.25 393 LYS A C 1
ATOM 3005 O O . LYS A 1 393 ? -4.397 7.616 15.367 1.00 93.25 393 LYS A O 1
ATOM 3010 N N . ALA A 1 394 ? -5.510 6.248 16.777 1.00 92.56 394 ALA A N 1
ATOM 3011 C CA . ALA A 1 394 ? -6.186 7.324 17.505 1.00 92.56 394 ALA A CA 1
ATOM 3012 C C . ALA A 1 394 ? -5.202 8.404 17.989 1.00 92.56 394 ALA A C 1
ATOM 3014 O O . ALA A 1 394 ? -5.358 9.578 17.663 1.00 92.56 394 ALA A O 1
ATOM 3015 N N . ASN A 1 395 ? -4.099 7.974 18.612 1.00 91.31 395 ASN A N 1
ATOM 3016 C CA . ASN A 1 395 ? -3.063 8.855 19.166 1.00 91.31 395 ASN A CA 1
ATOM 3017 C C . ASN A 1 395 ? -2.354 9.753 18.133 1.00 91.31 395 ASN A C 1
ATOM 3019 O O . ASN A 1 395 ? -1.708 10.722 18.519 1.00 91.31 395 ASN A O 1
ATOM 3023 N N . CYS A 1 396 ? -2.405 9.424 16.837 1.00 91.19 396 CYS A N 1
ATOM 3024 C CA . CYS A 1 396 ? -1.829 10.270 15.786 1.00 91.19 396 CYS A CA 1
ATOM 3025 C C . CYS A 1 396 ? -2.820 11.290 15.219 1.00 91.19 396 CYS A C 1
ATOM 3027 O O . CYS A 1 396 ? -2.380 12.237 14.571 1.00 91.19 396 CYS A O 1
ATOM 3029 N N . ILE A 1 397 ? -4.121 11.094 15.437 1.00 90.06 397 ILE A N 1
ATOM 3030 C CA . ILE A 1 397 ? -5.163 12.034 15.020 1.00 90.06 397 ILE A CA 1
ATOM 3031 C C . ILE A 1 397 ? -5.433 13.024 16.147 1.00 90.06 397 ILE A C 1
ATOM 3033 O O . ILE A 1 397 ? -5.333 14.230 15.940 1.00 90.06 397 ILE A O 1
ATOM 3037 N N . ASP A 1 398 ? -5.734 12.507 17.336 1.00 90.38 398 ASP A N 1
ATOM 3038 C CA . ASP A 1 398 ? -5.977 13.296 18.536 1.00 90.38 398 ASP A CA 1
ATOM 3039 C C . ASP A 1 398 ? -5.530 12.487 19.757 1.00 90.38 398 ASP A C 1
ATOM 3041 O O . ASP A 1 398 ? -6.105 11.451 20.080 1.00 90.38 398 ASP A O 1
ATOM 3045 N N . SER A 1 399 ? -4.472 12.950 20.424 1.00 90.69 399 SER A N 1
ATOM 3046 C CA . SER A 1 399 ? -3.912 12.298 21.612 1.00 90.69 399 SER A CA 1
ATOM 3047 C C . SER A 1 399 ? -4.665 12.619 22.906 1.00 90.69 399 SER A C 1
ATOM 3049 O O . SER A 1 399 ? -4.295 12.107 23.959 1.00 90.69 399 SER A O 1
ATOM 3051 N N . THR A 1 400 ? -5.644 13.525 22.866 1.00 92.44 400 THR A N 1
ATOM 3052 C CA . THR A 1 400 ? -6.398 13.976 24.048 1.00 92.44 400 THR A CA 1
ATOM 3053 C C . THR A 1 400 ? -7.762 13.305 24.162 1.00 92.44 400 THR A C 1
ATOM 3055 O O . THR A 1 400 ? -8.266 13.116 25.269 1.00 92.44 400 THR A O 1
ATOM 3058 N N . ALA A 1 401 ? -8.351 12.927 23.029 1.00 92.12 401 ALA A N 1
ATOM 3059 C CA . ALA A 1 401 ? -9.638 12.257 22.968 1.00 92.12 401 ALA A CA 1
ATOM 3060 C C . ALA A 1 401 ? -9.520 10.739 23.193 1.00 92.12 401 ALA A C 1
ATOM 3062 O O . ALA A 1 401 ? -8.494 10.118 22.921 1.00 92.12 401 ALA A O 1
ATOM 3063 N N . ALA A 1 402 ? -10.614 10.122 23.650 1.00 93.88 402 ALA A N 1
ATOM 3064 C CA . ALA A 1 402 ? -10.704 8.668 23.742 1.00 93.88 402 ALA A CA 1
ATOM 3065 C C . ALA A 1 402 ? -10.656 8.024 22.335 1.00 93.88 402 ALA A C 1
ATOM 3067 O O . ALA A 1 402 ? -11.292 8.554 21.415 1.00 93.88 402 ALA A O 1
ATOM 3068 N N . PRO A 1 403 ? -9.987 6.865 22.151 1.00 93.06 403 PRO A N 1
ATOM 3069 C CA . PRO A 1 403 ? -9.842 6.226 20.839 1.00 93.06 403 PRO A CA 1
ATOM 3070 C C . PRO A 1 403 ? -11.164 5.991 20.103 1.00 93.06 403 PRO A C 1
ATOM 3072 O O . PRO A 1 403 ? -11.274 6.264 18.911 1.00 93.06 403 PRO A O 1
ATOM 3075 N N . GLU A 1 404 ? -12.200 5.569 20.825 1.00 92.62 404 GLU A N 1
ATOM 3076 C CA . GLU A 1 404 ? -13.547 5.324 20.294 1.00 92.62 404 GLU A CA 1
ATOM 3077 C C . GLU A 1 404 ? -14.173 6.587 19.683 1.00 92.62 404 GLU A C 1
ATOM 3079 O O . GLU A 1 404 ? -14.767 6.534 18.603 1.00 92.62 404 GLU A O 1
ATOM 3084 N N . ALA A 1 405 ? -13.992 7.737 20.340 1.00 93.44 405 ALA A N 1
ATOM 3085 C CA . ALA A 1 405 ? -14.480 9.023 19.852 1.00 93.44 405 ALA A CA 1
ATOM 3086 C C . ALA A 1 405 ? -13.730 9.458 18.585 1.00 93.44 405 ALA A C 1
ATOM 3088 O O . ALA A 1 405 ? -14.350 9.949 17.639 1.00 93.44 405 ALA A O 1
ATOM 3089 N N . VAL A 1 406 ? -12.414 9.220 18.533 1.00 93.12 406 VAL A N 1
ATOM 3090 C CA . VAL A 1 406 ? -11.589 9.492 17.348 1.00 93.12 406 VAL A CA 1
ATOM 3091 C C . VAL A 1 406 ? -12.025 8.621 16.169 1.00 93.12 406 VAL A C 1
ATOM 3093 O O . VAL A 1 406 ? -12.215 9.135 15.065 1.00 93.12 406 VAL A O 1
ATOM 3096 N N . PHE A 1 407 ? -12.261 7.325 16.392 1.00 93.00 407 PHE A N 1
ATOM 3097 C CA . PHE A 1 407 ? -12.732 6.414 15.346 1.00 93.00 407 PHE A CA 1
ATOM 3098 C C . PHE A 1 407 ? -14.100 6.836 14.794 1.00 93.00 407 PHE A C 1
ATOM 3100 O O . PHE A 1 407 ? -14.276 6.908 13.576 1.00 93.00 407 PHE A O 1
ATOM 3107 N N . ALA A 1 408 ? -15.051 7.183 15.668 1.00 92.56 408 ALA A N 1
ATOM 3108 C CA . ALA A 1 408 ? -16.377 7.645 15.259 1.00 92.56 408 ALA A CA 1
ATOM 3109 C C . ALA A 1 408 ? -16.319 8.963 14.465 1.00 92.56 408 ALA A C 1
ATOM 3111 O O . ALA A 1 408 ? -17.022 9.124 13.461 1.00 92.56 408 ALA A O 1
ATOM 3112 N N . ALA A 1 409 ? -15.462 9.901 14.882 1.00 92.44 409 ALA A N 1
ATOM 3113 C CA . ALA A 1 409 ? -15.253 11.156 14.169 1.00 92.44 409 ALA A CA 1
ATOM 3114 C C . ALA A 1 409 ? -14.676 10.922 12.766 1.00 92.44 409 ALA A C 1
ATOM 3116 O O . ALA A 1 409 ? -15.148 11.524 11.800 1.00 92.44 409 ALA A O 1
ATOM 3117 N N . GLU A 1 410 ? -13.702 10.022 12.630 1.00 92.38 410 GLU A N 1
ATOM 3118 C CA . GLU A 1 410 ? -13.073 9.724 11.343 1.00 92.38 410 GLU A CA 1
ATOM 3119 C C . GLU A 1 410 ? -14.032 9.000 10.386 1.00 92.38 410 GLU A C 1
ATOM 3121 O O . GLU A 1 410 ? -14.133 9.360 9.212 1.00 92.38 410 GLU A O 1
ATOM 3126 N N . VAL A 1 411 ? -14.837 8.064 10.901 1.00 91.75 411 VAL A N 1
ATOM 3127 C CA . VAL A 1 411 ? -15.947 7.433 10.166 1.00 91.75 411 VAL A CA 1
ATOM 3128 C C . VAL A 1 411 ? -16.931 8.472 9.631 1.00 91.75 411 VAL A C 1
ATOM 3130 O O . VAL A 1 411 ? -17.333 8.397 8.467 1.00 91.75 411 VAL A O 1
ATOM 3133 N N . LYS A 1 412 ? -17.283 9.480 10.434 1.00 92.75 412 LYS A N 1
ATOM 3134 C CA . LYS A 1 412 ? -18.189 10.553 10.008 1.00 92.75 412 LYS A CA 1
ATOM 3135 C C . LYS A 1 412 ? -17.581 11.426 8.906 1.00 92.75 412 LYS A C 1
ATOM 3137 O O . LYS A 1 412 ? -18.286 11.753 7.953 1.00 92.75 412 LYS A O 1
ATOM 3142 N N . LYS A 1 413 ? -16.289 11.767 8.992 1.00 91.31 413 LYS A N 1
ATOM 3143 C CA . LYS A 1 413 ? -15.583 12.501 7.923 1.00 91.31 413 LYS A CA 1
ATOM 3144 C C . LYS A 1 413 ? -15.568 11.705 6.617 1.00 91.31 413 LYS A C 1
ATOM 3146 O O . LYS A 1 413 ? -15.863 12.252 5.563 1.00 91.31 413 LYS A O 1
ATOM 3151 N N . MET A 1 414 ? -15.309 10.398 6.677 1.00 89.50 414 MET A N 1
ATOM 3152 C CA . MET A 1 414 ? -15.336 9.537 5.489 1.00 89.50 414 MET A CA 1
ATOM 3153 C C . MET A 1 414 ? -16.717 9.489 4.826 1.00 89.50 414 MET A C 1
ATOM 3155 O O . MET A 1 414 ? -16.826 9.577 3.603 1.00 89.50 414 MET A O 1
ATOM 3159 N N . GLN A 1 415 ? -17.785 9.406 5.623 1.00 91.38 415 GLN A N 1
ATOM 3160 C CA . GLN A 1 415 ? -19.156 9.423 5.105 1.00 91.38 415 GLN A CA 1
ATOM 3161 C C . GLN A 1 415 ? -19.479 10.712 4.337 1.00 91.38 415 GLN A C 1
ATOM 3163 O O . GLN A 1 415 ? -20.197 10.654 3.339 1.00 91.38 415 GLN A O 1
ATOM 3168 N N . GLN A 1 416 ? -18.924 11.855 4.757 1.00 92.19 416 GLN A N 1
ATOM 3169 C CA . GLN A 1 416 ? -19.073 13.134 4.050 1.00 92.19 416 GLN A CA 1
ATOM 3170 C C . GLN A 1 416 ? -18.400 13.119 2.667 1.00 92.19 416 GLN A C 1
ATOM 3172 O O . GLN A 1 416 ? -18.876 13.779 1.749 1.00 92.19 416 GLN A O 1
ATOM 3177 N N . GLU A 1 417 ? -17.367 12.295 2.485 1.00 92.69 417 GLU A N 1
ATOM 3178 C CA . GLU A 1 417 ? -16.597 12.159 1.242 1.00 92.69 417 GLU A CA 1
ATOM 3179 C C . GLU A 1 417 ? -17.110 11.023 0.328 1.00 92.69 417 GLU A C 1
ATOM 3181 O O . GLU A 1 417 ? -16.399 10.508 -0.536 1.00 92.69 417 GLU A O 1
ATOM 3186 N N . ASN A 1 418 ? -18.374 10.605 0.480 1.00 91.06 418 ASN A N 1
ATOM 3187 C CA . ASN A 1 418 ? -18.993 9.495 -0.268 1.00 91.06 418 ASN A CA 1
ATOM 3188 C C . ASN A 1 418 ? -18.290 8.135 -0.093 1.00 91.06 418 ASN A C 1
ATOM 3190 O O . ASN A 1 418 ? -18.393 7.246 -0.950 1.00 91.06 418 ASN A O 1
ATOM 3194 N N . MET A 1 419 ? -17.577 7.956 1.014 1.00 92.94 419 MET A N 1
ATOM 3195 C CA . MET A 1 419 ? -16.982 6.689 1.410 1.00 92.94 419 MET A CA 1
ATOM 3196 C C . MET A 1 419 ? -17.877 6.060 2.472 1.00 92.94 419 MET A C 1
ATOM 3198 O O . MET A 1 419 ? -18.129 6.669 3.507 1.00 92.94 419 MET A O 1
ATOM 3202 N N . LYS A 1 420 ? -18.395 4.855 2.222 1.00 93.38 420 LYS A N 1
ATOM 3203 C CA . LYS A 1 420 ? -19.303 4.169 3.147 1.00 93.38 420 LYS A CA 1
ATOM 3204 C C . LYS A 1 420 ? -18.557 3.066 3.904 1.00 93.38 420 LYS A C 1
ATOM 3206 O O . LYS A 1 420 ? -18.275 2.032 3.294 1.00 93.38 420 LYS A O 1
ATOM 3211 N N . PRO A 1 421 ? -18.283 3.237 5.209 1.00 92.19 421 PRO A N 1
ATOM 3212 C CA . PRO A 1 421 ? -17.736 2.175 6.046 1.00 92.19 421 PRO A CA 1
ATOM 3213 C C . PRO A 1 421 ? -18.722 1.009 6.162 1.00 92.19 421 PRO A C 1
ATOM 3215 O O . PRO A 1 421 ? -19.936 1.217 6.228 1.00 92.19 421 PRO A O 1
ATOM 3218 N N . GLN A 1 422 ? -18.196 -0.210 6.151 1.00 91.81 422 GLN A N 1
ATOM 3219 C CA . GLN A 1 422 ? -18.951 -1.460 6.256 1.00 91.81 422 GLN A CA 1
ATOM 3220 C C . GLN A 1 422 ? -18.549 -2.246 7.496 1.00 91.81 422 GLN A C 1
ATOM 3222 O O . GLN A 1 422 ? -19.410 -2.820 8.155 1.00 91.81 422 GLN A O 1
ATOM 3227 N N . GLU A 1 423 ? -17.261 -2.234 7.817 1.00 92.88 423 GLU A N 1
ATOM 3228 C CA . GLU A 1 423 ? -16.693 -3.007 8.907 1.00 92.88 423 GLU A CA 1
ATOM 3229 C C . GLU A 1 423 ? -15.645 -2.170 9.641 1.00 92.88 423 GLU A C 1
ATOM 3231 O O . GLU A 1 423 ? -14.908 -1.390 9.031 1.00 92.88 423 GLU A O 1
ATOM 3236 N N . GLN A 1 424 ? -15.593 -2.329 10.959 1.00 93.25 424 GLN A N 1
ATOM 3237 C CA . GLN A 1 424 ? -14.577 -1.743 11.818 1.00 93.25 424 GLN A CA 1
ATOM 3238 C C . GLN A 1 424 ? -14.102 -2.811 12.798 1.00 93.25 424 GLN A C 1
ATOM 3240 O O . GLN A 1 424 ? -14.918 -3.452 13.457 1.00 93.25 424 GLN A O 1
ATOM 3245 N N . LEU A 1 425 ? -12.787 -2.958 12.917 1.00 94.25 425 LEU A N 1
ATOM 3246 C CA . LEU A 1 425 ? -12.145 -3.923 13.799 1.00 94.25 425 LEU A CA 1
ATOM 3247 C C . LEU A 1 425 ? -11.008 -3.245 14.564 1.00 94.25 425 LEU A C 1
ATOM 3249 O O . LEU A 1 425 ? -10.152 -2.599 13.963 1.00 94.25 425 LEU A O 1
ATOM 3253 N N . THR A 1 426 ? -10.973 -3.397 15.884 1.00 94.19 426 THR A N 1
ATOM 3254 C CA . THR A 1 426 ? -9.825 -2.981 16.700 1.00 94.19 426 THR A CA 1
ATOM 3255 C C . THR A 1 426 ? -8.704 -4.017 16.598 1.00 94.19 426 THR A C 1
ATOM 3257 O O . THR A 1 426 ? -8.959 -5.215 16.522 1.00 94.19 426 THR A O 1
ATOM 3260 N N . LEU A 1 427 ? -7.445 -3.571 16.570 1.00 92.06 427 LEU A N 1
ATOM 3261 C CA . LEU A 1 427 ? -6.283 -4.454 16.368 1.00 92.06 427 LEU A CA 1
ATOM 3262 C C . LEU A 1 427 ? -5.687 -5.017 17.668 1.00 92.06 427 LEU A C 1
ATOM 3264 O O . LEU A 1 427 ? -4.562 -5.527 17.670 1.00 92.06 427 LEU A O 1
ATOM 3268 N N . GLU A 1 428 ? -6.415 -4.943 18.778 1.00 88.62 428 GLU A N 1
ATOM 3269 C CA . GLU A 1 428 ? -5.993 -5.570 20.029 1.00 88.62 428 GLU A CA 1
ATOM 3270 C C . GLU A 1 428 ? -6.065 -7.100 19.889 1.00 88.62 428 GLU A C 1
ATOM 3272 O O . GLU A 1 428 ? -7.055 -7.615 19.371 1.00 88.62 428 GLU A O 1
ATOM 3277 N N . PRO A 1 429 ? -5.029 -7.860 20.299 1.00 89.62 429 PRO A N 1
ATOM 3278 C CA . PRO A 1 429 ? -3.925 -7.494 21.196 1.00 89.62 429 PRO A CA 1
ATOM 3279 C C . PRO A 1 429 ? -2.616 -7.038 20.512 1.00 89.62 429 PRO A C 1
ATOM 3281 O O . PRO A 1 429 ? -1.612 -6.846 21.201 1.00 89.62 429 PRO A O 1
ATOM 3284 N N . TYR A 1 430 ? -2.572 -6.910 19.183 1.00 91.69 430 TYR A N 1
ATOM 3285 C CA . TYR A 1 430 ? -1.329 -6.663 18.437 1.00 91.69 430 TYR A CA 1
ATOM 3286 C C . TYR A 1 430 ? -0.871 -5.206 18.501 1.00 91.69 430 TYR A C 1
ATOM 3288 O O . TYR A 1 430 ? 0.298 -4.939 18.782 1.00 91.69 430 TYR A O 1
ATOM 3296 N N . GLU A 1 431 ? -1.790 -4.269 18.266 1.00 89.56 431 GLU A N 1
ATOM 3297 C CA . GLU A 1 431 ? -1.533 -2.832 18.354 1.00 89.56 431 GLU A CA 1
ATOM 3298 C C . GLU A 1 431 ? -2.626 -2.143 19.178 1.00 89.56 431 GLU A C 1
ATOM 3300 O O . GLU A 1 431 ? -3.813 -2.255 18.879 1.00 89.56 431 GLU A O 1
ATOM 3305 N N . ARG A 1 432 ? -2.216 -1.413 20.223 1.00 90.44 432 ARG A N 1
ATOM 3306 C CA . ARG A 1 432 ? -3.122 -0.634 21.086 1.00 90.44 432 ARG A CA 1
ATOM 3307 C C . ARG A 1 432 ? -3.577 0.640 20.389 1.00 90.44 432 ARG A C 1
ATOM 3309 O O . ARG A 1 432 ? -2.783 1.239 19.663 1.00 90.44 432 ARG A O 1
ATOM 3316 N N . ASP A 1 433 ? -4.807 1.075 20.644 1.00 91.50 433 ASP A N 1
ATOM 3317 C CA . ASP A 1 433 ? -5.404 2.304 20.090 1.00 91.50 433 ASP A CA 1
ATOM 3318 C C . ASP A 1 433 ? -5.409 2.370 18.549 1.00 91.50 433 ASP A C 1
ATOM 3320 O O . ASP A 1 433 ? -5.393 3.454 17.952 1.00 91.50 433 ASP A O 1
ATOM 3324 N N . HIS A 1 434 ? -5.411 1.203 17.897 1.00 93.31 434 HIS A N 1
ATOM 3325 C CA . HIS A 1 434 ? -5.522 1.071 16.448 1.00 93.31 434 HIS A CA 1
ATOM 3326 C C . HIS A 1 434 ? -6.828 0.384 16.064 1.00 93.31 434 HIS A C 1
ATOM 3328 O O . HIS A 1 434 ? -7.232 -0.612 16.668 1.00 93.31 434 HIS A O 1
ATOM 3334 N N . ALA A 1 435 ? -7.451 0.890 15.005 1.00 94.00 435 ALA A N 1
ATOM 3335 C CA . ALA A 1 435 ? -8.606 0.272 14.379 1.00 94.00 435 ALA A CA 1
ATOM 3336 C C . ALA A 1 435 ? -8.434 0.250 12.863 1.00 94.00 435 ALA A C 1
ATOM 3338 O O . ALA A 1 435 ? -7.937 1.204 12.267 1.00 94.00 435 ALA A O 1
ATOM 3339 N N . VAL A 1 436 ? -8.872 -0.832 12.232 1.00 95.12 436 VAL A N 1
ATOM 3340 C CA . VAL A 1 436 ? -8.992 -0.928 10.782 1.00 95.12 436 VAL A CA 1
ATOM 3341 C C . VAL A 1 436 ? -10.447 -0.735 10.406 1.00 95.12 436 VAL A C 1
ATOM 3343 O O . VAL A 1 436 ? -11.333 -1.381 10.961 1.00 95.12 436 VAL A O 1
ATOM 3346 N N . VAL A 1 437 ? -10.683 0.166 9.460 1.00 94.88 437 VAL A N 1
ATOM 3347 C CA . VAL A 1 437 ? -11.999 0.431 8.882 1.00 94.88 437 VAL A CA 1
ATOM 3348 C C . VAL A 1 437 ? -11.972 0.018 7.420 1.00 94.88 437 VAL A C 1
ATOM 3350 O O . VAL A 1 437 ? -11.117 0.474 6.657 1.00 94.88 437 VAL A O 1
ATOM 3353 N N . VAL A 1 438 ? -12.921 -0.827 7.030 1.00 95.44 438 VAL A N 1
ATOM 3354 C CA . VAL A 1 438 ? -13.127 -1.262 5.647 1.00 95.44 438 VAL A CA 1
ATOM 3355 C C . VAL A 1 438 ? -14.435 -0.688 5.137 1.00 95.44 438 VAL A C 1
ATOM 3357 O O . VAL A 1 438 ? -15.436 -0.630 5.857 1.00 95.44 438 VAL A O 1
ATOM 3360 N N . GLY A 1 439 ? -14.448 -0.257 3.882 1.00 94.81 439 GLY A N 1
ATOM 3361 C CA . GLY A 1 439 ? -15.664 0.232 3.258 1.00 94.81 439 GLY A CA 1
ATOM 3362 C C . GLY A 1 439 ? -15.621 0.263 1.742 1.00 94.81 439 GLY A C 1
ATOM 3363 O O . GLY A 1 439 ? -14.647 -0.126 1.098 1.00 94.81 439 GLY A O 1
ATOM 3364 N N . THR A 1 440 ? -16.717 0.759 1.177 1.00 95.69 440 THR A N 1
ATOM 3365 C CA . THR A 1 440 ? -16.918 0.891 -0.267 1.00 95.69 440 THR A CA 1
ATOM 3366 C C . THR A 1 440 ? -16.998 2.365 -0.655 1.00 95.69 440 THR A C 1
ATOM 3368 O O . THR A 1 440 ? -17.692 3.160 -0.014 1.00 95.69 440 THR A O 1
ATOM 3371 N N . TYR A 1 441 ? -16.312 2.739 -1.729 1.00 95.56 441 TYR A N 1
ATOM 3372 C CA . TYR A 1 441 ? -16.335 4.081 -2.296 1.00 95.56 441 TYR A CA 1
ATOM 3373 C C . TYR A 1 441 ? -17.476 4.235 -3.303 1.00 95.56 441 TYR A C 1
ATOM 3375 O O . TYR A 1 441 ? -17.590 3.446 -4.240 1.00 95.56 441 TYR A O 1
ATOM 3383 N N . ARG A 1 442 ? -18.322 5.259 -3.114 1.00 90.31 442 ARG A N 1
ATOM 3384 C CA . ARG A 1 442 ? -19.511 5.529 -3.946 1.00 90.31 442 ARG A CA 1
ATOM 3385 C C . ARG A 1 442 ? -20.313 4.251 -4.246 1.00 90.31 442 ARG A C 1
ATOM 3387 O O . ARG A 1 442 ? -20.434 3.868 -5.411 1.00 90.31 442 ARG A O 1
ATOM 3394 N N . PRO A 1 443 ? -20.834 3.560 -3.213 1.00 83.75 443 PRO A N 1
ATOM 3395 C CA . PRO A 1 443 ? -21.649 2.375 -3.434 1.00 83.75 443 PRO A CA 1
ATOM 3396 C C . PRO A 1 443 ? -22.853 2.739 -4.308 1.00 83.75 443 PRO A C 1
ATOM 3398 O O . PRO A 1 443 ? -23.477 3.783 -4.103 1.00 83.75 443 PRO A O 1
ATOM 3401 N N . ALA A 1 444 ? -23.187 1.877 -5.271 1.00 76.31 444 ALA A N 1
ATOM 3402 C CA . ALA A 1 444 ? -24.389 2.057 -6.074 1.00 76.31 444 ALA A CA 1
ATOM 3403 C C . ALA A 1 444 ? -25.610 2.180 -5.149 1.00 76.31 444 ALA A C 1
ATOM 3405 O O . ALA A 1 444 ? -25.727 1.454 -4.153 1.00 76.31 444 ALA A O 1
ATOM 3406 N N . SER A 1 445 ? -26.518 3.109 -5.459 1.00 68.19 445 SER A N 1
ATOM 3407 C CA . SER A 1 445 ? -27.785 3.196 -4.741 1.00 68.19 445 SER A CA 1
ATOM 3408 C C . SER A 1 445 ? -28.487 1.844 -4.862 1.00 68.19 445 SER A C 1
ATOM 3410 O O . SER A 1 445 ? -28.657 1.313 -5.960 1.00 68.19 445 SER A O 1
ATOM 3412 N N . LYS A 1 446 ? -28.862 1.239 -3.725 1.00 60.78 446 LYS A N 1
ATOM 3413 C CA . LYS A 1 446 ? -29.702 0.038 -3.750 1.00 60.78 446 LYS A CA 1
ATOM 3414 C C . LYS A 1 446 ? -30.975 0.415 -4.508 1.00 60.78 446 LYS A C 1
ATOM 3416 O O . LYS A 1 446 ? -31.753 1.224 -4.001 1.00 60.78 446 LYS A O 1
ATOM 3421 N N . GLN A 1 447 ? -31.187 -0.145 -5.701 1.00 49.66 447 GLN A N 1
ATOM 3422 C CA . GLN A 1 447 ? -32.511 -0.126 -6.313 1.00 49.66 447 GLN A CA 1
ATOM 3423 C C . GLN A 1 447 ? -33.454 -0.759 -5.291 1.00 49.66 447 GLN A C 1
ATOM 3425 O O . GLN A 1 447 ? -33.254 -1.907 -4.885 1.00 49.66 447 GLN A O 1
ATOM 3430 N N . LYS A 1 448 ? -34.427 0.016 -4.803 1.00 44.41 448 LYS A N 1
ATOM 3431 C CA . LYS A 1 448 ? -35.522 -0.540 -4.013 1.00 44.41 448 LYS A CA 1
ATOM 3432 C C . LYS A 1 448 ? -36.190 -1.574 -4.916 1.00 44.41 448 LYS A C 1
ATOM 3434 O O . LYS A 1 448 ? -36.785 -1.197 -5.921 1.00 44.41 448 LYS A O 1
ATOM 3439 N N . ARG A 1 449 ? -36.017 -2.863 -4.607 1.00 48.41 449 ARG A N 1
ATOM 3440 C CA . ARG A 1 449 ? -36.896 -3.901 -5.148 1.00 48.41 449 ARG A CA 1
ATOM 3441 C C . ARG A 1 449 ? -38.285 -3.554 -4.617 1.00 48.41 449 ARG A C 1
ATOM 3443 O O . ARG A 1 449 ? -38.477 -3.599 -3.403 1.00 48.41 449 ARG A O 1
ATOM 3450 N N . PHE A 1 450 ? -39.133 -3.051 -5.509 1.00 41.09 450 PHE A N 1
ATOM 3451 C CA . PHE A 1 450 ? -40.549 -2.819 -5.251 1.00 41.09 450 PHE A CA 1
ATOM 3452 C C . PHE A 1 450 ? -41.290 -4.148 -5.193 1.00 41.09 450 PHE A C 1
ATOM 3454 O O . PHE A 1 450 ? -40.875 -5.070 -5.937 1.00 41.09 450 PHE A O 1
#